Protein AF-A0A2M8URF0-F1 (afdb_monomer_lite)

Foldseek 3Di:
DDADQPPDDDDDDDDDDDDDDDDFDFDDFDDDDDPDDDDDDDLQLLLLALLLVCLPPNDFDSDLPADDDPPLVVLQVCCCPVVVDNALVSLQVSLLLLLLQLLLLSQFVQVQCLVVVHDHPFDPLLSVLLVVLVVVCVVLVADADPGAGLSLQSLSVSLNSLSSCSNNVSDDSLLNSLSSLSSLVVDLVPAVWPSRSLNNNLSNCSSPDPDPVSSVSSSVSSCQQCDPDPDPDSNGVSCVVAISNNDDSVVSCVVRFDDLTQGDADDLQLLLLALQLVCSNNSWASSDLAIPLVCLVSLQVCCCPVQVDNAQVSLVVSLCCLLPPNPFVVCLVLLLLLLDDDDDPVVNPDPVQLSVLLVVLLVLCVVLVQDNCLLSPLRTLSLLSRNVSLNSQSSCCSNVRHPPVRSSVSSLSSLVVCLVRDQFLSSSLSSNLSNCSNPDDDVVSSNSSSSSSSCLVNNRDSDSVRHRSRSNDTSNSNDNDDPPDPPPPPDPDDDDDD

Secondary structure (DSSP, 8-state):
----SS-------------------B----------------SGGGGGTTHHHHHHH----S--S----TTHHHHHHHHHHHS---SHHHHHHHHHHHHHHHHHTTTHHHHHHHHTT---SS-HHHHHHHHHHHHHHHHTTPPPPSS--SHHHHHHHHHHHHHHHHHHTSS-HHHHHHHHHHHHHHHHHH-SSHHHHHHHHHHHHHHH---HHHHHHHHHHHHHHHS----S-TTTTHHHHS-GGG---HHHHHHH------BSSPPGGGGGGTTHHHHHHHT---SSSSSSGGGHHHHHHHIIIII--SSHHHHHHHHHHHHHTTTHHHHHHHHHHHHSTT--TTT--S-HHHHHHHHHHHHHHHHTT--HHHHHT----HHHHHHHHHHHHHHHHHTTSS-HHHHHHHHHHHHHHHHHH-SSHHHHHHHHHHHHHHH-S-HHHHHHHHHHHHHHHH---S-TTS--HHHHS-GGG---S----------TT-----

pLDDT: mean 80.95, std 21.02, range [21.53, 98.69]

Structure (mmCIF, N/CA/C/O backbone):
data_AF-A0A2M8URF0-F1
#
_entry.id   AF-A0A2M8URF0-F1
#
loop_
_atom_site.group_PDB
_atom_site.id
_atom_site.type_symbol
_atom_site.label_atom_id
_atom_site.label_alt_id
_atom_site.label_comp_id
_atom_site.label_asym_id
_atom_site.label_entity_id
_atom_site.label_seq_id
_atom_site.pdbx_PDB_ins_code
_atom_site.Cartn_x
_atom_site.Cartn_y
_atom_site.Cartn_z
_atom_site.occupancy
_atom_site.B_iso_or_equiv
_atom_site.auth_seq_id
_atom_site.auth_comp_id
_atom_site.auth_asym_id
_atom_site.auth_atom_id
_atom_site.pdbx_PDB_model_num
ATOM 1 N N . MET A 1 1 ? 13.147 17.928 -0.887 1.00 22.03 1 MET A N 1
ATOM 2 C CA . MET A 1 1 ? 11.702 18.227 -0.821 1.00 22.03 1 MET A CA 1
ATOM 3 C C . MET A 1 1 ? 11.000 17.084 -1.526 1.00 22.03 1 MET A C 1
ATOM 5 O O . MET A 1 1 ? 11.086 17.013 -2.737 1.00 22.03 1 MET A O 1
ATOM 9 N N . ILE A 1 2 ? 10.464 16.123 -0.773 1.00 27.50 2 ILE A N 1
ATOM 10 C CA . ILE A 1 2 ? 9.845 14.892 -1.292 1.00 27.50 2 ILE A CA 1
ATOM 11 C C . ILE A 1 2 ? 8.590 14.691 -0.443 1.00 27.50 2 ILE A C 1
ATOM 13 O O . ILE A 1 2 ? 8.714 14.588 0.777 1.00 27.50 2 ILE A O 1
ATOM 17 N N . GLY A 1 3 ? 7.405 14.727 -1.057 1.00 26.19 3 GLY A N 1
ATOM 18 C CA . GLY A 1 3 ? 6.140 14.683 -0.308 1.00 26.19 3 GLY A CA 1
ATOM 19 C C . GLY A 1 3 ? 4.913 15.298 -0.988 1.00 26.19 3 GLY A C 1
ATOM 20 O O . GLY A 1 3 ? 4.030 15.753 -0.278 1.00 26.19 3 GLY A O 1
ATOM 21 N N . TRP A 1 4 ? 4.851 15.338 -2.325 1.00 30.80 4 TRP A N 1
ATOM 22 C CA . TRP A 1 4 ? 3.661 15.776 -3.072 1.00 30.80 4 TRP A CA 1
ATOM 23 C C . TRP A 1 4 ? 3.547 14.986 -4.379 1.00 30.80 4 TRP A C 1
ATOM 25 O O . TRP A 1 4 ? 4.080 15.408 -5.399 1.00 30.80 4 TRP A O 1
ATOM 35 N N . ILE A 1 5 ? 2.897 13.818 -4.338 1.00 36.00 5 ILE A N 1
ATOM 36 C CA . ILE A 1 5 ? 2.495 13.084 -5.558 1.00 36.00 5 ILE A CA 1
ATOM 37 C C . ILE A 1 5 ? 1.011 12.672 -5.512 1.00 36.00 5 ILE A C 1
ATOM 39 O O . ILE A 1 5 ? 0.412 12.610 -6.571 1.00 36.00 5 ILE A O 1
ATOM 43 N N . LEU A 1 6 ? 0.398 12.457 -4.333 1.00 34.06 6 LEU A N 1
ATOM 44 C CA . LEU A 1 6 ? -0.972 11.908 -4.215 1.00 34.06 6 LEU A CA 1
ATOM 45 C C . LEU A 1 6 ? -1.872 12.637 -3.186 1.00 34.06 6 LEU A C 1
ATOM 47 O O . LEU A 1 6 ? -2.750 12.044 -2.569 1.00 34.06 6 LEU A O 1
ATOM 51 N N . SER A 1 7 ? -1.680 13.944 -2.983 1.00 29.83 7 SER A N 1
ATOM 52 C CA . SER A 1 7 ? -2.553 14.753 -2.107 1.00 29.83 7 SER A CA 1
ATOM 53 C C . SER A 1 7 ? -3.669 15.422 -2.922 1.00 29.83 7 SER A C 1
ATOM 55 O O . SER A 1 7 ? -3.648 16.637 -3.125 1.00 29.83 7 SER A O 1
ATOM 57 N N . GLY A 1 8 ? -4.613 14.613 -3.420 1.00 23.92 8 GLY A N 1
ATOM 58 C CA . GLY A 1 8 ? -5.524 14.963 -4.522 1.00 23.92 8 GLY A CA 1
ATOM 59 C C . GLY A 1 8 ? -7.023 14.694 -4.307 1.00 23.92 8 GLY A C 1
ATOM 60 O O . GLY A 1 8 ? -7.669 14.205 -5.219 1.00 23.92 8 GLY A O 1
ATOM 61 N N . LEU A 1 9 ? -7.584 15.065 -3.147 1.00 26.17 9 LEU A N 1
ATOM 62 C CA . LEU A 1 9 ? -9.034 15.210 -2.869 1.00 26.17 9 LEU A CA 1
ATOM 63 C C . LEU A 1 9 ? -9.992 14.032 -3.180 1.00 26.17 9 LEU A C 1
ATOM 65 O O . LEU A 1 9 ? -10.358 13.730 -4.313 1.00 26.17 9 LEU A O 1
ATOM 69 N N . THR A 1 10 ? -10.619 13.538 -2.115 1.00 26.72 10 THR A N 1
ATOM 70 C CA . THR A 1 10 ? -11.869 12.768 -2.136 1.00 26.72 10 THR A CA 1
ATOM 71 C C . THR A 1 10 ? -13.046 13.549 -2.758 1.00 26.72 10 THR A C 1
ATOM 73 O O . THR A 1 10 ? -13.721 14.302 -2.057 1.00 26.72 10 THR A O 1
ATOM 76 N N . ALA A 1 11 ? -13.357 13.343 -4.053 1.00 23.36 11 ALA A N 1
ATOM 77 C CA . ALA A 1 11 ? -14.640 13.758 -4.657 1.00 23.36 11 ALA A CA 1
ATOM 78 C C . ALA A 1 11 ? -15.021 13.093 -6.019 1.00 23.36 11 ALA A C 1
ATOM 80 O O . ALA A 1 11 ? -14.479 13.442 -7.059 1.00 23.36 11 ALA A O 1
ATOM 81 N N . ILE A 1 12 ? -16.121 12.312 -6.016 1.00 23.62 12 ILE A N 1
ATOM 82 C CA . ILE A 1 12 ? -17.211 12.296 -7.041 1.00 23.62 12 ILE A CA 1
ATOM 83 C C . ILE A 1 12 ? -17.036 11.546 -8.415 1.00 23.62 12 ILE A C 1
ATOM 85 O O . ILE A 1 12 ? -16.403 12.041 -9.338 1.00 23.62 12 ILE A O 1
ATOM 89 N N . ARG A 1 13 ? -17.873 10.486 -8.600 1.00 27.34 13 ARG A N 1
ATOM 90 C CA . ARG A 1 13 ? -18.487 9.884 -9.848 1.00 27.34 13 ARG A CA 1
ATOM 91 C C . ARG A 1 13 ? -17.622 9.097 -10.879 1.00 27.34 13 ARG A C 1
ATOM 93 O O . ARG A 1 13 ? -16.421 9.282 -10.928 1.00 27.34 13 ARG A O 1
ATOM 100 N N . ALA A 1 14 ? -18.169 8.311 -11.841 1.00 21.66 14 ALA A N 1
ATOM 101 C CA . ALA A 1 14 ? -19.283 7.312 -11.922 1.00 21.66 14 ALA A CA 1
ATOM 102 C C . ALA A 1 14 ? -19.439 6.732 -13.381 1.00 21.66 14 ALA A C 1
ATOM 104 O O . ALA A 1 14 ? -19.103 7.434 -14.326 1.00 21.66 14 ALA A O 1
ATOM 105 N N . LEU A 1 15 ? -20.055 5.531 -13.559 1.00 23.48 15 LEU A N 1
ATOM 106 C CA . LEU A 1 15 ? -20.339 4.764 -14.829 1.00 23.48 15 LEU A CA 1
ATOM 107 C C . LEU A 1 15 ? -19.098 4.219 -15.606 1.00 23.48 15 LEU A C 1
ATOM 109 O O . LEU A 1 15 ? -18.033 4.802 -15.505 1.00 23.48 15 LEU A O 1
ATOM 113 N N . GLY A 1 16 ? -19.083 3.129 -16.411 1.00 23.23 16 GLY A N 1
ATOM 114 C CA . GLY A 1 16 ? -20.020 2.051 -16.846 1.00 23.23 16 GLY A CA 1
ATOM 115 C C . GLY A 1 16 ? -19.482 1.386 -18.160 1.00 23.23 16 GLY A C 1
ATOM 116 O O . GLY A 1 16 ? -18.758 2.061 -18.875 1.00 23.23 16 GLY A O 1
ATOM 117 N N . MET A 1 17 ? -19.703 0.125 -18.602 1.00 22.22 17 MET A N 1
ATOM 118 C CA . MET A 1 17 ? -20.428 -1.073 -18.102 1.00 22.22 17 MET A CA 1
ATOM 119 C C . MET A 1 17 ? -19.646 -2.416 -18.347 1.00 22.22 17 MET A C 1
ATOM 121 O O . MET A 1 17 ? -18.619 -2.575 -17.693 1.00 22.22 17 MET A O 1
ATOM 125 N N . ARG A 1 18 ? -20.109 -3.411 -19.158 1.00 25.09 18 ARG A N 1
ATOM 126 C CA . ARG A 1 18 ? -19.528 -4.798 -19.297 1.00 25.09 18 ARG A CA 1
ATOM 127 C C . ARG A 1 18 ? -19.920 -5.583 -20.582 1.00 25.09 18 ARG A C 1
ATOM 129 O O . ARG A 1 18 ? -20.949 -5.251 -21.158 1.00 25.09 18 ARG A O 1
ATOM 136 N N . VAL A 1 19 ? -19.168 -6.673 -20.896 1.00 21.67 19 VAL A N 1
ATOM 137 C CA . VAL A 1 19 ? -19.562 -8.074 -21.325 1.00 21.67 19 VAL A CA 1
ATOM 138 C C . VAL A 1 19 ? -18.391 -8.787 -22.070 1.00 21.67 19 VAL A C 1
ATOM 140 O O . VAL A 1 19 ? -17.707 -8.117 -22.830 1.00 21.67 19 VAL A O 1
ATOM 143 N N . GLY A 1 20 ? -18.081 -10.102 -21.974 1.00 21.53 20 GLY A N 1
ATOM 144 C CA . GLY A 1 20 ? -18.300 -11.105 -20.901 1.00 21.53 20 GLY A CA 1
ATOM 145 C C . GLY A 1 20 ? -18.878 -12.500 -21.290 1.00 21.53 20 GLY A C 1
ATOM 146 O O . GLY A 1 20 ? -20.092 -12.636 -21.209 1.00 21.53 20 GLY A O 1
ATOM 147 N N . LEU A 1 21 ? -18.065 -13.544 -21.597 1.00 22.02 21 LEU A N 1
ATOM 148 C CA . LEU A 1 21 ? -18.468 -14.987 -21.673 1.00 22.02 21 LEU A CA 1
ATOM 149 C C . LEU A 1 21 ? -17.284 -15.988 -21.461 1.00 22.02 21 LEU A C 1
ATOM 151 O O . LEU A 1 21 ? -16.127 -15.585 -21.543 1.00 22.02 21 LEU A O 1
ATOM 155 N N . ARG A 1 22 ? -17.580 -17.264 -21.127 1.00 23.33 22 ARG A N 1
ATOM 156 C CA . ARG A 1 22 ? -16.696 -18.264 -20.450 1.00 23.33 22 ARG A CA 1
ATOM 157 C C . ARG A 1 22 ? -16.074 -19.367 -21.336 1.00 23.33 22 ARG A C 1
ATOM 159 O O . ARG A 1 22 ? -16.644 -19.729 -22.360 1.00 23.33 22 ARG A O 1
ATOM 166 N N . GLY A 1 23 ? -15.018 -20.013 -20.815 1.00 23.53 23 GLY A N 1
ATOM 167 C CA . GLY A 1 23 ? -14.560 -21.364 -21.186 1.00 23.53 23 GLY A CA 1
ATOM 168 C C . GLY A 1 23 ? -13.482 -21.891 -20.218 1.00 23.53 23 GLY A C 1
ATOM 169 O O . GLY A 1 23 ? -12.389 -21.331 -20.173 1.00 23.53 23 GLY A O 1
ATOM 170 N N . ASP A 1 24 ? -13.783 -22.934 -19.436 1.00 23.12 24 ASP A N 1
ATOM 171 C CA . ASP A 1 24 ? -12.946 -23.365 -18.301 1.00 23.12 24 ASP A CA 1
ATOM 172 C C . ASP A 1 24 ? -11.831 -24.356 -18.686 1.00 23.12 24 ASP A C 1
ATOM 174 O O . ASP A 1 24 ? -12.080 -25.385 -19.313 1.00 23.12 24 ASP A O 1
ATOM 178 N N . VAL A 1 25 ? -10.609 -24.098 -18.206 1.00 24.45 25 VAL A N 1
ATOM 179 C CA . VAL A 1 25 ? -9.511 -25.078 -18.104 1.00 24.45 25 VAL A CA 1
ATOM 180 C C . VAL A 1 25 ? -8.788 -24.823 -16.782 1.00 24.45 25 VAL A C 1
ATOM 182 O O . VAL A 1 25 ? -8.271 -23.729 -16.575 1.00 24.45 25 VAL A O 1
ATOM 185 N N . ARG A 1 26 ? -8.749 -25.819 -15.887 1.00 23.02 26 ARG A N 1
ATOM 186 C CA . ARG A 1 26 ? -8.083 -25.724 -14.576 1.00 23.02 26 ARG A CA 1
ATOM 187 C C . ARG A 1 26 ? -6.621 -26.156 -14.658 1.00 23.02 26 ARG A C 1
ATOM 189 O O . ARG A 1 26 ? -6.349 -27.299 -15.017 1.00 23.02 26 ARG A O 1
ATOM 196 N N . ILE A 1 27 ? -5.699 -25.293 -14.231 1.00 29.38 27 ILE A N 1
ATOM 197 C CA . ILE A 1 27 ? -4.285 -25.628 -13.986 1.00 29.38 27 ILE A CA 1
ATOM 198 C C . ILE A 1 27 ? -3.862 -25.000 -12.646 1.00 29.38 27 ILE A C 1
ATOM 200 O O . ILE A 1 27 ? -4.317 -23.915 -12.295 1.00 29.38 27 ILE A O 1
ATOM 204 N N . HIS A 1 28 ? -3.058 -25.715 -11.853 1.00 27.70 28 HIS A N 1
ATOM 205 C CA . HIS A 1 28 ? -2.716 -25.323 -10.481 1.00 27.70 28 HIS A CA 1
ATOM 206 C C . HIS A 1 28 ? -1.796 -24.090 -10.405 1.00 27.70 28 HIS A C 1
ATOM 208 O O . HIS A 1 28 ? -0.808 -23.997 -11.131 1.00 27.70 28 HIS A O 1
ATOM 214 N N . GLY A 1 29 ? -2.123 -23.177 -9.484 1.00 30.83 29 GLY A N 1
ATOM 215 C CA . GLY A 1 29 ? -1.384 -21.940 -9.217 1.00 30.83 29 GLY A CA 1
ATOM 216 C C . GLY A 1 29 ? -0.123 -22.103 -8.346 1.00 30.83 29 GLY A C 1
ATOM 217 O O . GLY A 1 29 ? 0.268 -23.225 -8.007 1.00 30.83 29 GLY A O 1
ATOM 218 N N . PRO A 1 30 ? 0.539 -20.983 -7.992 1.00 33.38 30 PRO A N 1
ATOM 219 C CA . PRO A 1 30 ? 1.810 -20.982 -7.268 1.00 33.38 30 PRO A CA 1
ATOM 220 C C . PRO A 1 30 ? 1.707 -21.569 -5.850 1.00 33.38 30 PRO A C 1
ATOM 222 O O . PRO A 1 30 ? 0.654 -21.577 -5.213 1.00 33.38 30 PRO A O 1
ATOM 225 N N . ARG A 1 31 ? 2.836 -22.084 -5.344 1.00 33.53 31 ARG A N 1
ATOM 226 C CA . ARG A 1 31 ? 2.920 -22.752 -4.036 1.00 33.53 31 ARG A CA 1
ATOM 227 C C . ARG A 1 31 ? 2.731 -21.758 -2.887 1.00 33.53 31 ARG A C 1
ATOM 229 O O . ARG A 1 31 ? 3.694 -21.123 -2.466 1.00 33.53 31 ARG A O 1
ATOM 236 N N . ALA A 1 32 ? 1.527 -21.717 -2.321 1.00 35.84 32 ALA A N 1
ATOM 237 C CA . ALA A 1 32 ? 1.259 -21.013 -1.072 1.00 35.84 32 ALA A CA 1
ATOM 238 C C . ALA A 1 32 ? 2.248 -21.439 0.031 1.00 35.84 32 ALA A C 1
ATOM 240 O O . ALA A 1 32 ? 2.385 -22.629 0.349 1.00 35.84 32 ALA A O 1
ATOM 241 N N . ARG A 1 33 ? 2.927 -20.461 0.642 1.00 46.81 33 ARG A N 1
ATOM 242 C CA . ARG A 1 33 ? 3.789 -20.680 1.810 1.00 46.81 33 ARG A CA 1
ATOM 243 C C . ARG A 1 33 ? 2.924 -21.232 2.944 1.00 46.81 33 ARG A C 1
ATOM 245 O O . ARG A 1 33 ? 2.014 -20.553 3.412 1.00 46.81 33 ARG A O 1
ATOM 252 N N . ARG A 1 34 ? 3.174 -22.479 3.372 1.00 34.75 34 ARG A N 1
ATOM 253 C CA . ARG A 1 34 ? 2.337 -23.191 4.361 1.00 34.75 34 ARG A CA 1
ATOM 254 C C . ARG A 1 34 ? 2.254 -22.427 5.691 1.00 34.75 34 ARG A C 1
ATOM 256 O O . ARG A 1 34 ? 3.088 -22.625 6.576 1.00 34.75 34 ARG A O 1
ATOM 263 N N . ARG A 1 35 ? 1.201 -21.619 5.862 1.00 41.16 35 ARG A N 1
ATOM 264 C CA . ARG A 1 35 ? 0.792 -21.061 7.158 1.00 41.16 35 ARG A CA 1
ATOM 265 C C . ARG A 1 35 ? 0.438 -22.245 8.071 1.00 41.16 35 ARG A C 1
ATOM 267 O O . ARG A 1 35 ? -0.457 -23.031 7.775 1.00 41.16 35 ARG A O 1
ATOM 274 N N . ARG A 1 36 ? 1.226 -22.438 9.132 1.00 32.94 36 ARG A N 1
ATOM 275 C CA . ARG A 1 36 ? 1.154 -23.604 10.029 1.00 32.94 36 ARG A CA 1
ATOM 276 C C . ARG A 1 36 ? -0.107 -23.486 10.896 1.00 32.94 36 ARG A C 1
ATOM 278 O O . ARG A 1 36 ? -0.223 -22.506 11.625 1.00 32.94 36 ARG A O 1
ATOM 285 N N . SER A 1 37 ? -1.034 -24.445 10.828 1.00 32.75 37 SER A N 1
ATOM 286 C CA . SER A 1 37 ? -2.238 -24.398 11.667 1.00 32.75 37 SER A CA 1
ATOM 287 C C . SER A 1 37 ? -1.905 -24.730 13.125 1.00 32.75 37 SER A C 1
ATOM 289 O O . SER A 1 37 ? -1.214 -25.706 13.422 1.00 32.75 37 SER A O 1
ATOM 291 N N . VAL A 1 38 ? -2.396 -23.894 14.036 1.00 38.97 38 VAL A N 1
ATOM 292 C CA . VAL A 1 38 ? -2.379 -24.105 15.486 1.00 38.97 38 VAL A CA 1
ATOM 293 C C . VAL A 1 38 ? -3.729 -23.616 15.989 1.00 38.97 38 VAL A C 1
ATOM 295 O O . VAL A 1 38 ? -4.051 -22.455 15.777 1.00 38.97 38 VAL A O 1
ATOM 298 N N . VAL A 1 39 ? -4.498 -24.505 16.619 1.00 45.69 39 VAL A N 1
ATOM 299 C CA . VAL A 1 39 ? -5.892 -24.279 17.039 1.00 45.69 39 VAL A CA 1
ATOM 300 C C . VAL A 1 39 ? -6.012 -23.031 17.923 1.00 45.69 39 VAL A C 1
ATOM 302 O O . VAL A 1 39 ? -5.520 -23.058 19.053 1.00 45.69 39 VAL A O 1
ATOM 305 N N . SER A 1 40 ? -6.668 -21.960 17.454 1.00 47.09 40 SER A N 1
ATOM 306 C CA . SER A 1 40 ? -6.910 -20.769 18.284 1.00 47.09 40 SER A CA 1
ATOM 307 C C . SER A 1 40 ? -7.974 -19.800 17.733 1.00 47.09 40 SER A C 1
ATOM 309 O O . SER A 1 40 ? -7.625 -18.868 17.013 1.00 47.09 40 SER A O 1
ATOM 311 N N . ALA A 1 41 ? -9.190 -19.888 18.293 1.00 55.66 41 ALA A N 1
ATOM 312 C CA . ALA A 1 41 ? -10.293 -18.913 18.210 1.00 55.66 41 ALA A CA 1
ATOM 313 C C . ALA A 1 41 ? -10.849 -18.611 16.799 1.00 55.66 41 ALA A C 1
ATOM 315 O O . ALA A 1 41 ? -10.118 -18.454 15.831 1.00 55.66 41 ALA A O 1
ATOM 316 N N . GLY A 1 42 ? -12.178 -18.493 16.711 1.00 69.94 42 GLY A N 1
ATOM 317 C CA . GLY A 1 42 ? -12.873 -18.126 15.479 1.00 69.94 42 GLY A CA 1
ATOM 318 C C . GLY A 1 42 ? -12.609 -16.675 15.049 1.00 69.94 42 GLY A C 1
ATOM 319 O O . GLY A 1 42 ? -11.740 -15.995 15.603 1.00 69.94 42 GLY A O 1
ATOM 320 N N . PRO A 1 43 ? -13.352 -16.162 14.055 1.00 85.69 43 PRO A N 1
ATOM 321 C CA . PRO A 1 43 ? -13.109 -14.836 13.494 1.00 85.69 43 PRO A CA 1
ATOM 322 C C . PRO A 1 43 ? -13.454 -13.684 14.463 1.00 85.69 43 PRO A C 1
ATOM 324 O O . PRO A 1 43 ? -13.058 -12.544 14.225 1.00 85.69 43 PRO A O 1
ATOM 327 N N . GLU A 1 44 ? -14.117 -13.956 15.595 1.00 87.00 44 GLU A N 1
ATOM 328 C CA . GLU A 1 44 ? -14.628 -12.955 16.546 1.00 87.00 44 GLU A CA 1
ATOM 329 C C . GLU A 1 44 ? -13.624 -11.880 17.023 1.00 87.00 44 GLU A C 1
ATOM 331 O O . GLU A 1 44 ? -14.058 -10.737 17.191 1.00 87.00 44 GLU A O 1
ATOM 336 N N . PRO A 1 45 ? -12.310 -12.144 17.217 1.00 90.00 45 PRO A N 1
ATOM 337 C CA . PRO A 1 45 ? -11.342 -11.107 17.584 1.00 90.00 45 PRO A CA 1
ATOM 338 C C . PRO A 1 45 ? -11.250 -9.962 16.565 1.00 90.00 45 PRO A C 1
ATOM 340 O O . PRO A 1 45 ? -10.886 -8.845 16.929 1.00 90.00 45 PRO A O 1
ATOM 343 N N . LEU A 1 46 ? -11.596 -10.206 15.295 1.00 92.75 46 LEU A N 1
ATOM 344 C CA . LEU A 1 46 ? -11.581 -9.178 14.252 1.00 92.75 46 LEU A CA 1
ATOM 345 C C . LEU A 1 46 ? -12.720 -8.149 14.419 1.00 92.75 46 LEU A C 1
ATOM 347 O O . LEU A 1 46 ? -12.639 -7.046 13.882 1.00 92.75 46 LEU A O 1
ATOM 351 N N . LEU A 1 47 ? -13.753 -8.451 15.218 1.00 91.50 47 LEU A N 1
ATOM 352 C CA . LEU A 1 47 ? -14.841 -7.513 15.536 1.00 91.50 47 LEU A CA 1
ATOM 353 C C . LEU A 1 47 ? -14.409 -6.374 16.473 1.00 91.50 47 LEU A C 1
ATOM 355 O O . LEU A 1 47 ? -15.180 -5.432 16.676 1.00 91.50 47 LEU A O 1
ATOM 359 N N . CYS A 1 48 ? -13.186 -6.427 17.014 1.00 91.88 48 CYS A N 1
ATOM 360 C CA . CYS A 1 48 ? -12.563 -5.311 17.723 1.00 91.88 48 CYS A CA 1
ATOM 361 C C . CYS A 1 48 ? -12.370 -4.071 16.829 1.00 91.88 48 CYS A C 1
ATOM 363 O O . CYS A 1 48 ? -12.370 -2.957 17.352 1.00 91.88 48 CYS A O 1
ATOM 365 N N . PHE A 1 49 ? -12.230 -4.244 15.510 1.00 94.56 49 PHE A N 1
ATOM 366 C CA . PHE A 1 49 ? -11.966 -3.156 14.565 1.00 94.56 49 PHE A CA 1
ATOM 367 C C . PHE A 1 49 ? -13.253 -2.461 14.090 1.00 94.56 49 PHE A C 1
ATOM 369 O O . PHE A 1 49 ? -14.276 -3.102 13.832 1.00 94.56 49 PHE A O 1
ATOM 376 N N . GLY A 1 50 ? -13.205 -1.135 13.962 1.00 91.94 50 GLY A N 1
ATOM 377 C CA . GLY A 1 50 ? -14.337 -0.270 13.603 1.00 91.94 50 GLY A CA 1
ATOM 378 C C . GLY A 1 50 ? -15.211 0.166 14.789 1.00 91.94 50 GLY A C 1
ATOM 379 O O . GLY A 1 50 ? -16.214 0.855 14.590 1.00 91.94 50 GLY A O 1
ATOM 380 N N . LEU A 1 51 ? -14.863 -0.229 16.021 1.00 90.69 51 LEU A N 1
ATOM 381 C CA . LEU A 1 51 ? -15.615 0.115 17.234 1.00 90.69 51 LEU A CA 1
ATOM 382 C C . LEU A 1 51 ? -15.388 1.565 17.694 1.00 90.69 51 LEU A C 1
ATOM 384 O O . LEU A 1 51 ? -16.310 2.169 18.241 1.00 90.69 51 LEU A O 1
ATOM 388 N N . LEU A 1 52 ? -14.209 2.153 17.452 1.00 90.12 52 LEU A N 1
ATOM 389 C CA . LEU A 1 52 ? -13.964 3.565 17.771 1.00 90.12 52 LEU A CA 1
ATOM 390 C C . LEU A 1 52 ? -14.681 4.482 16.777 1.00 90.12 52 LEU A C 1
ATOM 392 O O . LEU A 1 52 ? -15.245 5.498 17.181 1.00 90.12 52 LEU A O 1
ATOM 396 N N . MET A 1 53 ? -14.726 4.097 15.496 1.00 88.06 53 MET A N 1
ATOM 397 C CA . MET A 1 53 ? -15.502 4.824 14.485 1.00 88.06 53 MET A CA 1
ATOM 398 C C . MET A 1 53 ? -17.009 4.785 14.788 1.00 88.06 53 MET A C 1
ATOM 400 O O . MET A 1 53 ? -17.696 5.800 14.651 1.00 88.06 53 MET A O 1
ATOM 404 N N . ALA A 1 54 ? -17.519 3.647 15.270 1.00 85.62 54 ALA A N 1
ATOM 405 C CA . ALA A 1 54 ? -18.933 3.477 15.606 1.00 85.62 54 ALA A CA 1
ATOM 406 C C . ALA A 1 54 ? -19.429 4.443 16.698 1.00 85.62 54 ALA A C 1
ATOM 408 O O . ALA A 1 54 ? -20.546 4.952 16.613 1.00 85.62 54 ALA A O 1
ATOM 409 N N . ALA A 1 55 ? -18.586 4.766 17.682 1.00 79.00 55 ALA A N 1
ATOM 410 C CA . ALA A 1 55 ? -18.943 5.657 18.788 1.00 79.00 55 ALA A CA 1
ATOM 411 C C . ALA A 1 55 ? -19.308 7.093 18.364 1.00 79.00 55 ALA A C 1
ATOM 413 O O . ALA A 1 55 ? -19.996 7.797 19.103 1.00 79.00 55 ALA A O 1
ATOM 414 N N . GLY A 1 56 ? -18.835 7.532 17.193 1.00 71.75 56 GLY A N 1
ATOM 415 C CA . GLY A 1 56 ? -19.101 8.861 16.640 1.00 71.75 56 GLY A CA 1
ATOM 416 C C . GLY A 1 56 ? -20.034 8.891 15.427 1.00 71.75 56 GLY A C 1
ATOM 417 O O . GLY A 1 56 ? -20.449 9.979 15.032 1.00 71.75 56 GLY A O 1
ATOM 418 N N . ASN A 1 57 ? -20.335 7.729 14.830 1.00 73.44 57 ASN A N 1
ATOM 419 C CA . ASN A 1 57 ? -20.980 7.620 13.510 1.00 73.44 57 ASN A CA 1
ATOM 420 C C . ASN A 1 57 ? -22.100 6.557 13.450 1.00 73.44 57 ASN A C 1
ATOM 422 O O . ASN A 1 57 ? -22.633 6.281 12.381 1.00 73.44 57 ASN A O 1
ATOM 426 N N . GLY A 1 58 ? -22.462 5.948 14.581 1.00 71.69 58 GLY A N 1
ATOM 427 C CA . GLY A 1 58 ? -23.536 4.957 14.676 1.00 71.69 58 GLY A CA 1
ATOM 428 C C . GLY A 1 58 ? -23.029 3.521 14.879 1.00 71.69 58 GLY A C 1
ATOM 429 O O . GLY A 1 58 ? -21.931 3.172 14.426 1.00 71.69 58 GLY A O 1
ATOM 430 N N . PRO A 1 59 ? -23.812 2.682 15.584 1.00 73.44 59 PRO A N 1
ATOM 431 C CA . PRO A 1 59 ? -23.373 1.373 16.050 1.00 73.44 59 PRO A CA 1
ATOM 432 C C . PRO A 1 59 ? -23.139 0.382 14.905 1.00 73.44 59 PRO A C 1
ATOM 434 O O . PRO A 1 59 ? -23.822 0.390 13.881 1.00 73.44 59 PRO A O 1
ATOM 437 N N . VAL A 1 60 ? -22.202 -0.536 15.133 1.00 71.38 60 VAL A N 1
ATOM 438 C CA . VAL A 1 60 ? -21.961 -1.716 14.293 1.00 71.38 60 VAL A CA 1
ATOM 439 C C . VAL A 1 60 ? -22.347 -2.973 15.067 1.00 71.38 60 VAL A C 1
ATOM 441 O O . VAL A 1 60 ? -22.090 -3.066 16.265 1.00 71.38 60 VAL A O 1
ATOM 444 N N . SER A 1 61 ? -22.952 -3.948 14.386 1.00 65.69 61 SER A N 1
ATOM 445 C CA . SER A 1 61 ? -23.391 -5.201 15.016 1.00 65.69 61 SER A CA 1
ATOM 446 C C . SER A 1 61 ? -22.229 -5.942 15.688 1.00 65.69 61 SER A C 1
ATOM 448 O O . SER A 1 61 ? -21.135 -6.032 15.122 1.00 65.69 61 SER A O 1
ATOM 450 N N . SER A 1 62 ? -22.472 -6.514 16.870 1.00 65.62 62 SER A N 1
ATOM 451 C CA . SER A 1 62 ? -21.541 -7.396 17.593 1.00 65.62 62 SER A CA 1
ATOM 452 C C . SER A 1 62 ? -21.392 -8.786 16.959 1.00 65.62 62 SER A C 1
ATOM 454 O O . SER A 1 62 ? -20.648 -9.615 17.476 1.00 65.62 62 SER A O 1
ATOM 456 N N . SER A 1 63 ? -22.081 -9.040 15.845 1.00 71.38 63 SER A N 1
ATOM 457 C CA . SER A 1 63 ? -21.990 -10.249 15.030 1.00 71.38 63 SER A CA 1
ATOM 458 C C . SER A 1 63 ? -22.112 -9.899 13.544 1.00 71.38 63 SER A C 1
ATOM 460 O O . SER A 1 63 ? -22.791 -8.935 13.188 1.00 71.38 63 SER A O 1
ATOM 462 N N . LEU A 1 64 ? -21.489 -10.692 12.671 1.00 76.06 64 LEU A N 1
ATOM 463 C CA . LEU A 1 64 ? -21.729 -10.644 11.221 1.00 76.06 64 LEU A CA 1
ATOM 464 C C . LEU A 1 64 ? -22.799 -11.653 10.763 1.00 76.06 64 LEU A C 1
ATOM 466 O O . LEU A 1 64 ? -23.058 -11.783 9.574 1.00 76.06 64 LEU A O 1
ATOM 470 N N . LEU A 1 65 ? -23.506 -12.298 11.699 1.00 66.50 65 LEU A N 1
ATOM 471 C CA . LEU A 1 65 ? -24.768 -12.967 11.387 1.00 66.50 65 LEU A CA 1
ATOM 472 C C . LEU A 1 65 ? -25.822 -11.915 11.020 1.00 66.50 65 LEU A C 1
ATOM 474 O O . LEU A 1 65 ? -26.149 -11.031 11.814 1.00 66.50 65 LEU A O 1
ATOM 478 N N . ARG A 1 66 ? -26.353 -12.012 9.799 1.00 57.56 66 ARG A N 1
ATOM 479 C CA . ARG A 1 66 ? -27.333 -11.067 9.261 1.00 57.56 66 ARG A CA 1
ATOM 480 C C . ARG A 1 66 ? -28.723 -11.316 9.848 1.00 57.56 66 ARG A C 1
ATOM 482 O O . ARG A 1 66 ? -29.481 -12.134 9.329 1.00 57.56 66 ARG A O 1
ATOM 489 N N . GLU A 1 67 ? -29.080 -10.572 10.889 1.00 52.78 67 GLU A N 1
ATOM 490 C CA . GLU A 1 67 ? -30.472 -10.491 11.340 1.00 52.78 67 GLU A CA 1
ATOM 491 C C . GLU A 1 67 ? -31.328 -9.686 10.336 1.00 52.78 67 GLU A C 1
ATOM 493 O O . GLU A 1 67 ? -30.847 -8.700 9.763 1.00 52.78 67 GLU A O 1
ATOM 498 N N . PRO A 1 68 ? -32.590 -10.085 10.081 1.00 46.31 68 PRO A N 1
ATOM 499 C CA . PRO A 1 68 ? -33.489 -9.351 9.196 1.00 46.31 68 PRO A CA 1
ATOM 500 C C . PRO A 1 68 ? -33.939 -8.048 9.871 1.00 46.31 68 PRO A C 1
ATOM 502 O O . PRO A 1 68 ? -34.817 -8.061 10.730 1.00 46.31 68 PRO A O 1
ATOM 505 N N . SER A 1 69 ? -33.334 -6.916 9.501 1.00 51.56 69 SER A N 1
ATOM 506 C CA . SER A 1 69 ? -33.608 -5.629 10.148 1.00 51.56 69 SER A CA 1
ATOM 507 C C . SER A 1 69 ? -34.645 -4.782 9.402 1.00 51.56 69 SER A C 1
ATOM 509 O O . SER A 1 69 ? -34.503 -4.460 8.222 1.00 51.56 69 SER A O 1
ATOM 511 N N . GLU A 1 70 ? -35.659 -4.318 10.136 1.00 46.09 70 GLU A N 1
ATOM 512 C CA . GLU A 1 70 ? -36.635 -3.313 9.674 1.00 46.09 70 GLU A CA 1
ATOM 513 C C . GLU A 1 70 ? -36.021 -1.896 9.552 1.00 46.09 70 GLU A C 1
ATOM 515 O O . GLU A 1 70 ? -36.688 -0.951 9.141 1.00 46.09 70 GLU A O 1
ATOM 520 N N . GLY A 1 71 ? -34.735 -1.738 9.894 1.00 54.69 71 GLY A N 1
ATOM 521 C CA . GLY A 1 71 ? -33.990 -0.472 9.913 1.00 54.69 71 GLY A CA 1
ATOM 522 C C . GLY A 1 71 ? -32.948 -0.306 8.800 1.00 54.69 71 GLY A C 1
ATOM 523 O O . GLY A 1 71 ? -32.046 0.516 8.942 1.00 54.69 71 GLY A O 1
ATOM 524 N N . ALA A 1 72 ? -33.015 -1.085 7.715 1.00 60.47 72 ALA A N 1
ATOM 525 C CA . ALA A 1 72 ? -32.006 -1.042 6.649 1.00 60.47 72 ALA A CA 1
ATOM 526 C C . ALA A 1 72 ? -32.018 0.258 5.812 1.00 60.47 72 ALA A C 1
ATOM 528 O O . ALA A 1 72 ? -30.972 0.658 5.304 1.00 60.47 72 ALA A O 1
ATOM 529 N N . THR A 1 73 ? -33.164 0.934 5.669 1.00 64.94 73 THR A N 1
ATOM 530 C CA . THR A 1 73 ? -33.314 2.077 4.744 1.00 64.94 73 THR A CA 1
ATOM 531 C C . THR A 1 73 ? -32.458 3.299 5.114 1.00 64.94 73 THR A C 1
ATOM 533 O O . THR A 1 73 ? -31.663 3.707 4.270 1.00 64.94 73 THR A O 1
ATOM 536 N N . PRO A 1 74 ? -32.485 3.836 6.358 1.00 76.50 74 PRO A N 1
ATOM 537 C CA . PRO A 1 74 ? -31.671 5.009 6.713 1.00 76.50 74 PRO A CA 1
ATOM 538 C C . PRO A 1 74 ? -30.161 4.754 6.588 1.00 76.50 74 PRO A C 1
ATOM 540 O O . PRO A 1 74 ? -29.383 5.649 6.274 1.00 76.50 74 PRO A O 1
ATOM 543 N N . LEU A 1 75 ? -29.752 3.504 6.819 1.00 79.88 75 LEU A N 1
ATOM 544 C CA . LEU A 1 75 ? -28.381 3.026 6.665 1.00 79.88 75 LEU A CA 1
ATOM 545 C C . LEU A 1 75 ? -27.940 3.016 5.187 1.00 79.88 75 LEU A C 1
ATOM 547 O O . LEU A 1 75 ? -26.802 3.378 4.893 1.00 79.88 75 LEU A O 1
ATOM 551 N N . VAL A 1 76 ? -28.821 2.611 4.267 1.00 84.81 76 VAL A N 1
ATOM 552 C CA . VAL A 1 76 ? -28.557 2.630 2.818 1.00 84.81 76 VAL A CA 1
ATOM 553 C C . VAL A 1 76 ? -28.431 4.062 2.296 1.00 84.81 76 VAL A C 1
ATOM 555 O O . VAL A 1 76 ? -27.508 4.342 1.530 1.00 84.81 76 VAL A O 1
ATOM 558 N N . ASP A 1 77 ? -29.301 4.969 2.743 1.00 84.88 77 ASP A N 1
ATOM 559 C CA . ASP A 1 77 ? -29.269 6.374 2.323 1.00 84.88 77 ASP A CA 1
ATOM 560 C C . ASP A 1 77 ? -27.957 7.057 2.756 1.00 84.88 77 ASP A C 1
ATOM 562 O O . ASP A 1 77 ? -27.274 7.665 1.930 1.00 84.88 77 ASP A O 1
ATOM 566 N N . GLU A 1 78 ? -27.515 6.854 4.004 1.00 85.06 78 GLU A N 1
ATOM 567 C CA . GLU A 1 78 ? -26.242 7.400 4.501 1.00 85.06 78 GLU A CA 1
ATOM 568 C C . GLU A 1 78 ? -25.022 6.879 3.712 1.00 85.06 78 GLU A C 1
ATOM 570 O O . GLU A 1 78 ? -24.111 7.643 3.384 1.00 85.06 78 GLU A O 1
ATOM 575 N N . LEU A 1 79 ? -24.996 5.589 3.352 1.00 86.81 79 LEU A N 1
ATOM 576 C CA . LEU A 1 79 ? -23.935 5.029 2.504 1.00 86.81 79 LEU A CA 1
ATOM 577 C C . LEU A 1 79 ? -23.950 5.630 1.089 1.00 86.81 79 LEU A C 1
ATOM 579 O O . LEU A 1 79 ? -22.887 5.892 0.515 1.00 86.81 79 LEU A O 1
ATOM 583 N N . ALA A 1 80 ? -25.134 5.894 0.536 1.00 88.50 80 ALA A N 1
ATOM 584 C CA . ALA A 1 80 ? -25.297 6.464 -0.796 1.00 88.50 80 ALA A CA 1
ATOM 585 C C . ALA A 1 80 ? -24.931 7.957 -0.868 1.00 88.50 80 ALA A C 1
ATOM 587 O O . ALA A 1 80 ? -24.454 8.408 -1.920 1.00 88.50 80 ALA A O 1
ATOM 588 N N . GLU A 1 81 ? -25.153 8.709 0.213 1.00 87.19 81 GLU A N 1
ATOM 589 C CA . GLU A 1 81 ? -24.842 10.139 0.334 1.00 87.19 81 GLU A CA 1
ATOM 590 C C . GLU A 1 81 ? -23.389 10.392 0.750 1.00 87.19 81 GLU A C 1
ATOM 592 O O . GLU A 1 81 ? -22.662 11.077 0.029 1.00 87.19 81 GLU A O 1
ATOM 597 N N . CYS A 1 82 ? -22.940 9.811 1.866 1.00 85.00 82 CYS A N 1
ATOM 598 C CA . CYS A 1 82 ? -21.622 10.090 2.447 1.00 85.00 82 CYS A CA 1
ATOM 599 C C . CYS A 1 82 ? -20.477 9.346 1.744 1.00 85.00 82 CYS A C 1
ATOM 601 O O . CYS A 1 82 ? -19.361 9.858 1.687 1.00 85.00 82 CYS A O 1
ATOM 603 N N . TRP A 1 83 ? -20.739 8.149 1.200 1.00 87.31 83 TRP A N 1
ATOM 604 C CA . TRP A 1 83 ? -19.710 7.266 0.622 1.00 87.31 83 TRP A CA 1
ATOM 605 C C . TRP A 1 83 ? -19.926 6.947 -0.864 1.00 87.31 83 TRP A C 1
ATOM 607 O O . TRP A 1 83 ? -19.085 6.302 -1.491 1.00 87.31 83 TRP A O 1
ATOM 617 N N . GLY A 1 84 ? -21.054 7.370 -1.447 1.00 91.19 84 GLY A N 1
ATOM 618 C CA . GLY A 1 84 ? -21.425 7.044 -2.827 1.00 91.19 84 GLY A CA 1
ATOM 619 C C . GLY A 1 84 ? -21.751 5.562 -3.069 1.00 91.19 84 GLY A C 1
ATOM 620 O O . GLY A 1 84 ? -21.890 5.159 -4.226 1.00 91.19 84 GLY A O 1
ATOM 621 N N . ILE A 1 85 ? -21.882 4.759 -2.010 1.00 94.00 85 ILE A N 1
ATOM 622 C CA . ILE A 1 85 ? -22.110 3.312 -2.067 1.00 94.00 85 ILE A CA 1
ATOM 623 C C . ILE A 1 85 ? -23.607 3.042 -2.215 1.00 94.00 85 ILE A C 1
ATOM 625 O O . ILE A 1 85 ? -24.403 3.409 -1.358 1.00 94.00 85 ILE A O 1
ATOM 629 N N . ARG A 1 86 ? -23.993 2.407 -3.324 1.00 93.56 86 ARG A N 1
ATOM 630 C CA . ARG A 1 86 ? -25.400 2.186 -3.722 1.00 93.56 86 ARG A CA 1
ATOM 631 C C . ARG A 1 86 ? -25.720 0.723 -4.023 1.00 93.56 86 ARG A C 1
ATOM 633 O O . ARG A 1 86 ? -26.884 0.354 -4.149 1.00 93.56 86 ARG A O 1
ATOM 640 N N . ASP A 1 87 ? -24.687 -0.095 -4.185 1.00 93.56 87 ASP A N 1
ATOM 641 C CA . ASP A 1 87 ? -24.760 -1.506 -4.540 1.00 93.56 87 ASP A CA 1
ATOM 642 C C . ASP A 1 87 ? -23.473 -2.244 -4.117 1.00 93.56 87 ASP A C 1
ATOM 644 O O . ASP A 1 87 ? -22.493 -1.643 -3.667 1.00 93.56 87 ASP A O 1
ATOM 648 N N . ALA A 1 88 ? -23.450 -3.567 -4.304 1.00 95.25 88 ALA A N 1
ATOM 649 C CA . ALA A 1 88 ? -22.282 -4.401 -4.009 1.00 95.25 88 ALA A CA 1
ATOM 650 C C . ALA A 1 88 ? -21.012 -3.980 -4.775 1.00 95.25 88 ALA A C 1
ATOM 652 O O . ALA A 1 88 ? -19.906 -4.041 -4.241 1.00 95.25 88 ALA A O 1
ATOM 653 N N . ARG A 1 89 ? -21.151 -3.519 -6.025 1.00 95.38 89 ARG A N 1
ATOM 654 C CA . ARG A 1 89 ? -20.015 -3.136 -6.878 1.00 95.38 89 ARG A CA 1
ATOM 655 C C . ARG A 1 89 ? -19.342 -1.863 -6.365 1.00 95.38 89 ARG A C 1
ATOM 657 O O . ARG A 1 89 ? -18.118 -1.798 -6.284 1.00 95.38 89 ARG A O 1
ATOM 664 N N . THR A 1 90 ? -20.135 -0.850 -6.037 1.00 95.19 90 THR A N 1
ATOM 665 C CA . THR A 1 90 ? -19.661 0.414 -5.468 1.00 95.19 90 THR A CA 1
ATOM 666 C C . THR A 1 90 ? -19.077 0.195 -4.076 1.00 95.19 90 THR A C 1
ATOM 668 O O . THR A 1 90 ? -17.984 0.690 -3.826 1.00 95.19 90 THR A O 1
ATOM 671 N N . ALA A 1 91 ? -19.695 -0.641 -3.230 1.00 95.69 91 ALA A N 1
ATOM 672 C CA . ALA A 1 91 ? -19.134 -1.021 -1.928 1.00 95.69 91 ALA A CA 1
ATOM 673 C C . ALA A 1 91 ? -17.719 -1.617 -2.046 1.00 95.69 91 ALA A C 1
ATOM 675 O O . ALA A 1 91 ? -16.778 -1.101 -1.440 1.00 95.69 91 ALA A O 1
ATOM 676 N N . ARG A 1 92 ? -17.545 -2.657 -2.877 1.00 96.25 92 ARG A N 1
ATOM 677 C CA . ARG A 1 92 ? -16.236 -3.288 -3.125 1.00 96.25 92 ARG A CA 1
ATOM 678 C C . ARG A 1 92 ? -15.232 -2.315 -3.725 1.00 96.25 92 ARG A C 1
ATOM 680 O O . ARG A 1 92 ? -14.081 -2.294 -3.311 1.00 96.25 92 ARG A O 1
ATOM 687 N N . SER A 1 93 ? -15.649 -1.511 -4.704 1.00 93.44 93 SER A N 1
ATOM 688 C CA . SER A 1 93 ? -14.758 -0.562 -5.378 1.00 93.44 93 SER A CA 1
ATOM 689 C C . SER A 1 93 ? -14.247 0.525 -4.431 1.00 93.44 93 SER A C 1
ATOM 691 O O . SER A 1 93 ? -13.061 0.849 -4.490 1.00 93.44 93 SER A O 1
ATOM 693 N N . THR A 1 94 ? -15.112 1.063 -3.564 1.00 94.31 94 THR A N 1
ATOM 694 C CA . THR A 1 94 ? -14.744 2.062 -2.548 1.00 94.31 94 THR A CA 1
ATOM 695 C C . THR A 1 94 ? -13.825 1.449 -1.496 1.00 94.31 94 THR A C 1
ATOM 697 O O . THR A 1 94 ? -12.745 1.982 -1.254 1.00 94.31 94 THR A O 1
ATOM 700 N N . LEU A 1 95 ? -14.182 0.286 -0.936 1.00 95.69 95 LEU A N 1
ATOM 701 C CA . LEU A 1 95 ? -13.340 -0.399 0.048 1.00 95.69 95 LEU A CA 1
ATOM 702 C C . LEU A 1 95 ? -11.978 -0.802 -0.535 1.00 95.69 95 LEU A C 1
ATOM 704 O O . LEU A 1 95 ? -10.968 -0.613 0.129 1.00 95.69 95 LEU A O 1
ATOM 708 N N . GLN A 1 96 ? -11.911 -1.271 -1.786 1.00 93.56 96 GLN A N 1
ATOM 709 C CA . GLN A 1 96 ? -10.639 -1.556 -2.460 1.00 93.56 96 GLN A CA 1
ATOM 710 C C . GLN A 1 96 ? -9.757 -0.309 -2.612 1.00 93.56 96 GLN A C 1
ATOM 712 O O . GLN A 1 96 ? -8.539 -0.421 -2.503 1.00 93.56 96 GLN A O 1
ATOM 717 N N . GLY A 1 97 ? -10.351 0.865 -2.861 1.00 91.25 97 GLY A N 1
ATOM 718 C CA . GLY A 1 97 ? -9.627 2.139 -2.854 1.00 91.25 97 GLY A CA 1
ATOM 719 C C . GLY A 1 97 ? -9.036 2.432 -1.476 1.00 91.25 97 GLY A C 1
ATOM 720 O O . GLY A 1 97 ? -7.823 2.566 -1.347 1.00 91.25 97 GLY A O 1
ATOM 721 N N . MET A 1 98 ? -9.873 2.398 -0.435 1.00 92.94 98 MET A N 1
ATOM 722 C CA . MET A 1 98 ? -9.453 2.668 0.947 1.00 92.94 98 MET A CA 1
ATOM 723 C C . MET A 1 98 ? -8.362 1.705 1.445 1.00 92.94 98 MET A C 1
ATOM 725 O O . MET A 1 98 ? -7.427 2.143 2.108 1.00 92.94 98 MET A O 1
ATOM 729 N N . LEU A 1 99 ? -8.446 0.409 1.113 1.00 92.44 99 LEU A N 1
ATOM 730 C CA . LEU A 1 99 ? -7.418 -0.590 1.446 1.00 92.44 99 LEU A CA 1
ATOM 731 C C . LEU A 1 99 ? -6.052 -0.219 0.836 1.00 92.44 99 LEU A C 1
ATOM 733 O O . LEU A 1 99 ? -5.027 -0.305 1.510 1.00 92.44 99 LEU A O 1
ATOM 737 N N . LEU A 1 100 ? -6.033 0.231 -0.424 1.00 88.38 100 LEU A N 1
ATOM 738 C CA . LEU A 1 100 ? -4.806 0.651 -1.108 1.00 88.38 100 LEU A CA 1
ATOM 739 C C . LEU A 1 100 ? -4.260 1.974 -0.549 1.00 88.38 100 LEU A C 1
ATOM 741 O O . LEU A 1 100 ? -3.068 2.062 -0.257 1.00 88.38 100 LEU A O 1
ATOM 745 N N . GLU A 1 101 ? -5.114 2.977 -0.340 1.00 86.62 101 GLU A N 1
ATOM 746 C CA . GLU A 1 101 ? -4.734 4.272 0.247 1.00 86.62 101 GLU A CA 1
ATOM 747 C C . GLU A 1 101 ? -4.101 4.094 1.641 1.00 86.62 101 GLU A C 1
ATOM 749 O O . GLU A 1 101 ? -2.991 4.578 1.892 1.00 86.62 101 GLU A O 1
ATOM 754 N N . ALA A 1 102 ? -4.746 3.300 2.505 1.00 87.75 102 ALA A N 1
ATOM 755 C CA . ALA A 1 102 ? -4.285 2.994 3.861 1.00 87.75 102 ALA A CA 1
ATOM 756 C C . ALA A 1 102 ? -2.959 2.215 3.900 1.00 87.75 102 ALA A C 1
ATOM 758 O O . ALA A 1 102 ? -2.177 2.326 4.847 1.00 87.75 102 ALA A O 1
ATOM 759 N N . HIS A 1 103 ? -2.678 1.416 2.868 1.00 83.88 103 HIS A N 1
ATOM 760 C CA . HIS A 1 103 ? -1.383 0.755 2.698 1.00 83.88 103 HIS A CA 1
ATOM 761 C C . HIS A 1 103 ? -0.279 1.722 2.249 1.00 83.88 103 HIS A C 1
ATOM 763 O O . HIS A 1 103 ? 0.848 1.665 2.761 1.00 83.88 103 HIS A O 1
ATOM 769 N N . GLY A 1 104 ? -0.611 2.654 1.349 1.00 76.94 104 GLY A N 1
ATOM 770 C CA . GLY A 1 104 ? 0.298 3.701 0.879 1.00 76.94 104 GLY A CA 1
ATOM 771 C C . GLY A 1 104 ? 0.833 4.591 2.009 1.00 76.94 104 GLY A C 1
ATOM 772 O O . GLY A 1 104 ? 1.964 5.077 1.919 1.00 76.94 104 GLY A O 1
ATOM 773 N N . GLN A 1 105 ? 0.063 4.763 3.095 1.00 81.81 105 GLN A N 1
ATOM 774 C CA . GLN A 1 105 ? 0.450 5.494 4.316 1.00 81.81 105 GLN A CA 1
ATOM 775 C C . GLN A 1 105 ? 0.993 6.908 4.031 1.00 81.81 105 GLN A C 1
ATOM 777 O O . GLN A 1 105 ? 1.927 7.385 4.682 1.00 81.81 105 GLN A O 1
ATOM 782 N N . GLN A 1 106 ? 0.418 7.587 3.036 1.00 73.69 106 GLN A N 1
ATOM 783 C CA . GLN A 1 106 ? 0.970 8.816 2.455 1.00 73.69 106 GLN A CA 1
ATOM 784 C C . GLN A 1 106 ? 1.168 9.933 3.494 1.00 73.69 106 GLN A C 1
ATOM 786 O O . GLN A 1 106 ? 2.209 10.590 3.519 1.00 73.69 106 GLN A O 1
ATOM 791 N N . LEU A 1 107 ? 0.196 10.108 4.397 1.00 82.12 107 LEU A N 1
ATOM 792 C CA . LEU A 1 107 ? 0.210 11.144 5.435 1.00 82.12 107 LEU A CA 1
ATOM 793 C C . LEU A 1 107 ? 1.055 10.782 6.668 1.00 82.12 107 LEU A C 1
ATOM 795 O O . LEU A 1 107 ? 1.300 11.641 7.514 1.00 82.12 107 LEU A O 1
ATOM 799 N N . ASP A 1 108 ? 1.523 9.538 6.798 1.00 86.38 108 ASP A N 1
ATOM 800 C CA . ASP A 1 108 ? 2.202 9.060 8.009 1.00 86.38 108 ASP A CA 1
ATOM 801 C C . ASP A 1 108 ? 3.548 9.767 8.251 1.00 86.38 108 ASP A C 1
ATOM 803 O O . ASP A 1 108 ? 3.902 10.105 9.384 1.00 86.38 108 ASP A O 1
ATOM 807 N N . GLY A 1 109 ? 4.271 10.077 7.170 1.00 84.62 109 GLY A N 1
ATOM 808 C CA . GLY A 1 109 ? 5.509 10.857 7.225 1.00 84.62 109 GLY A CA 1
ATOM 809 C C . GLY A 1 109 ? 5.280 12.283 7.731 1.00 84.62 109 GLY A C 1
ATOM 810 O O . GLY A 1 109 ? 6.003 12.751 8.611 1.00 84.62 109 GLY A O 1
ATOM 811 N N . ASP A 1 110 ? 4.247 12.962 7.230 1.00 87.62 110 ASP A N 1
ATOM 812 C CA . ASP A 1 110 ? 3.844 14.290 7.704 1.00 87.62 110 ASP A CA 1
ATOM 813 C C . ASP A 1 110 ? 3.307 14.267 9.133 1.00 87.62 110 ASP A C 1
ATOM 815 O O . ASP A 1 110 ? 3.556 15.195 9.901 1.00 87.62 110 ASP A O 1
ATOM 819 N N . PHE A 1 111 ? 2.632 13.190 9.529 1.00 90.00 111 PHE A N 1
ATOM 820 C CA . PHE A 1 111 ? 2.097 13.039 10.877 1.00 90.00 111 PHE A CA 1
ATOM 821 C C . PHE A 1 111 ? 3.207 12.813 11.907 1.00 90.00 111 PHE A C 1
ATOM 823 O O . PHE A 1 111 ? 3.144 13.341 13.018 1.00 90.00 111 PHE A O 1
ATOM 830 N N . LYS A 1 112 ? 4.280 12.107 11.533 1.00 90.25 112 LYS A N 1
ATOM 831 C CA . LYS A 1 112 ? 5.510 12.007 12.336 1.00 90.25 112 LYS A CA 1
ATOM 832 C C . LYS A 1 112 ? 6.231 13.352 12.461 1.00 90.25 112 LYS A C 1
ATOM 834 O O . LYS A 1 112 ? 6.693 13.686 13.552 1.00 90.25 112 LYS A O 1
ATOM 839 N N . ARG A 1 113 ? 6.265 14.165 11.398 1.00 89.69 113 ARG A N 1
ATOM 840 C CA . ARG A 1 113 ? 6.789 15.545 11.456 1.00 89.69 113 ARG A CA 1
ATOM 841 C C . ARG A 1 113 ? 5.936 16.444 12.356 1.00 89.69 113 ARG A C 1
ATOM 843 O O . ARG A 1 113 ? 6.481 17.145 13.207 1.00 89.69 113 ARG A O 1
ATOM 850 N N . LEU A 1 114 ? 4.607 16.351 12.264 1.00 91.25 114 LEU A N 1
ATOM 851 C CA . LEU A 1 114 ? 3.662 17.058 13.138 1.00 91.25 114 LEU A CA 1
ATOM 852 C C . LEU A 1 114 ? 3.894 16.728 14.624 1.00 91.25 114 LEU A C 1
ATOM 854 O O . LEU A 1 114 ? 3.981 17.641 15.444 1.00 91.25 114 LEU A O 1
ATOM 858 N N . GLN A 1 115 ? 4.070 15.445 14.964 1.00 91.12 115 GLN A N 1
ATOM 859 C CA . GLN A 1 115 ? 4.373 14.991 16.332 1.00 91.12 115 GLN A CA 1
ATOM 860 C C . GLN A 1 115 ? 5.659 15.613 16.903 1.00 91.12 115 GLN A C 1
ATOM 862 O O . GLN A 1 115 ? 5.722 15.897 18.101 1.00 91.12 115 GLN A O 1
ATOM 867 N N . ARG A 1 116 ? 6.660 15.853 16.046 1.00 90.62 116 ARG A N 1
ATOM 868 C CA . ARG A 1 116 ? 7.951 16.485 16.376 1.00 90.62 116 ARG A CA 1
ATOM 869 C C . ARG A 1 116 ? 7.928 18.018 16.280 1.00 90.62 116 ARG A C 1
ATOM 871 O O . ARG A 1 116 ? 8.941 18.658 16.540 1.00 90.62 116 ARG A O 1
ATOM 878 N N . ASN A 1 117 ? 6.777 18.611 15.943 1.00 88.50 117 ASN A N 1
ATOM 879 C CA . ASN A 1 117 ? 6.596 20.041 15.660 1.00 88.50 117 ASN A CA 1
ATOM 880 C C . ASN A 1 117 ? 7.462 20.567 14.489 1.00 88.50 117 ASN A C 1
ATOM 882 O O . ASN A 1 117 ? 7.762 21.757 14.409 1.00 88.50 117 ASN A O 1
ATOM 886 N N . GLU A 1 118 ? 7.828 19.687 13.558 1.00 91.00 118 GLU A N 1
ATOM 887 C CA . GLU A 1 118 ? 8.570 20.010 12.336 1.00 91.00 118 GLU A CA 1
ATOM 888 C C . GLU A 1 118 ? 7.645 20.631 11.259 1.00 91.00 118 GLU A C 1
ATOM 890 O O . GLU A 1 118 ? 6.452 20.883 11.485 1.00 91.00 118 GLU A O 1
ATOM 895 N N . SER A 1 119 ? 8.195 20.912 10.072 1.00 87.94 119 SER A N 1
ATOM 896 C CA . SER A 1 119 ? 7.407 21.336 8.907 1.00 87.94 119 SER A CA 1
ATOM 897 C C . SER A 1 119 ? 6.644 20.149 8.308 1.00 87.94 119 SER A C 1
ATOM 899 O O . SER A 1 119 ? 7.208 19.070 8.114 1.00 87.94 119 SER A O 1
ATOM 901 N N . SER A 1 120 ? 5.360 20.342 8.018 1.00 89.19 120 SER A N 1
ATOM 902 C CA . SER A 1 120 ? 4.433 19.301 7.566 1.00 89.19 120 SER A CA 1
ATOM 903 C C . SER A 1 120 ? 3.391 19.874 6.607 1.00 89.19 120 SER A C 1
ATOM 905 O O . SER A 1 120 ? 3.097 21.064 6.679 1.00 89.19 120 SER A O 1
ATOM 907 N N . ALA A 1 121 ? 2.757 19.021 5.804 1.00 87.50 121 ALA A N 1
ATOM 908 C CA . ALA A 1 121 ? 1.593 19.354 4.982 1.00 87.50 121 ALA A CA 1
ATOM 909 C C . ALA A 1 121 ? 0.381 19.840 5.806 1.00 87.50 121 ALA A C 1
ATOM 911 O O . ALA A 1 121 ? -0.477 20.536 5.272 1.00 87.50 121 ALA A O 1
ATOM 912 N N . PHE A 1 122 ? 0.316 19.499 7.100 1.00 88.56 122 PHE A N 1
ATOM 913 C CA . PHE A 1 122 ? -0.754 19.941 7.996 1.00 88.56 122 PHE A CA 1
ATOM 914 C C . PHE A 1 122 ? -0.661 21.429 8.356 1.00 88.56 122 PHE A C 1
ATOM 916 O O . PHE A 1 122 ? 0.379 21.896 8.835 1.00 88.56 122 PHE A O 1
ATOM 923 N N . ASP A 1 123 ? -1.780 22.137 8.194 1.00 89.50 123 ASP A N 1
ATOM 924 C CA . ASP A 1 123 ? -1.913 23.565 8.475 1.00 89.50 123 ASP A CA 1
ATOM 925 C C . ASP A 1 123 ? -1.973 23.897 9.987 1.00 89.50 123 ASP A C 1
ATOM 927 O O . ASP A 1 123 ? -1.926 23.030 10.869 1.00 89.50 123 ASP A O 1
ATOM 931 N N . GLY A 1 124 ? -2.058 25.193 10.310 1.00 90.19 124 GLY A N 1
ATOM 932 C CA . GLY A 1 124 ? -2.133 25.673 11.694 1.00 90.19 124 GLY A CA 1
ATOM 933 C C . GLY A 1 124 ? -3.424 25.296 12.436 1.00 90.19 124 GLY A C 1
ATOM 934 O O . GLY A 1 124 ? -3.391 25.108 13.653 1.00 90.19 124 GLY A O 1
ATOM 935 N N . GLU A 1 125 ? -4.548 25.146 11.732 1.00 90.88 125 GLU A N 1
ATOM 936 C CA . GLU A 1 125 ? -5.834 24.727 12.299 1.00 90.88 125 GLU A CA 1
ATOM 937 C C . GLU A 1 125 ? -5.798 23.231 12.651 1.00 90.88 125 GLU A C 1
ATOM 939 O O . GLU A 1 125 ? -6.154 22.844 13.766 1.00 90.88 125 GLU A O 1
ATOM 944 N N . GLN A 1 126 ? -5.284 22.401 11.741 1.00 91.44 126 GLN A N 1
ATOM 945 C CA . GLN A 1 126 ? -5.051 20.969 11.933 1.00 91.44 126 GLN A CA 1
ATOM 946 C C . GLN A 1 126 ? -4.060 20.719 13.079 1.00 91.44 126 GLN A C 1
ATOM 948 O O . GLN A 1 126 ? -4.332 19.913 13.972 1.00 91.44 126 GLN A O 1
ATOM 953 N N . ARG A 1 127 ? -2.953 21.475 13.129 1.00 92.44 127 ARG A N 1
ATOM 954 C CA . ARG A 1 127 ? -1.975 21.429 14.231 1.00 92.44 127 ARG A CA 1
ATOM 955 C C . ARG A 1 127 ? -2.608 21.791 15.577 1.00 92.44 127 ARG A C 1
ATOM 957 O O . ARG A 1 127 ? -2.344 21.119 16.574 1.00 92.44 127 ARG A O 1
ATOM 964 N N . LEU A 1 128 ? -3.475 22.805 15.619 1.00 91.69 128 LEU A N 1
ATOM 965 C CA . LEU A 1 128 ? -4.196 23.190 16.835 1.00 91.69 128 LEU A CA 1
ATOM 966 C C . LEU A 1 128 ? -5.214 22.121 17.271 1.00 91.69 128 LEU A C 1
ATOM 968 O O . LEU A 1 128 ? -5.333 21.843 18.467 1.00 91.69 128 LEU A O 1
ATOM 972 N N . ARG A 1 129 ? -5.922 21.486 16.326 1.00 92.25 129 ARG A N 1
ATOM 973 C CA . ARG A 1 129 ? -6.826 20.360 16.615 1.00 92.25 129 ARG A CA 1
ATOM 974 C C . ARG A 1 129 ? -6.067 19.154 17.180 1.00 92.25 129 ARG A C 1
ATOM 976 O O . ARG A 1 129 ? -6.458 18.644 18.230 1.00 92.25 129 ARG A O 1
ATOM 983 N N . TRP A 1 130 ? -4.930 18.785 16.587 1.00 92.75 130 TRP A N 1
ATOM 984 C CA . TRP A 1 130 ? -4.036 17.743 17.111 1.00 92.75 130 TRP A CA 1
ATOM 985 C C . TRP A 1 130 ? -3.559 18.041 18.544 1.00 92.75 130 TRP A C 1
ATOM 987 O O . TRP A 1 130 ? -3.637 17.178 19.421 1.00 92.75 130 TRP A O 1
ATOM 997 N N . GLN A 1 131 ? -3.131 19.280 18.824 1.00 93.25 131 GLN A N 1
ATOM 998 C CA . GLN A 1 131 ? -2.711 19.694 20.171 1.00 93.25 131 GLN A CA 1
ATOM 999 C C . GLN A 1 131 ? -3.849 19.580 21.197 1.00 93.25 131 GLN A C 1
ATOM 1001 O O . GLN A 1 131 ? -3.630 19.077 22.301 1.00 93.25 131 GLN A O 1
ATOM 1006 N N . ARG A 1 132 ? -5.070 19.997 20.834 1.00 93.88 132 ARG A N 1
ATOM 1007 C CA . ARG A 1 132 ? -6.265 19.871 21.688 1.00 93.88 132 ARG A CA 1
ATOM 1008 C C . ARG A 1 132 ? -6.618 18.407 21.961 1.00 93.88 132 ARG A C 1
ATOM 1010 O O . ARG A 1 132 ? -6.882 18.061 23.111 1.00 93.88 132 ARG A O 1
ATOM 1017 N N . ALA A 1 133 ? -6.554 17.539 20.952 1.00 93.81 133 ALA A N 1
ATOM 1018 C CA . ALA A 1 133 ? -6.790 16.105 21.119 1.00 93.81 133 ALA A CA 1
ATOM 1019 C C . ALA A 1 133 ? -5.736 15.442 22.021 1.00 93.81 133 ALA A C 1
ATOM 1021 O O . ALA A 1 133 ? -6.089 14.709 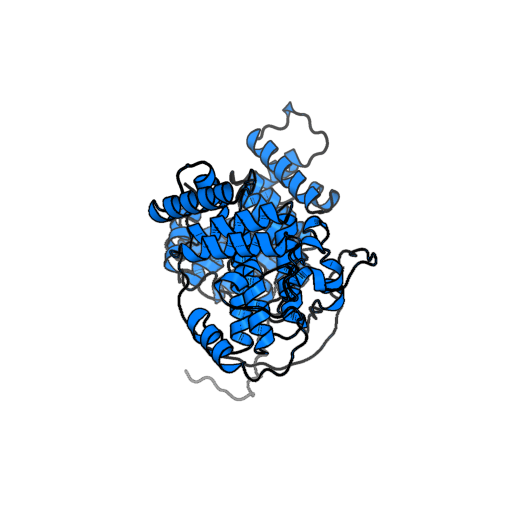22.945 1.00 93.81 133 ALA A O 1
ATOM 1022 N N . LYS A 1 134 ? -4.453 15.786 21.847 1.00 95.00 134 LYS A N 1
ATOM 1023 C CA . LYS A 1 134 ? -3.363 15.361 22.741 1.00 95.00 134 LYS A CA 1
ATOM 1024 C C . LYS A 1 134 ? -3.601 15.797 24.192 1.00 95.00 134 LYS A C 1
ATOM 1026 O O . LYS A 1 134 ? -3.423 14.999 25.110 1.00 95.00 134 LYS A O 1
ATOM 1031 N N . GLN A 1 135 ? -4.028 17.042 24.415 1.00 95.00 135 GLN A N 1
ATOM 1032 C CA . GLN A 1 135 ? -4.373 17.541 25.751 1.00 95.00 135 GLN A CA 1
ATOM 1033 C C . GLN A 1 135 ? -5.580 16.805 26.351 1.00 95.00 135 GLN A C 1
ATOM 1035 O O . GLN A 1 135 ? -5.547 16.458 27.531 1.00 95.00 135 GLN A O 1
ATOM 1040 N N . ALA A 1 136 ? -6.620 16.528 25.559 1.00 94.31 136 ALA A N 1
ATOM 1041 C CA . ALA A 1 136 ? -7.792 15.775 26.002 1.00 94.31 136 ALA A CA 1
ATOM 1042 C C . ALA A 1 136 ? -7.438 14.327 26.393 1.00 94.31 136 ALA A C 1
ATOM 1044 O O . ALA A 1 136 ? -7.864 13.865 27.451 1.00 94.31 136 ALA A O 1
ATOM 1045 N N . TRP A 1 137 ? -6.603 13.650 25.595 1.00 94.69 137 TRP A N 1
ATOM 1046 C CA . TRP A 1 137 ? -6.092 12.301 25.872 1.00 94.69 137 TRP A CA 1
ATOM 1047 C C . TRP A 1 137 ? -5.343 12.239 27.212 1.00 94.69 137 TRP A C 1
ATOM 1049 O O . TRP A 1 137 ? -5.670 11.429 28.082 1.00 94.69 137 TRP A O 1
ATOM 1059 N N . LEU A 1 138 ? -4.404 13.166 27.430 1.00 95.44 138 LEU A N 1
ATOM 1060 C CA . LEU A 1 138 ? -3.641 13.259 28.679 1.00 95.44 138 LEU A CA 1
ATOM 1061 C C . LEU A 1 138 ? -4.533 13.630 29.877 1.00 95.44 138 LEU A C 1
ATOM 1063 O O . LEU A 1 138 ? -4.420 13.019 30.938 1.00 95.44 138 LEU A O 1
ATOM 1067 N N . LYS A 1 139 ? -5.473 14.573 29.712 1.00 95.44 139 LYS A N 1
ATOM 1068 C CA . LYS A 1 139 ? -6.449 14.948 30.755 1.00 95.44 139 LYS A CA 1
ATOM 1069 C C . LYS A 1 139 ? -7.380 13.789 31.126 1.00 95.44 139 LYS A C 1
ATOM 1071 O O . LYS A 1 139 ? -7.861 13.729 32.254 1.00 95.44 139 LYS A O 1
ATOM 1076 N N . ALA A 1 140 ? -7.612 12.851 30.210 1.00 92.25 140 ALA A N 1
ATOM 1077 C CA . ALA A 1 140 ? -8.348 11.626 30.484 1.00 92.25 140 ALA A CA 1
ATOM 1078 C C . ALA A 1 140 ? -7.539 10.590 31.297 1.00 92.25 140 ALA A C 1
ATOM 1080 O O . ALA A 1 140 ? -8.097 9.546 31.636 1.00 92.25 140 ALA A O 1
ATOM 1081 N N . GLY A 1 141 ? -6.273 10.860 31.640 1.00 92.94 141 GLY A N 1
ATOM 1082 C CA . GLY A 1 141 ? -5.404 9.951 32.394 1.00 92.94 141 GLY A CA 1
ATOM 1083 C C . GLY A 1 141 ? -4.777 8.845 31.542 1.00 92.94 141 GLY A C 1
ATOM 1084 O O . GLY A 1 141 ? -4.338 7.835 32.083 1.00 92.94 141 GLY A O 1
ATOM 1085 N N . LEU A 1 142 ? -4.768 9.006 30.215 1.00 92.94 142 LEU A N 1
ATOM 1086 C CA . LEU A 1 142 ? -4.250 8.014 29.277 1.00 92.94 142 LEU A CA 1
ATOM 1087 C C . LEU A 1 142 ? -2.803 8.348 28.894 1.00 92.94 142 LEU A C 1
ATOM 1089 O O . LEU A 1 142 ? -2.482 9.492 28.566 1.00 92.94 142 LEU A O 1
ATOM 1093 N N . VAL A 1 143 ? -1.921 7.345 28.904 1.00 92.00 143 VAL A N 1
ATOM 1094 C CA . VAL A 1 143 ? -0.525 7.513 28.462 1.00 92.00 143 VAL A CA 1
ATOM 1095 C C . VAL A 1 143 ? -0.498 7.678 26.942 1.00 92.00 143 VAL A C 1
ATOM 1097 O O . VAL A 1 143 ? -1.251 7.009 26.229 1.00 92.00 143 VAL A O 1
ATOM 1100 N N . LEU A 1 144 ? 0.346 8.581 26.442 1.00 91.69 144 LEU A N 1
ATOM 1101 C CA . LEU A 1 144 ? 0.555 8.766 25.009 1.00 91.69 144 LEU A CA 1
ATOM 1102 C C . LEU A 1 144 ? 1.731 7.883 24.534 1.00 91.69 144 LEU A C 1
ATOM 1104 O O . LEU A 1 144 ? 2.811 7.985 25.118 1.00 91.69 144 LEU A O 1
ATOM 1108 N N . PRO A 1 145 ? 1.550 7.043 23.500 1.00 90.31 145 PRO A N 1
ATOM 1109 C CA . PRO A 1 145 ? 2.633 6.288 22.865 1.00 90.31 145 PRO A CA 1
ATOM 1110 C C . PRO A 1 145 ? 3.747 7.183 22.303 1.00 90.31 145 PRO A C 1
ATOM 1112 O O . PRO A 1 145 ? 3.512 8.342 21.960 1.00 90.31 145 PRO A O 1
ATOM 1115 N N . GLY A 1 146 ? 4.955 6.622 22.172 1.00 80.94 146 GLY A N 1
ATOM 1116 C CA . GLY A 1 146 ? 6.134 7.339 21.666 1.00 80.94 146 GLY A CA 1
ATOM 1117 C C . GLY A 1 146 ? 6.122 7.626 20.159 1.00 80.94 146 GLY A C 1
ATOM 1118 O O . GLY A 1 146 ? 6.684 8.631 19.736 1.00 80.94 146 GLY A O 1
ATOM 1119 N N . GLU A 1 147 ? 5.456 6.784 19.364 1.00 82.94 147 GLU A N 1
ATOM 1120 C CA . GLU A 1 147 ? 5.193 7.021 17.941 1.00 82.94 147 GLU A CA 1
ATOM 1121 C C . GLU A 1 147 ? 3.714 6.746 17.646 1.00 82.94 147 GLU A C 1
ATOM 1123 O O . GLU A 1 147 ? 3.171 5.723 18.065 1.00 82.94 147 GLU A O 1
ATOM 1128 N N . LEU A 1 148 ? 3.065 7.666 16.929 1.00 91.56 148 LEU A N 1
ATOM 1129 C CA . LEU A 1 148 ? 1.694 7.531 16.433 1.00 91.56 148 LEU A CA 1
ATOM 1130 C C . LEU A 1 148 ? 1.689 7.461 14.905 1.00 91.56 148 LEU A C 1
ATOM 1132 O O . LEU A 1 148 ? 2.574 8.019 14.248 1.00 91.56 148 LEU A O 1
ATOM 1136 N N . SER A 1 149 ? 0.653 6.838 14.348 1.00 91.25 149 SER A N 1
ATOM 1137 C CA . SER A 1 149 ? 0.454 6.701 12.902 1.00 91.25 149 SER A CA 1
ATOM 1138 C C . SER A 1 149 ? -0.936 7.175 12.477 1.00 91.25 149 SER A C 1
ATOM 1140 O O . SER A 1 149 ? -1.886 7.065 13.247 1.00 91.25 149 SER A O 1
ATOM 1142 N N . MET A 1 150 ? -1.080 7.663 11.242 1.00 89.31 150 MET A N 1
ATOM 1143 C CA . MET A 1 150 ? -2.409 7.946 10.673 1.00 89.31 150 MET A CA 1
ATOM 1144 C C . MET A 1 150 ? -3.219 6.671 10.400 1.00 89.31 150 MET A C 1
ATOM 1146 O O . MET A 1 150 ? -4.449 6.717 10.417 1.00 89.31 150 MET A O 1
ATOM 1150 N N . ALA A 1 151 ? -2.542 5.532 10.227 1.00 91.75 151 ALA A N 1
ATOM 1151 C CA . ALA A 1 151 ? -3.136 4.300 9.718 1.00 91.75 151 ALA A CA 1
ATOM 1152 C C . ALA A 1 151 ? -4.305 3.765 10.565 1.00 91.75 151 ALA A C 1
ATOM 1154 O O . ALA A 1 151 ? -5.249 3.199 10.029 1.00 91.75 151 ALA A O 1
ATOM 1155 N N . ALA A 1 152 ? -4.306 4.001 11.883 1.00 94.06 152 ALA A N 1
ATOM 1156 C CA . ALA A 1 152 ? -5.408 3.582 12.754 1.00 94.06 152 ALA A CA 1
ATOM 1157 C C . ALA A 1 152 ? -6.749 4.255 12.401 1.00 94.06 152 ALA A C 1
ATOM 1159 O O . ALA A 1 152 ? -7.799 3.649 12.598 1.00 94.06 152 ALA A O 1
ATOM 1160 N N . HIS A 1 153 ? -6.737 5.484 11.866 1.00 91.88 153 HIS A N 1
ATOM 1161 C CA . HIS A 1 153 ? -7.956 6.137 11.384 1.00 91.88 153 HIS A CA 1
ATOM 1162 C C . HIS A 1 153 ? -8.524 5.422 10.155 1.00 91.88 153 HIS A C 1
ATOM 1164 O O . HIS A 1 153 ? -9.706 5.090 10.117 1.00 91.88 153 HIS A O 1
ATOM 1170 N N . GLU A 1 154 ? -7.663 5.132 9.183 1.00 91.38 154 GLU A N 1
ATOM 1171 C CA . GLU A 1 154 ? -8.024 4.458 7.937 1.00 91.38 154 GLU A CA 1
ATOM 1172 C C . GLU A 1 154 ? -8.518 3.026 8.216 1.00 91.38 154 GLU A C 1
ATOM 1174 O O . GLU A 1 154 ? -9.573 2.626 7.730 1.00 91.38 154 GLU A O 1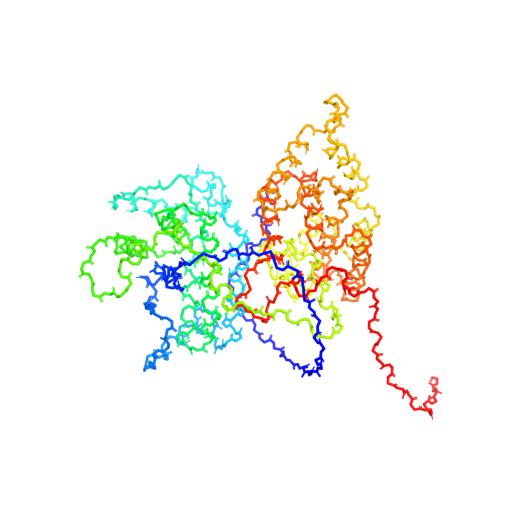
ATOM 1179 N N . TYR A 1 155 ? -7.819 2.294 9.089 1.00 95.31 155 TYR A N 1
ATOM 1180 C CA . TYR A 1 155 ? -8.174 0.948 9.551 1.00 95.31 155 TYR A CA 1
ATOM 1181 C C . TYR A 1 155 ? -9.550 0.892 10.234 1.00 95.31 155 TYR A C 1
ATOM 1183 O O . TYR A 1 155 ? -10.369 0.037 9.890 1.00 95.31 155 TYR A O 1
ATOM 1191 N N . GLU A 1 156 ? -9.848 1.825 11.146 1.00 93.88 156 GLU A N 1
ATOM 1192 C CA . GLU A 1 156 ? -11.175 1.925 11.766 1.00 93.88 156 GLU A CA 1
ATOM 1193 C C . GLU A 1 156 ? -12.273 2.250 10.744 1.00 93.88 156 GLU A C 1
ATOM 1195 O O . GLU A 1 156 ? -13.337 1.630 10.782 1.00 93.88 156 GLU A O 1
ATOM 1200 N N . CYS A 1 157 ? -12.020 3.172 9.808 1.00 92.38 157 CYS A N 1
ATOM 1201 C CA . CYS A 1 157 ? -12.969 3.525 8.751 1.00 92.38 157 CYS A CA 1
ATOM 1202 C C . CYS A 1 157 ? -13.265 2.337 7.819 1.00 92.38 157 CYS A C 1
ATOM 1204 O O . CYS A 1 157 ? -14.433 2.062 7.549 1.00 92.38 157 CYS A O 1
ATOM 1206 N N . ILE A 1 158 ? -12.240 1.597 7.374 1.00 95.69 158 ILE A N 1
ATOM 1207 C CA . ILE A 1 158 ? -12.390 0.395 6.533 1.00 95.69 158 ILE A CA 1
ATOM 1208 C C . ILE A 1 158 ? -13.212 -0.672 7.265 1.00 95.69 158 ILE A C 1
ATOM 1210 O O . ILE A 1 158 ? -14.191 -1.182 6.718 1.00 95.69 158 ILE A O 1
ATOM 1214 N N . ALA A 1 159 ? -12.845 -0.995 8.508 1.00 96.19 159 ALA A N 1
ATOM 1215 C CA . ALA A 1 159 ? -13.514 -2.029 9.294 1.00 96.19 159 ALA A CA 1
ATOM 1216 C C . ALA A 1 159 ? -14.983 -1.687 9.583 1.00 96.19 159 ALA A C 1
ATOM 1218 O O . ALA A 1 159 ? -15.871 -2.529 9.428 1.00 96.19 159 ALA A O 1
ATOM 1219 N N . TRP A 1 160 ? -15.256 -0.439 9.964 1.00 93.69 160 TRP A N 1
ATOM 1220 C CA . TRP A 1 160 ? -16.609 0.061 10.194 1.00 93.69 160 TRP A CA 1
ATOM 1221 C C . TRP A 1 160 ? -17.450 0.040 8.909 1.00 93.69 160 TRP A C 1
ATOM 1223 O O . TRP A 1 160 ? -18.567 -0.485 8.910 1.00 93.69 160 TRP A O 1
ATOM 1233 N N . LEU A 1 161 ? -16.898 0.526 7.792 1.00 94.25 161 LEU A N 1
ATOM 1234 C CA . LEU A 1 161 ? -17.607 0.592 6.516 1.00 94.25 161 LEU A CA 1
ATOM 1235 C C . LEU A 1 161 ? -17.893 -0.804 5.946 1.00 94.25 161 LEU A C 1
ATOM 1237 O O . LEU A 1 161 ? -19.003 -1.044 5.473 1.00 94.25 161 LEU A O 1
ATOM 1241 N N . ALA A 1 162 ? -16.952 -1.748 6.054 1.00 95.75 162 ALA A N 1
ATOM 1242 C CA . ALA A 1 162 ? -17.158 -3.139 5.652 1.00 95.75 162 ALA A CA 1
ATOM 1243 C C . ALA A 1 162 ? -18.313 -3.794 6.434 1.00 95.75 162 ALA A C 1
ATOM 1245 O O . ALA A 1 162 ? -19.204 -4.398 5.832 1.00 95.75 162 ALA A O 1
ATOM 1246 N N . ARG A 1 163 ? -18.366 -3.600 7.761 1.00 93.31 163 ARG A N 1
ATOM 1247 C CA . ARG A 1 163 ? -19.458 -4.104 8.619 1.00 93.31 163 ARG A CA 1
ATOM 1248 C C . ARG A 1 163 ? -20.815 -3.495 8.241 1.00 93.31 163 ARG A C 1
ATOM 1250 O O . ARG A 1 163 ? -21.809 -4.218 8.181 1.00 93.31 163 ARG A O 1
ATOM 1257 N N . ARG A 1 164 ? -20.871 -2.195 7.920 1.00 90.44 164 ARG A N 1
ATOM 1258 C CA . ARG A 1 164 ? -22.107 -1.524 7.459 1.00 90.44 164 ARG A CA 1
ATOM 1259 C C . ARG A 1 164 ? -22.544 -1.976 6.061 1.00 90.44 164 ARG A C 1
ATOM 1261 O O . ARG A 1 164 ? -23.727 -2.249 5.855 1.00 90.44 164 ARG A O 1
ATOM 1268 N N . CYS A 1 165 ? -21.609 -2.142 5.125 1.00 92.88 165 CYS A N 1
ATOM 1269 C CA . CYS A 1 165 ? -21.898 -2.679 3.792 1.00 92.88 165 CYS A CA 1
ATOM 1270 C C . CYS A 1 165 ? -22.395 -4.133 3.857 1.00 92.88 165 CYS A C 1
ATOM 1272 O O . CYS A 1 165 ? -23.296 -4.508 3.105 1.00 92.88 165 CYS A O 1
ATOM 1274 N N . HIS A 1 166 ? -21.872 -4.943 4.783 1.00 92.44 166 HIS A N 1
ATOM 1275 C CA . HIS A 1 166 ? -22.394 -6.283 5.044 1.00 92.44 166 HIS A CA 1
ATOM 1276 C C . HIS A 1 166 ? -23.832 -6.262 5.586 1.00 92.44 166 HIS A C 1
ATOM 1278 O O . HIS A 1 166 ? -24.686 -6.975 5.063 1.00 92.44 166 HIS A O 1
ATOM 1284 N N . ALA A 1 167 ? -24.139 -5.398 6.561 1.00 89.12 167 ALA A N 1
ATOM 1285 C CA . ALA A 1 167 ? -25.498 -5.259 7.097 1.00 89.12 167 ALA A CA 1
ATOM 1286 C C . ALA A 1 167 ? -26.533 -4.892 6.006 1.00 89.12 167 ALA A C 1
ATOM 1288 O O . ALA A 1 167 ? -27.639 -5.437 5.983 1.00 89.12 167 ALA A O 1
ATOM 1289 N N . CYS A 1 168 ? -26.145 -4.057 5.033 1.00 88.69 168 CYS A N 1
ATOM 1290 C CA . CYS A 1 168 ? -26.959 -3.750 3.845 1.00 88.69 168 CYS A CA 1
ATOM 1291 C C . CYS A 1 168 ? -27.119 -4.933 2.872 1.00 88.69 168 CYS A C 1
ATOM 1293 O O . CYS A 1 168 ? -28.012 -4.931 2.027 1.00 88.69 168 CYS A O 1
ATOM 1295 N N . GLY A 1 169 ? -26.259 -5.949 2.960 1.00 90.62 169 GLY A N 1
ATOM 1296 C CA . GLY A 1 169 ? -26.139 -7.020 1.970 1.00 90.62 169 GLY A CA 1
ATOM 1297 C C . GLY A 1 169 ? -25.360 -6.627 0.713 1.00 90.62 169 GLY A C 1
ATOM 1298 O O . GLY A 1 169 ? -25.506 -7.288 -0.312 1.00 90.62 169 GLY A O 1
ATOM 1299 N N . TYR A 1 170 ? -24.555 -5.562 0.769 1.00 93.50 170 TYR A N 1
ATOM 1300 C CA . TYR A 1 170 ? -23.633 -5.182 -0.306 1.00 93.50 170 TYR A CA 1
ATOM 1301 C C . TYR A 1 170 ? -22.335 -5.996 -0.277 1.00 93.50 170 TYR A C 1
ATOM 1303 O O . TYR A 1 170 ? -21.727 -6.196 -1.324 1.00 93.50 170 TYR A O 1
ATOM 1311 N N . LEU A 1 171 ? -21.936 -6.497 0.895 1.00 94.38 171 LEU A N 1
ATOM 1312 C CA . LEU A 1 171 ? -20.891 -7.511 1.032 1.00 94.38 171 LEU A CA 1
ATOM 1313 C C . LEU A 1 171 ? -21.491 -8.834 1.498 1.00 94.38 171 LEU A C 1
ATOM 1315 O O . LEU A 1 171 ? -22.344 -8.866 2.389 1.00 94.38 171 LEU A O 1
ATOM 1319 N N . THR A 1 172 ? -20.982 -9.932 0.952 1.00 92.25 172 THR A N 1
ATOM 1320 C CA . THR A 1 172 ? -21.119 -11.257 1.563 1.00 92.25 172 THR A CA 1
ATOM 1321 C C . THR A 1 172 ? -20.445 -11.285 2.936 1.00 92.25 172 THR A C 1
ATOM 1323 O O . THR A 1 172 ? -19.664 -10.396 3.285 1.00 92.25 172 THR A O 1
ATOM 1326 N N . GLU A 1 173 ? -20.741 -12.308 3.736 1.00 91.00 173 GLU A N 1
ATOM 1327 C CA . GLU A 1 173 ? -20.031 -12.519 4.998 1.00 91.00 173 GLU A CA 1
ATOM 1328 C C . GLU A 1 173 ? -18.521 -12.705 4.745 1.00 91.00 173 GLU A C 1
ATOM 1330 O O . GLU A 1 173 ? -17.710 -12.012 5.358 1.00 91.00 173 GLU A O 1
ATOM 1335 N N . ALA A 1 174 ? -18.155 -13.537 3.760 1.00 90.50 174 ALA A N 1
ATOM 1336 C CA . ALA A 1 174 ? -16.768 -13.808 3.376 1.00 90.50 174 ALA A CA 1
ATOM 1337 C C . ALA A 1 174 ? -15.945 -12.529 3.128 1.00 90.50 174 ALA A C 1
ATOM 1339 O O . ALA A 1 174 ? -14.893 -12.324 3.733 1.00 90.50 174 ALA A O 1
ATOM 1340 N N . GLU A 1 175 ? -16.464 -11.630 2.291 1.00 93.75 175 GLU A N 1
ATOM 1341 C CA . GLU A 1 175 ? -15.818 -10.357 1.944 1.00 93.75 175 GLU A CA 1
ATOM 1342 C C . GLU A 1 175 ? -15.661 -9.424 3.155 1.00 93.75 175 GLU A C 1
ATOM 1344 O O . GLU A 1 175 ? -14.637 -8.755 3.297 1.00 93.75 175 GLU A O 1
ATOM 1349 N N . ALA A 1 176 ? -16.657 -9.387 4.046 1.00 94.31 176 ALA A N 1
ATOM 1350 C CA . ALA A 1 176 ? -16.635 -8.533 5.230 1.00 94.31 176 ALA A CA 1
ATOM 1351 C C . ALA A 1 176 ? -15.536 -8.955 6.213 1.00 94.31 176 ALA A C 1
ATOM 1353 O O . ALA A 1 176 ? -14.759 -8.120 6.681 1.00 94.31 176 ALA A O 1
ATOM 1354 N N . TRP A 1 177 ? -15.423 -10.253 6.493 1.00 94.19 177 TRP A N 1
ATOM 1355 C CA . TRP A 1 177 ? -14.384 -10.757 7.384 1.00 94.19 177 TRP A CA 1
ATOM 1356 C C . TRP A 1 177 ? -12.994 -10.765 6.740 1.00 94.19 177 TRP A C 1
ATOM 1358 O O . TRP A 1 177 ? -12.029 -10.525 7.458 1.00 94.19 177 TRP A O 1
ATOM 1368 N N . LEU A 1 178 ? -12.854 -10.954 5.419 1.00 93.44 178 LEU A N 1
ATOM 1369 C CA . LEU A 1 178 ? -11.561 -10.766 4.745 1.00 93.44 178 LEU A CA 1
ATOM 1370 C C . LEU A 1 178 ? -11.088 -9.302 4.807 1.00 93.44 178 LEU A C 1
ATOM 1372 O O . LEU A 1 178 ? -9.896 -9.052 4.981 1.00 93.44 178 LEU A O 1
ATOM 1376 N N . ALA A 1 179 ? -12.001 -8.326 4.735 1.00 95.31 179 ALA A N 1
ATOM 1377 C CA . ALA A 1 179 ? -11.662 -6.918 4.949 1.00 95.31 179 ALA A CA 1
ATOM 1378 C C . ALA A 1 179 ? -11.213 -6.653 6.401 1.00 95.31 179 ALA A C 1
ATOM 1380 O O . ALA A 1 179 ? -10.205 -5.982 6.623 1.00 95.31 179 ALA A O 1
ATOM 1381 N N . LEU A 1 180 ? -11.897 -7.234 7.397 1.00 95.50 180 LEU A N 1
ATOM 1382 C CA . LEU A 1 180 ? -11.471 -7.158 8.802 1.00 95.50 180 LEU A CA 1
ATOM 1383 C C . LEU A 1 180 ? -10.144 -7.899 9.062 1.00 95.50 180 LEU A C 1
ATOM 1385 O O . LEU A 1 180 ? -9.337 -7.449 9.873 1.00 95.50 180 LEU A O 1
ATOM 1389 N N . ALA A 1 181 ? -9.894 -9.005 8.360 1.00 94.06 181 ALA A N 1
ATOM 1390 C CA . ALA A 1 181 ? -8.650 -9.770 8.406 1.00 94.06 181 ALA A CA 1
ATOM 1391 C C . ALA A 1 181 ? -7.470 -8.946 7.871 1.00 94.06 181 ALA A C 1
ATOM 1393 O O . ALA A 1 181 ? -6.430 -8.870 8.528 1.00 94.06 181 ALA A O 1
ATOM 1394 N N . TRP A 1 182 ? -7.655 -8.265 6.734 1.00 93.94 182 TRP A N 1
ATOM 1395 C CA . TRP A 1 182 ? -6.681 -7.316 6.193 1.00 93.94 182 TRP A CA 1
ATOM 1396 C C . TRP A 1 182 ? -6.378 -6.193 7.194 1.00 93.94 182 TRP A C 1
ATOM 1398 O O . TRP A 1 182 ? -5.213 -5.954 7.515 1.00 93.94 182 TRP A O 1
ATOM 1408 N N . VAL A 1 183 ? -7.419 -5.568 7.763 1.00 95.56 183 VAL A N 1
ATOM 1409 C CA . VAL A 1 183 ? -7.265 -4.499 8.766 1.00 95.56 183 VAL A CA 1
ATOM 1410 C C . VAL A 1 183 ? -6.486 -4.995 9.984 1.00 95.56 183 VAL A C 1
ATOM 1412 O O . VAL A 1 183 ? -5.564 -4.321 10.442 1.00 95.56 183 VAL A O 1
ATOM 1415 N N . ALA A 1 184 ? -6.799 -6.190 10.484 1.00 94.69 184 ALA A N 1
ATOM 1416 C CA . ALA A 1 184 ? -6.102 -6.779 11.617 1.00 94.69 184 ALA A CA 1
ATOM 1417 C C . ALA A 1 184 ? -4.627 -7.074 11.316 1.00 94.69 184 ALA A C 1
ATOM 1419 O O . ALA A 1 184 ? -3.764 -6.757 12.134 1.00 94.69 184 ALA A O 1
ATOM 1420 N N . GLU A 1 185 ? -4.310 -7.643 10.149 1.00 91.31 185 GLU A N 1
ATOM 1421 C CA . GLU A 1 185 ? -2.923 -7.911 9.758 1.00 91.31 185 GLU A CA 1
ATOM 1422 C C . GLU A 1 185 ? -2.114 -6.608 9.633 1.00 91.31 185 GLU A C 1
ATOM 1424 O O . GLU A 1 185 ? -0.995 -6.524 10.149 1.00 91.31 185 GLU A O 1
ATOM 1429 N N . ALA A 1 186 ? -2.695 -5.566 9.036 1.00 90.88 186 ALA A N 1
ATOM 1430 C CA . ALA A 1 186 ? -2.072 -4.252 8.912 1.00 90.88 186 ALA A CA 1
ATOM 1431 C C . ALA A 1 186 ? -1.892 -3.551 10.280 1.00 90.88 186 ALA A C 1
ATOM 1433 O O . ALA A 1 186 ? -0.828 -2.986 10.567 1.00 90.88 186 ALA A O 1
ATOM 1434 N N . ALA A 1 187 ? -2.884 -3.657 11.171 1.00 93.69 187 ALA A N 1
ATOM 1435 C CA . ALA A 1 187 ? -2.845 -3.102 12.521 1.00 93.69 187 ALA A CA 1
ATOM 1436 C C . ALA A 1 187 ? -1.785 -3.774 13.410 1.00 93.69 187 ALA A C 1
ATOM 1438 O O . ALA A 1 187 ? -0.976 -3.073 14.016 1.00 93.69 187 ALA A O 1
ATOM 1439 N N . ILE A 1 188 ? -1.729 -5.111 13.451 1.00 91.62 188 ILE A N 1
ATOM 1440 C CA . ILE A 1 188 ? -0.766 -5.875 14.273 1.00 91.62 188 ILE A CA 1
ATOM 1441 C C . ILE A 1 188 ? 0.685 -5.613 13.831 1.00 91.62 188 ILE A C 1
ATOM 1443 O O . ILE A 1 188 ? 1.602 -5.626 14.650 1.00 91.62 188 ILE A O 1
ATOM 1447 N N . ARG A 1 189 ? 0.911 -5.339 12.538 1.00 87.00 189 ARG A N 1
ATOM 1448 C CA . ARG A 1 189 ? 2.229 -4.952 12.001 1.00 87.00 189 ARG A CA 1
ATOM 1449 C C . ARG A 1 189 ? 2.646 -3.519 12.371 1.00 87.00 189 ARG A C 1
ATOM 1451 O O . ARG A 1 189 ? 3.833 -3.208 12.273 1.00 87.00 189 ARG A O 1
ATOM 1458 N N . THR A 1 190 ? 1.699 -2.665 12.765 1.00 89.50 190 THR A N 1
ATOM 1459 C CA . THR A 1 190 ? 1.902 -1.215 12.955 1.00 89.50 190 THR A CA 1
ATOM 1460 C C . THR A 1 190 ? 1.849 -0.788 14.426 1.00 89.50 190 THR A C 1
ATOM 1462 O O . THR A 1 190 ? 2.599 0.100 14.826 1.00 89.50 190 THR A O 1
ATOM 1465 N N . PHE A 1 191 ? 1.007 -1.422 15.247 1.00 93.19 191 PHE A N 1
ATOM 1466 C CA . PHE A 1 191 ? 0.738 -1.016 16.630 1.00 93.19 191 PHE A CA 1
ATOM 1467 C C . PHE A 1 191 ? 1.040 -2.144 17.622 1.00 93.19 191 PHE A C 1
ATOM 1469 O O . PHE A 1 191 ? 0.652 -3.290 17.415 1.00 93.19 191 PHE A O 1
ATOM 1476 N N . ALA A 1 192 ? 1.712 -1.809 18.728 1.00 91.44 192 ALA A N 1
ATOM 1477 C CA . ALA A 1 192 ? 2.080 -2.782 19.759 1.00 91.44 192 ALA A CA 1
ATOM 1478 C C . ALA A 1 192 ? 0.874 -3.269 20.586 1.00 91.44 192 ALA A C 1
ATOM 1480 O O . ALA A 1 192 ? 0.816 -4.432 20.986 1.00 91.44 192 ALA A O 1
ATOM 1481 N N . ASP A 1 193 ? -0.086 -2.379 20.843 1.00 92.88 193 ASP A N 1
ATOM 1482 C CA . ASP A 1 193 ? -1.260 -2.638 21.669 1.00 92.88 193 ASP A CA 1
ATOM 1483 C C . ASP A 1 193 ? -2.449 -1.733 21.285 1.00 92.88 193 ASP A C 1
ATOM 1485 O O . ASP A 1 193 ? -2.363 -0.854 20.419 1.00 92.88 193 ASP A O 1
ATOM 1489 N N . TRP A 1 194 ? -3.578 -1.952 21.958 1.00 93.94 194 TRP A N 1
ATOM 1490 C CA . TRP A 1 194 ? -4.806 -1.182 21.771 1.00 93.94 194 TRP A CA 1
ATOM 1491 C C . TRP A 1 194 ? -4.700 0.293 22.163 1.00 93.94 194 TRP A C 1
ATOM 1493 O O . TRP A 1 194 ? -5.426 1.121 21.617 1.00 93.94 194 TRP A O 1
ATOM 1503 N N . GLN A 1 195 ? -3.809 0.651 23.085 1.00 93.50 195 GLN A N 1
ATOM 1504 C CA . GLN A 1 195 ? -3.612 2.036 23.498 1.00 93.50 195 GLN A CA 1
ATOM 1505 C C . GLN A 1 195 ? -2.817 2.811 22.439 1.00 93.50 195 GLN A C 1
ATOM 1507 O O . GLN A 1 195 ? -3.151 3.960 22.145 1.00 93.50 195 GLN A O 1
ATOM 1512 N N . ALA A 1 196 ? -1.836 2.165 21.803 1.00 94.94 196 ALA A N 1
ATOM 1513 C CA . ALA A 1 196 ? -1.131 2.676 20.633 1.00 94.94 196 ALA A CA 1
ATOM 1514 C C . ALA A 1 196 ? -2.068 2.887 19.438 1.00 94.94 196 ALA A C 1
ATOM 1516 O O . ALA A 1 196 ? -2.042 3.950 18.810 1.00 94.94 196 ALA A O 1
ATOM 1517 N N . TYR A 1 197 ? -2.935 1.908 19.178 1.00 95.75 197 TYR A N 1
ATOM 1518 C CA . TYR A 1 197 ? -3.951 1.976 18.133 1.00 95.75 197 TYR A CA 1
ATOM 1519 C C . TYR A 1 197 ? -4.972 3.102 18.394 1.00 95.75 197 TYR A C 1
ATOM 1521 O O . TYR A 1 197 ? -5.171 3.968 17.543 1.00 95.75 197 TYR A O 1
ATOM 1529 N N . ALA A 1 198 ? -5.571 3.167 19.589 1.00 95.31 198 ALA A N 1
ATOM 1530 C CA . ALA A 1 198 ? -6.589 4.171 19.912 1.00 95.31 198 ALA A CA 1
ATOM 1531 C C . ALA A 1 198 ? -6.046 5.604 19.992 1.00 95.31 198 ALA A C 1
ATOM 1533 O O . ALA A 1 198 ? -6.702 6.524 19.506 1.00 95.31 198 ALA A O 1
ATOM 1534 N N . ALA A 1 199 ? -4.849 5.816 20.549 1.00 95.38 199 ALA A N 1
ATOM 1535 C CA . ALA A 1 199 ? -4.219 7.138 20.536 1.00 95.38 199 ALA A CA 1
ATOM 1536 C C . ALA A 1 199 ? -3.975 7.612 19.094 1.00 95.38 199 ALA A C 1
ATOM 1538 O O . ALA A 1 199 ? -4.246 8.764 18.756 1.00 95.38 199 ALA A O 1
ATOM 1539 N N . SER A 1 200 ? -3.509 6.703 18.234 1.00 95.69 200 SER A N 1
ATOM 1540 C CA . SER A 1 200 ? -3.291 6.964 16.811 1.00 95.69 200 SER A CA 1
ATOM 1541 C C . SER A 1 200 ? -4.599 7.313 16.091 1.00 95.69 200 SER A C 1
ATOM 1543 O O . SER A 1 200 ? -4.650 8.327 15.397 1.00 95.69 200 SER A O 1
ATOM 1545 N N . PHE A 1 201 ? -5.681 6.563 16.342 1.00 94.19 201 PHE A N 1
ATOM 1546 C CA . PHE A 1 201 ? -7.019 6.875 15.828 1.00 94.19 201 PHE A CA 1
ATOM 1547 C C . PHE A 1 201 ? -7.488 8.270 16.264 1.00 94.19 201 PHE A C 1
ATOM 1549 O O . PHE A 1 201 ? -7.795 9.102 15.415 1.00 94.19 201 PHE A O 1
ATOM 1556 N N . VAL A 1 202 ? -7.503 8.556 17.573 1.00 93.62 202 VAL A N 1
ATOM 1557 C CA . VAL A 1 202 ? -8.052 9.810 18.122 1.00 93.62 202 VAL A CA 1
ATOM 1558 C C . VAL A 1 202 ? -7.284 11.032 17.621 1.00 93.62 202 VAL A C 1
ATOM 1560 O O . VAL A 1 202 ? -7.894 12.014 17.193 1.00 93.62 202 VAL A O 1
ATOM 1563 N N . LEU A 1 203 ? -5.947 10.999 17.662 1.00 93.62 203 LEU A N 1
ATOM 1564 C CA . LEU A 1 203 ? -5.140 12.144 17.236 1.00 93.62 203 LEU A CA 1
ATOM 1565 C C . LEU A 1 203 ? -5.111 12.286 15.704 1.00 93.62 203 LEU A C 1
ATOM 1567 O O . LEU A 1 203 ? -5.083 13.416 15.213 1.00 93.62 203 LEU A O 1
ATOM 1571 N N . GLY A 1 204 ? -5.171 11.184 14.948 1.00 91.00 204 GLY A N 1
ATOM 1572 C CA . GLY A 1 204 ? -5.304 11.213 13.489 1.00 91.00 204 GLY A CA 1
ATOM 1573 C C . GLY A 1 204 ? -6.653 11.785 13.045 1.00 91.00 204 GLY A C 1
ATOM 1574 O O . GLY A 1 204 ? -6.693 12.773 12.308 1.00 91.00 204 GLY A O 1
ATOM 1575 N N . GLN A 1 205 ? -7.757 11.252 13.580 1.00 89.31 205 GLN A N 1
ATOM 1576 C CA . GLN A 1 205 ? -9.120 11.725 13.312 1.00 89.31 205 GLN A CA 1
ATOM 1577 C C . GLN A 1 205 ? -9.268 13.222 13.621 1.00 89.31 205 GLN A C 1
ATOM 1579 O O . GLN A 1 205 ? -9.788 13.964 12.791 1.00 89.31 205 GLN A O 1
ATOM 1584 N N . ALA A 1 206 ? -8.770 13.692 14.771 1.00 89.88 206 ALA A N 1
ATOM 1585 C CA . ALA A 1 206 ? -8.830 15.109 15.141 1.00 89.88 206 ALA A CA 1
ATOM 1586 C C . ALA A 1 206 ? -8.011 16.022 14.206 1.00 89.88 206 ALA A C 1
ATOM 1588 O O . ALA A 1 206 ? -8.352 17.190 14.023 1.00 89.88 206 ALA A O 1
ATOM 1589 N N . THR A 1 207 ? -6.939 15.508 13.597 1.00 88.69 207 THR A N 1
ATOM 1590 C CA . THR A 1 207 ? -6.128 16.266 12.628 1.00 88.69 207 THR A CA 1
ATOM 1591 C C . THR A 1 207 ? -6.877 16.454 11.304 1.00 88.69 207 THR A C 1
ATOM 1593 O O . THR A 1 207 ? -6.785 17.512 10.680 1.00 88.69 207 THR A O 1
ATOM 1596 N N . LEU A 1 208 ? -7.663 15.458 10.885 1.00 84.38 208 LEU A N 1
ATOM 1597 C CA . LEU A 1 208 ? -8.448 15.511 9.650 1.00 84.38 208 LEU A CA 1
ATOM 1598 C C . LEU A 1 208 ? -9.777 16.253 9.850 1.00 84.38 208 LEU A C 1
ATOM 1600 O O . LEU A 1 208 ? -10.027 17.267 9.195 1.00 84.38 208 LEU A O 1
ATOM 1604 N N . LEU A 1 209 ? -10.603 15.804 10.797 1.00 79.00 209 LEU A N 1
ATOM 1605 C CA . LEU A 1 209 ? -11.967 16.292 11.006 1.00 79.00 209 LEU A CA 1
ATOM 1606 C C . LEU A 1 209 ? -12.010 17.591 11.821 1.00 79.00 209 LEU A C 1
ATOM 1608 O O . LEU A 1 209 ? -11.213 17.811 12.733 1.00 79.00 209 LEU A O 1
ATOM 1612 N N . ARG A 1 210 ? -12.968 18.467 11.495 1.00 69.44 210 ARG A N 1
ATOM 1613 C CA . ARG A 1 210 ? -13.157 19.765 12.172 1.00 69.44 210 ARG A CA 1
ATOM 1614 C C . ARG A 1 210 ? -13.991 19.675 13.460 1.00 69.44 210 ARG A C 1
ATOM 1616 O O . ARG A 1 210 ? -14.043 20.648 14.207 1.00 69.44 210 ARG A O 1
ATOM 1623 N N . ASP A 1 211 ? -14.625 18.533 13.728 1.00 69.25 211 ASP A N 1
ATOM 1624 C CA . ASP A 1 211 ? -15.514 18.344 14.878 1.00 69.25 211 ASP A CA 1
ATOM 1625 C C . ASP A 1 211 ? -14.748 17.938 16.153 1.00 69.25 211 ASP A C 1
ATOM 1627 O O . ASP A 1 211 ? -14.189 16.845 16.264 1.00 69.25 211 ASP A O 1
ATOM 1631 N N . GLY A 1 212 ? -14.748 18.827 17.150 1.00 62.72 212 GLY A N 1
ATOM 1632 C CA . GLY A 1 212 ? -14.140 18.578 18.458 1.00 62.72 212 GLY A CA 1
ATOM 1633 C C . GLY A 1 212 ? -14.926 17.609 19.352 1.00 62.72 212 GLY A C 1
ATOM 1634 O O . GLY A 1 212 ? -14.337 17.021 20.260 1.00 62.72 212 GLY A O 1
ATOM 1635 N N . GLN A 1 213 ? -16.225 17.402 19.106 1.00 71.62 213 GLN A N 1
ATOM 1636 C CA . GLN A 1 213 ? -17.059 16.479 19.883 1.00 71.62 213 GLN A CA 1
ATOM 1637 C C . GLN A 1 213 ? -16.649 15.019 19.638 1.00 71.62 213 GLN A C 1
ATOM 1639 O O . GLN A 1 213 ? -16.565 14.235 20.586 1.00 71.62 213 GLN A O 1
ATOM 1644 N N . GLN A 1 214 ? -16.273 14.688 18.398 1.00 79.75 214 GLN A N 1
ATOM 1645 C CA . GLN A 1 214 ? -15.743 13.376 18.000 1.00 79.75 214 GLN A CA 1
ATOM 1646 C C . GLN A 1 214 ? -14.546 12.933 18.856 1.00 79.75 214 GLN A C 1
ATOM 1648 O O . GLN A 1 214 ? -14.474 11.781 19.278 1.00 79.75 214 GLN A O 1
ATOM 1653 N N . THR A 1 215 ? -13.643 13.859 19.204 1.00 85.88 215 THR A N 1
ATOM 1654 C CA . THR A 1 215 ? -12.475 13.558 20.055 1.00 85.88 215 THR A CA 1
ATOM 1655 C C . THR A 1 215 ? -12.896 13.072 21.447 1.00 85.88 215 THR A C 1
ATOM 1657 O O . THR A 1 215 ? -12.327 12.117 21.975 1.00 85.88 215 THR A O 1
ATOM 1660 N N . ALA A 1 216 ? -13.903 13.709 22.053 1.00 87.69 216 ALA A N 1
ATOM 1661 C CA . ALA A 1 216 ? -14.394 13.329 23.376 1.00 87.69 216 ALA A CA 1
ATOM 1662 C C . ALA A 1 216 ? -15.145 11.986 23.347 1.00 87.69 216 ALA A C 1
ATOM 1664 O O . ALA A 1 216 ? -14.960 11.169 24.253 1.00 87.69 216 ALA A O 1
ATOM 1665 N N . LEU A 1 217 ? -15.939 11.741 22.298 1.00 87.50 217 LEU A N 1
ATOM 1666 C CA . LEU A 1 217 ? -16.640 10.472 22.083 1.00 87.50 217 LEU A CA 1
ATOM 1667 C C . LEU A 1 217 ? -15.656 9.310 21.902 1.00 87.50 217 LEU A C 1
ATOM 1669 O O . LEU A 1 217 ? -15.774 8.306 22.599 1.00 87.50 217 LEU A O 1
ATOM 1673 N N . ALA A 1 218 ? -14.632 9.464 21.061 1.00 89.12 218 ALA A N 1
ATOM 1674 C CA . ALA A 1 218 ? -13.644 8.415 20.818 1.00 89.12 218 ALA A CA 1
ATOM 1675 C C . ALA A 1 218 ? -12.782 8.093 22.060 1.00 89.12 218 ALA A C 1
ATOM 1677 O O . ALA A 1 218 ? -12.518 6.924 22.345 1.00 89.12 218 ALA A O 1
ATOM 1678 N N . ILE A 1 219 ? -12.401 9.101 22.862 1.00 91.06 219 ILE A N 1
ATOM 1679 C CA . ILE A 1 219 ? -11.715 8.884 24.155 1.00 91.06 219 ILE A CA 1
ATOM 1680 C C . ILE A 1 219 ? -12.617 8.129 25.143 1.00 91.06 219 ILE A C 1
ATOM 1682 O O . ILE A 1 219 ? -12.138 7.263 25.881 1.00 91.06 219 ILE A O 1
ATOM 1686 N N . ARG A 1 220 ? -13.915 8.453 25.178 1.00 89.69 220 ARG A N 1
ATOM 1687 C CA . ARG A 1 220 ? -14.893 7.754 26.018 1.00 89.69 220 ARG A CA 1
ATOM 1688 C C . ARG A 1 220 ? -15.063 6.298 25.571 1.00 89.69 220 ARG A C 1
ATOM 1690 O O . ARG A 1 220 ? -14.933 5.409 26.406 1.00 89.69 220 ARG A O 1
ATOM 1697 N N . ALA A 1 221 ? -15.251 6.064 24.276 1.00 88.81 221 ALA A N 1
ATOM 1698 C CA . ALA A 1 221 ? -15.401 4.730 23.705 1.00 88.81 221 ALA A CA 1
ATOM 1699 C C . ALA A 1 221 ? -14.181 3.845 23.979 1.00 88.81 221 ALA A C 1
ATOM 1701 O O . ALA A 1 221 ? -14.330 2.719 24.438 1.00 88.81 221 ALA A O 1
ATOM 1702 N N . PHE A 1 222 ? -12.961 4.369 23.811 1.00 90.44 222 PHE A N 1
ATOM 1703 C CA . PHE A 1 222 ? -11.742 3.644 24.180 1.00 90.44 222 PHE A CA 1
ATOM 1704 C C . PHE A 1 222 ? -11.741 3.212 25.658 1.00 90.44 222 PHE A C 1
ATOM 1706 O O . PHE A 1 222 ? -11.410 2.068 25.974 1.00 90.44 222 PHE A O 1
ATOM 1713 N N . LYS A 1 223 ? -12.165 4.096 26.573 1.00 87.81 223 LYS A N 1
ATOM 1714 C CA . LYS A 1 223 ? -12.297 3.762 28.000 1.00 87.81 223 LYS A CA 1
ATOM 1715 C C . LYS A 1 223 ? -13.373 2.715 28.281 1.00 87.81 223 LYS A C 1
ATOM 1717 O O . LYS A 1 223 ? -13.191 1.921 29.197 1.00 87.81 223 LYS A O 1
ATOM 1722 N N . GLU A 1 224 ? -14.470 2.709 27.532 1.00 85.56 224 GLU A N 1
ATOM 1723 C CA . GLU A 1 224 ? -15.549 1.719 27.664 1.00 85.56 224 GLU A CA 1
ATOM 1724 C C . GLU A 1 224 ? -15.151 0.353 27.065 1.00 85.56 224 GLU A C 1
ATOM 1726 O O . GLU A 1 224 ? -15.503 -0.683 27.621 1.00 85.56 224 GLU A O 1
ATOM 1731 N N . LEU A 1 225 ? -14.337 0.333 26.003 1.00 85.75 225 LEU A N 1
ATOM 1732 C CA . LEU A 1 225 ? -13.805 -0.887 25.378 1.00 85.75 225 LEU A CA 1
ATOM 1733 C C . LEU A 1 225 ? -12.718 -1.582 26.218 1.00 85.75 225 LEU A C 1
ATOM 1735 O O . LEU A 1 225 ? -12.643 -2.813 26.223 1.00 85.75 225 LEU A O 1
ATOM 1739 N N . VAL A 1 226 ? -11.877 -0.807 26.914 1.00 82.88 226 VAL A N 1
ATOM 1740 C CA . VAL A 1 226 ? -10.777 -1.311 27.767 1.00 82.88 226 VAL A CA 1
ATOM 1741 C C . VAL A 1 226 ? -11.191 -1.462 29.241 1.00 82.88 226 VAL A C 1
ATOM 1743 O O . VAL A 1 226 ? -10.573 -2.225 29.984 1.00 82.88 226 VAL A O 1
ATOM 1746 N N . GLY A 1 227 ? -12.222 -0.743 29.687 1.00 70.94 227 GLY A N 1
ATOM 1747 C CA . GLY A 1 227 ? -12.690 -0.738 31.072 1.00 70.94 227 GLY A CA 1
ATOM 1748 C C . GLY A 1 227 ? -13.628 -1.896 31.423 1.00 70.94 227 GLY A C 1
ATOM 1749 O O . GLY A 1 227 ? -14.411 -2.370 30.607 1.00 70.94 227 GLY A O 1
ATOM 1750 N N . SER A 1 228 ? -13.617 -2.303 32.694 1.00 52.03 228 SER A N 1
ATOM 1751 C CA . SER A 1 228 ? -14.488 -3.344 33.261 1.00 52.03 228 SER A CA 1
ATOM 1752 C C . SER A 1 228 ? -15.914 -2.840 33.563 1.00 52.03 228 SER A C 1
ATOM 1754 O O . SER A 1 228 ? -16.423 -2.953 34.681 1.00 52.03 228 SER A O 1
ATOM 1756 N N . GLY A 1 229 ? -16.565 -2.237 32.565 1.00 50.47 229 GLY A N 1
ATOM 1757 C CA . GLY A 1 229 ? -17.909 -1.673 32.688 1.00 50.47 229 GLY A CA 1
ATOM 1758 C C . GLY A 1 229 ? -19.015 -2.732 32.648 1.00 50.47 229 GLY A C 1
ATOM 1759 O O . GLY A 1 229 ? -19.088 -3.524 31.715 1.00 50.47 229 GLY A O 1
ATOM 1760 N N . LYS A 1 230 ? -19.951 -2.690 33.609 1.00 45.56 230 LYS A N 1
ATOM 1761 C CA . LYS A 1 230 ? -21.226 -3.440 33.563 1.00 45.56 230 LYS A CA 1
ATOM 1762 C C . LYS A 1 230 ? -22.227 -2.801 32.577 1.00 45.56 230 LYS A C 1
ATOM 1764 O O . LYS A 1 230 ? -23.350 -2.479 32.956 1.00 45.56 230 LYS A O 1
ATOM 1769 N N . GLY A 1 231 ? -21.793 -2.541 31.344 1.00 46.81 231 GLY A N 1
ATOM 1770 C CA . GLY A 1 231 ? -22.641 -2.040 30.261 1.00 46.81 231 GLY A CA 1
ATOM 1771 C C . GLY A 1 231 ? -23.404 -3.179 29.583 1.00 46.81 231 GLY A C 1
ATOM 1772 O O . GLY A 1 231 ? -22.898 -4.293 29.499 1.00 46.81 231 GLY A O 1
ATOM 1773 N N . ALA A 1 232 ? -24.617 -2.906 29.099 1.00 43.00 232 ALA A N 1
ATOM 1774 C CA . ALA A 1 232 ? -25.462 -3.901 28.428 1.00 43.00 232 ALA A CA 1
ATOM 1775 C C . ALA A 1 232 ? -25.131 -4.102 26.930 1.00 43.00 232 ALA A C 1
ATOM 1777 O O . ALA A 1 232 ? -25.809 -4.868 26.251 1.00 43.00 232 ALA A O 1
ATOM 1778 N N . GLU A 1 233 ? -24.115 -3.414 26.400 1.00 53.16 233 GLU A N 1
ATOM 1779 C CA . GLU A 1 233 ? -23.721 -3.503 24.991 1.00 53.16 233 GLU A CA 1
ATOM 1780 C C . GLU A 1 233 ? -22.750 -4.664 24.746 1.00 53.16 233 GLU A C 1
ATOM 1782 O O . GLU A 1 233 ? -21.708 -4.776 25.389 1.00 53.16 233 GLU A O 1
ATOM 1787 N N . ALA A 1 234 ? -23.063 -5.507 23.759 1.00 54.53 234 ALA A N 1
ATOM 1788 C CA . ALA A 1 234 ? -22.308 -6.723 23.438 1.00 54.53 234 ALA A CA 1
ATOM 1789 C C . ALA A 1 234 ? -20.874 -6.487 22.905 1.00 54.53 234 ALA A C 1
ATOM 1791 O O . ALA A 1 234 ? -20.122 -7.442 22.720 1.00 54.53 234 ALA A O 1
ATOM 1792 N N . SER A 1 235 ? -20.492 -5.234 22.643 1.00 57.22 235 SER A N 1
ATOM 1793 C CA . SER A 1 235 ? -19.141 -4.804 22.257 1.00 57.22 235 SER A CA 1
ATOM 1794 C C . SER A 1 235 ? -18.246 -4.433 23.451 1.00 57.22 235 SER A C 1
ATOM 1796 O O . SER A 1 235 ? -17.021 -4.377 23.297 1.00 57.22 235 SER A O 1
ATOM 1798 N N . ALA A 1 236 ? -18.819 -4.191 24.637 1.00 58.84 236 ALA A N 1
ATOM 1799 C CA . ALA A 1 236 ? -18.065 -3.822 25.831 1.00 58.84 236 ALA A CA 1
ATOM 1800 C C . ALA A 1 236 ? -17.098 -4.949 26.240 1.00 58.84 236 ALA A C 1
ATOM 1802 O O . ALA A 1 236 ? -17.465 -6.123 26.300 1.00 58.84 236 ALA A O 1
ATOM 1803 N N . GLY A 1 237 ? -15.837 -4.599 26.504 1.00 70.31 237 GLY A N 1
ATOM 1804 C CA . GLY A 1 237 ? -14.803 -5.565 26.880 1.00 70.31 237 GLY A CA 1
ATOM 1805 C C . GLY A 1 237 ? -14.259 -6.449 25.746 1.00 70.31 237 GLY A C 1
ATOM 1806 O O . GLY A 1 237 ? -13.418 -7.303 26.026 1.00 70.31 237 GLY A O 1
ATOM 1807 N N . LEU A 1 238 ? -14.639 -6.257 24.471 1.00 80.00 238 LEU A N 1
ATOM 1808 C CA . LEU A 1 238 ? -14.017 -6.995 23.352 1.00 80.00 238 LEU A CA 1
ATOM 1809 C C . LEU A 1 238 ? -12.494 -6.785 23.301 1.00 80.00 238 LEU A C 1
ATOM 1811 O O . LEU A 1 238 ? -11.742 -7.747 23.159 1.00 80.00 238 LEU A O 1
ATOM 1815 N N . TRP A 1 239 ? -12.032 -5.548 23.502 1.00 87.31 239 TRP A N 1
ATOM 1816 C CA . TRP A 1 239 ? -10.604 -5.210 23.521 1.00 87.31 239 TRP A CA 1
ATOM 1817 C C . TRP A 1 239 ? -9.873 -5.765 24.756 1.00 87.31 239 TRP A C 1
ATOM 1819 O O . TRP A 1 239 ? -8.676 -6.045 24.686 1.00 87.31 239 TRP A O 1
ATOM 1829 N N . GLN A 1 240 ? -10.588 -5.976 25.868 1.00 82.81 240 GLN A N 1
ATOM 1830 C CA . GLN A 1 240 ? -10.074 -6.683 27.046 1.00 82.81 240 GLN A CA 1
ATOM 1831 C C . GLN A 1 240 ? -9.964 -8.197 26.791 1.00 82.81 240 GLN A C 1
ATOM 1833 O O . GLN A 1 240 ? -8.968 -8.816 27.162 1.00 82.81 240 GLN A O 1
ATOM 1838 N N . LYS A 1 241 ? -10.977 -8.793 26.147 1.00 85.19 241 LYS A N 1
ATOM 1839 C CA . LYS A 1 241 ? -11.037 -10.225 25.808 1.00 85.19 241 LYS A CA 1
ATOM 1840 C C . LYS A 1 241 ? -10.002 -10.616 24.749 1.00 85.19 241 LYS A C 1
ATOM 1842 O O . LYS A 1 241 ? -9.451 -11.713 24.813 1.00 85.19 241 LYS A O 1
ATOM 1847 N N . TYR A 1 242 ? -9.734 -9.724 23.798 1.00 89.19 242 TYR A N 1
ATOM 1848 C CA . TYR A 1 242 ? -8.839 -9.953 22.667 1.00 89.19 242 TYR A CA 1
ATOM 1849 C C . TYR A 1 242 ? -7.773 -8.848 22.572 1.00 89.19 242 TYR A C 1
ATOM 1851 O O . TYR A 1 242 ? -7.964 -7.873 21.844 1.00 89.19 242 TYR A O 1
ATOM 1859 N N . PRO A 1 243 ? -6.635 -8.970 23.283 1.00 90.50 243 PRO A N 1
ATOM 1860 C CA . PRO A 1 243 ? -5.505 -8.052 23.133 1.00 90.50 243 PRO A CA 1
ATOM 1861 C C . PRO A 1 243 ? -4.966 -8.056 21.695 1.00 90.50 243 PRO A C 1
ATOM 1863 O O . PRO A 1 243 ? -4.819 -9.128 21.109 1.00 90.50 243 PRO A O 1
ATOM 1866 N N . LEU A 1 244 ? -4.602 -6.888 21.150 1.00 90.81 244 LEU A N 1
ATOM 1867 C CA . LEU A 1 244 ? -4.164 -6.732 19.752 1.00 90.81 244 LEU A CA 1
ATOM 1868 C C . LEU A 1 244 ? -3.071 -7.739 19.337 1.00 90.81 244 LEU A C 1
ATOM 1870 O O . LEU A 1 244 ? -3.235 -8.464 18.359 1.00 90.81 244 LEU A O 1
ATOM 1874 N N . ALA A 1 245 ? -1.998 -7.865 20.125 1.00 85.75 245 ALA A N 1
ATOM 1875 C CA . ALA A 1 245 ? -0.903 -8.812 19.868 1.00 85.75 245 ALA A CA 1
ATOM 1876 C C . ALA A 1 245 ? -1.315 -10.304 19.942 1.00 85.75 245 ALA A C 1
ATOM 1878 O O . ALA A 1 245 ? -0.575 -11.188 19.496 1.00 85.75 245 ALA A O 1
ATOM 1879 N N . GLY A 1 246 ? -2.489 -10.601 20.508 1.00 84.62 246 GLY A N 1
ATOM 1880 C CA . GLY A 1 246 ? -3.090 -11.932 20.575 1.00 84.62 246 GLY A CA 1
ATOM 1881 C C . GLY A 1 246 ? -3.940 -12.301 19.355 1.00 84.62 246 GLY A C 1
ATOM 1882 O O . GLY A 1 246 ? -4.187 -13.486 19.151 1.00 84.62 246 GLY A O 1
ATOM 1883 N N . ILE A 1 247 ? -4.348 -11.337 18.521 1.00 88.69 247 ILE A N 1
ATOM 1884 C CA . ILE A 1 247 ? -5.177 -11.603 17.336 1.00 88.69 247 ILE A CA 1
ATOM 1885 C C . ILE A 1 247 ? -4.402 -12.454 16.317 1.00 88.69 247 ILE A C 1
ATOM 1887 O O . ILE A 1 247 ? -3.196 -12.281 16.105 1.00 88.69 247 ILE A O 1
ATOM 1891 N N . ARG A 1 248 ? -5.089 -13.416 15.691 1.00 84.75 248 ARG A N 1
ATOM 1892 C CA . ARG A 1 248 ? -4.536 -14.325 14.678 1.00 84.75 248 ARG A CA 1
ATOM 1893 C C . ARG A 1 248 ? -5.432 -14.308 13.446 1.00 84.75 248 ARG A C 1
ATOM 1895 O O . ARG A 1 248 ? -6.600 -14.653 13.516 1.00 84.75 248 ARG A O 1
ATOM 1902 N N . VAL A 1 249 ? -4.862 -13.898 12.317 1.00 84.38 249 VAL A N 1
ATOM 1903 C CA . VAL A 1 249 ? -5.599 -13.680 11.059 1.00 84.38 249 VAL A CA 1
ATOM 1904 C C . VAL A 1 249 ? -5.615 -14.932 10.166 1.00 84.38 249 VAL A C 1
ATOM 1906 O O . VAL A 1 249 ? -6.483 -15.093 9.313 1.00 84.38 249 VAL A O 1
ATOM 1909 N N . ALA A 1 250 ? -4.666 -15.851 10.375 1.00 74.62 250 ALA A N 1
ATOM 1910 C CA . ALA A 1 250 ? -4.420 -16.976 9.475 1.00 74.62 250 ALA A CA 1
ATOM 1911 C C . ALA A 1 250 ? -5.608 -17.941 9.317 1.00 74.62 250 ALA A C 1
ATOM 1913 O O . ALA A 1 250 ? -5.781 -18.467 8.223 1.00 74.62 250 ALA A O 1
ATOM 1914 N N . GLU A 1 251 ? -6.420 -18.168 10.357 1.00 65.62 251 GLU A N 1
ATOM 1915 C CA . GLU A 1 251 ? -7.578 -19.070 10.254 1.00 65.62 251 GLU A CA 1
ATOM 1916 C C . GLU A 1 251 ? -8.673 -18.494 9.341 1.00 65.62 251 GLU A C 1
ATOM 1918 O O . GLU A 1 251 ? -9.171 -19.209 8.478 1.00 65.62 251 GLU A O 1
ATOM 1923 N N . VAL A 1 252 ? -8.979 -17.196 9.446 1.00 71.38 252 VAL A N 1
ATOM 1924 C CA . VAL A 1 252 ? -10.003 -16.526 8.616 1.00 71.38 252 VAL A CA 1
ATOM 1925 C C . VAL A 1 252 ? -9.614 -16.529 7.138 1.00 71.38 252 VAL A C 1
ATOM 1927 O O . VAL A 1 252 ? -10.428 -16.853 6.277 1.00 71.38 252 VAL A O 1
ATOM 1930 N N . VAL A 1 253 ? -8.339 -16.250 6.849 1.00 73.69 253 VAL A N 1
ATOM 1931 C CA . VAL A 1 253 ? -7.785 -16.330 5.490 1.00 73.69 253 VAL A CA 1
ATOM 1932 C C . VAL A 1 253 ? -7.875 -17.764 4.961 1.00 73.69 253 VAL A C 1
ATOM 1934 O O . VAL A 1 253 ? -8.451 -17.986 3.905 1.00 73.69 253 VAL A O 1
ATOM 1937 N N . LEU A 1 254 ? -7.404 -18.763 5.716 1.00 65.12 254 LEU A N 1
ATOM 1938 C CA . LEU A 1 254 ? -7.438 -20.168 5.281 1.00 65.12 254 LEU A CA 1
ATOM 1939 C C . LEU A 1 254 ? -8.848 -20.710 5.025 1.00 65.12 254 LEU A C 1
ATOM 1941 O O . LEU A 1 254 ? -9.001 -21.624 4.216 1.00 65.12 254 LEU A O 1
ATOM 1945 N N . GLN A 1 255 ? -9.857 -20.206 5.734 1.00 62.31 255 GLN A N 1
ATOM 1946 C CA . GLN A 1 255 ? -11.229 -20.654 5.537 1.00 62.31 255 GLN A CA 1
ATOM 1947 C C . GLN A 1 255 ? -11.862 -20.010 4.294 1.00 62.31 255 GLN A C 1
ATOM 1949 O O . GLN A 1 255 ? -12.618 -20.689 3.598 1.00 62.31 255 GLN A O 1
ATOM 1954 N N . TRP A 1 256 ? -11.624 -18.715 4.047 1.00 70.31 256 TRP A N 1
ATOM 1955 C CA . TRP A 1 256 ? -12.488 -17.905 3.171 1.00 70.31 256 TRP A CA 1
ATOM 1956 C C . TRP A 1 256 ? -11.770 -17.170 2.034 1.00 70.31 256 TRP A C 1
ATOM 1958 O O . TRP A 1 256 ? -12.433 -16.536 1.214 1.00 70.31 256 TRP A O 1
ATOM 1968 N N . GLU A 1 257 ? -10.440 -17.232 1.966 1.00 73.69 257 GLU A N 1
ATOM 1969 C CA . GLU A 1 257 ? -9.675 -16.648 0.866 1.00 73.69 257 GLU A CA 1
ATOM 1970 C C . GLU A 1 257 ? -10.067 -17.264 -0.483 1.00 73.69 257 GLU A C 1
ATOM 1972 O O . GLU A 1 257 ? -10.270 -18.472 -0.636 1.00 73.69 257 GLU A O 1
ATOM 1977 N N . HIS A 1 258 ? -10.189 -16.398 -1.484 1.00 74.38 258 HIS A N 1
ATOM 1978 C CA . HIS A 1 258 ? -10.616 -16.780 -2.818 1.00 74.38 258 HIS A CA 1
ATOM 1979 C C . HIS A 1 258 ? -9.519 -17.576 -3.533 1.00 74.38 258 HIS A C 1
ATOM 1981 O O . HIS A 1 258 ? -8.393 -17.103 -3.685 1.00 74.38 258 HIS A O 1
ATOM 1987 N N . VAL A 1 259 ? -9.860 -18.752 -4.069 1.00 68.06 259 VAL A N 1
ATOM 1988 C CA . VAL A 1 259 ? -8.974 -19.443 -5.015 1.00 68.06 259 VAL A CA 1
ATOM 1989 C C . VAL A 1 259 ? -8.919 -18.627 -6.305 1.00 68.06 259 VAL A C 1
ATOM 1991 O O . VAL A 1 259 ? -9.904 -18.542 -7.040 1.00 68.06 259 VAL A O 1
ATOM 1994 N N . ILE A 1 260 ? -7.758 -18.041 -6.593 1.00 68.69 260 ILE A N 1
ATOM 1995 C CA . ILE A 1 260 ? -7.492 -17.335 -7.849 1.00 68.69 260 ILE A CA 1
ATOM 1996 C C . ILE A 1 260 ? -7.288 -18.390 -8.952 1.00 68.69 260 ILE A C 1
ATOM 1998 O O . ILE A 1 260 ? -6.171 -18.817 -9.244 1.00 68.69 260 ILE A O 1
ATOM 2002 N N . GLU A 1 261 ? -8.391 -18.871 -9.536 1.00 63.94 261 GLU A N 1
ATOM 2003 C CA . GLU A 1 261 ? -8.355 -19.785 -10.683 1.00 63.94 261 GLU A CA 1
ATOM 2004 C C . GLU A 1 261 ? -7.941 -19.026 -11.959 1.00 63.94 261 GLU A C 1
ATOM 2006 O O . GLU A 1 261 ? -8.709 -18.242 -12.522 1.00 63.94 261 GLU A O 1
ATOM 2011 N N . MET A 1 262 ? -6.736 -19.304 -12.469 1.00 63.62 262 MET A N 1
ATOM 2012 C CA . MET A 1 262 ? -6.369 -18.932 -13.838 1.00 63.62 262 MET A CA 1
ATOM 2013 C C . MET A 1 262 ? -7.216 -19.740 -14.826 1.00 63.62 262 MET A C 1
ATOM 2015 O O . MET A 1 262 ? -7.045 -20.953 -14.948 1.00 63.62 262 MET A O 1
ATOM 2019 N N . THR A 1 263 ? -8.108 -19.065 -15.550 1.00 58.06 263 THR A N 1
ATOM 2020 C CA . THR A 1 263 ? -8.958 -19.672 -16.581 1.00 58.06 263 THR A CA 1
ATOM 2021 C C . THR A 1 263 ? -8.515 -19.225 -17.976 1.00 58.06 263 THR A C 1
ATOM 2023 O O . THR A 1 263 ? -8.580 -18.050 -18.331 1.00 58.06 263 THR A O 1
ATOM 2026 N N . GLY A 1 264 ? -8.054 -20.183 -18.786 1.00 66.44 264 GLY A N 1
ATOM 2027 C CA . GLY A 1 264 ? -7.622 -19.945 -20.167 1.00 66.44 264 GLY A CA 1
ATOM 2028 C C . GLY A 1 264 ? -6.225 -19.321 -20.315 1.00 66.44 264 GLY A C 1
ATOM 2029 O O . GLY A 1 264 ? -5.385 -19.383 -19.418 1.00 66.44 264 GLY A O 1
ATOM 2030 N N . LEU A 1 265 ? -5.952 -18.762 -21.499 1.00 65.69 265 LEU A N 1
ATOM 2031 C CA . LEU A 1 265 ? -4.681 -18.092 -21.795 1.00 65.69 265 LEU A CA 1
ATOM 2032 C C . LEU A 1 265 ? -4.610 -16.716 -21.102 1.00 65.69 265 LEU A C 1
ATOM 2034 O O . LEU A 1 265 ? -5.594 -15.974 -21.161 1.00 65.69 265 LEU A O 1
ATOM 2038 N N . PRO A 1 266 ? -3.454 -16.325 -20.527 1.00 75.25 266 PRO A N 1
ATOM 2039 C CA . PRO A 1 266 ? -3.252 -15.005 -19.932 1.00 75.25 266 PRO A CA 1
ATOM 2040 C C . PRO A 1 266 ? -3.649 -13.865 -20.877 1.00 75.25 266 PRO A C 1
ATOM 2042 O O . PRO A 1 266 ? -3.095 -13.709 -21.970 1.00 75.25 266 PRO A O 1
ATOM 2045 N N . SER A 1 267 ? -4.632 -13.067 -20.457 1.00 84.12 267 SER A N 1
ATOM 2046 C CA . SER A 1 267 ? -5.110 -11.921 -21.231 1.00 84.12 267 SER A CA 1
ATOM 2047 C C . SER A 1 267 ? -4.061 -10.803 -21.252 1.00 84.12 267 SER A C 1
ATOM 2049 O O . SER A 1 267 ? -3.194 -10.734 -20.382 1.00 84.12 267 SER A O 1
ATOM 2051 N N . ARG A 1 268 ? -4.167 -9.847 -22.190 1.00 88.38 268 ARG A N 1
ATOM 2052 C CA . ARG A 1 268 ? -3.255 -8.682 -22.211 1.00 88.38 268 ARG A CA 1
ATOM 2053 C C . ARG A 1 268 ? -3.240 -7.900 -20.887 1.00 88.38 268 ARG A C 1
ATOM 2055 O O . ARG A 1 268 ? -2.239 -7.267 -20.580 1.00 88.38 268 ARG A O 1
ATOM 2062 N N . GLN A 1 269 ? -4.306 -7.982 -20.084 1.00 90.56 269 GLN A N 1
ATOM 2063 C CA . GLN A 1 269 ? -4.406 -7.302 -18.789 1.00 90.56 269 GLN A CA 1
ATOM 2064 C C . GLN A 1 269 ? -3.441 -7.856 -17.731 1.00 90.56 269 GLN A C 1
ATOM 2066 O O . GLN A 1 269 ? -3.092 -7.115 -16.819 1.00 90.56 269 GLN A O 1
ATOM 2071 N N . THR A 1 270 ? -2.933 -9.090 -17.847 1.00 92.06 270 THR A N 1
ATOM 2072 C CA . THR A 1 270 ? -1.938 -9.601 -16.879 1.00 92.06 270 THR A CA 1
ATOM 2073 C C . THR A 1 270 ? -0.621 -8.822 -16.936 1.00 92.06 270 THR A C 1
ATOM 2075 O O . THR A 1 270 ? 0.144 -8.821 -15.979 1.00 92.06 270 THR A O 1
ATOM 2078 N N . LEU A 1 271 ? -0.365 -8.099 -18.032 1.00 95.44 271 LEU A N 1
ATOM 2079 C CA . LEU A 1 271 ? 0.774 -7.190 -18.168 1.00 95.44 271 LEU A CA 1
ATOM 2080 C C . LEU A 1 271 ? 0.673 -5.941 -17.276 1.00 95.44 271 LEU A C 1
ATOM 2082 O O . LEU A 1 271 ? 1.678 -5.266 -17.071 1.00 95.44 271 LEU A O 1
ATOM 2086 N N . LEU A 1 272 ? -0.503 -5.649 -16.705 1.00 95.12 272 LEU A N 1
ATOM 2087 C CA . LEU A 1 272 ? -0.677 -4.594 -15.699 1.00 95.12 272 LEU A CA 1
ATOM 2088 C C . LEU A 1 272 ? 0.034 -4.914 -14.370 1.00 95.12 272 LEU A C 1
ATOM 2090 O O . LEU A 1 272 ? 0.131 -4.037 -13.515 1.00 95.12 272 LEU A O 1
ATOM 2094 N N . ALA A 1 273 ? 0.580 -6.128 -14.223 1.00 96.31 273 ALA A N 1
ATOM 2095 C CA . ALA A 1 273 ? 1.546 -6.490 -13.188 1.00 96.31 273 ALA A CA 1
ATOM 2096 C C . ALA A 1 273 ? 2.812 -5.616 -13.198 1.00 96.31 273 ALA A C 1
ATOM 2098 O O . ALA A 1 273 ? 3.404 -5.407 -12.139 1.00 96.31 273 ALA A O 1
ATOM 2099 N N . PHE A 1 274 ? 3.208 -5.078 -14.357 1.00 98.12 274 PHE A N 1
ATOM 2100 C CA . PHE A 1 274 ? 4.333 -4.152 -14.455 1.00 98.12 274 PHE A CA 1
ATOM 2101 C C . PHE A 1 274 ? 3.933 -2.730 -14.052 1.00 98.12 274 PHE A C 1
ATOM 2103 O O . PHE A 1 274 ? 2.924 -2.182 -14.511 1.00 98.12 274 PHE A O 1
ATOM 2110 N N . GLY A 1 275 ? 4.738 -2.114 -13.190 1.00 96.88 275 GLY A N 1
ATOM 2111 C CA . GLY A 1 275 ? 4.449 -0.821 -12.566 1.00 96.88 275 GLY A CA 1
ATOM 2112 C C . GLY A 1 275 ? 3.441 -0.916 -11.415 1.00 96.88 275 GLY A C 1
ATOM 2113 O O . GLY A 1 275 ? 3.185 0.091 -10.751 1.00 96.88 275 GLY A O 1
ATOM 2114 N N . ALA A 1 276 ? 2.877 -2.106 -11.159 1.00 96.06 276 ALA A N 1
ATOM 2115 C CA . ALA A 1 276 ? 1.951 -2.333 -10.055 1.00 96.06 276 ALA A CA 1
ATOM 2116 C C . ALA A 1 276 ? 2.638 -2.154 -8.700 1.00 96.06 276 ALA A C 1
ATOM 2118 O O . ALA A 1 276 ? 2.021 -1.623 -7.786 1.00 96.06 276 ALA A O 1
ATOM 2119 N N . LEU A 1 277 ? 3.919 -2.516 -8.572 1.00 97.00 277 LEU A N 1
ATOM 2120 C CA . LEU A 1 277 ? 4.641 -2.392 -7.307 1.00 97.00 277 LEU A CA 1
ATOM 2121 C C . LEU A 1 277 ? 4.783 -0.928 -6.885 1.00 97.00 277 LEU A C 1
ATOM 2123 O O . LEU A 1 277 ? 4.520 -0.584 -5.732 1.00 97.00 277 LEU A O 1
ATOM 2127 N N . ILE A 1 278 ? 5.159 -0.060 -7.829 1.00 95.44 278 ILE A N 1
ATOM 2128 C CA . ILE A 1 278 ? 5.287 1.377 -7.571 1.00 95.44 278 ILE A CA 1
ATOM 2129 C C . ILE A 1 278 ? 3.903 1.984 -7.299 1.00 95.44 278 ILE A C 1
ATOM 2131 O O . ILE A 1 278 ? 3.751 2.684 -6.298 1.00 95.44 278 ILE A O 1
ATOM 2135 N N . ALA A 1 279 ? 2.891 1.659 -8.112 1.00 93.62 279 ALA A N 1
ATOM 2136 C CA . ALA A 1 279 ? 1.518 2.134 -7.920 1.00 93.62 279 ALA A CA 1
ATOM 2137 C C . ALA A 1 279 ? 0.952 1.748 -6.541 1.00 93.62 279 ALA A C 1
ATOM 2139 O O . ALA A 1 279 ? 0.553 2.626 -5.776 1.00 93.62 279 ALA A O 1
ATOM 2140 N N . THR A 1 280 ? 1.013 0.465 -6.172 1.00 91.75 280 THR A N 1
ATOM 2141 C CA . THR A 1 280 ? 0.572 -0.039 -4.864 1.00 91.75 280 THR A CA 1
ATOM 2142 C C . THR A 1 280 ? 1.366 0.593 -3.717 1.00 91.75 280 THR A C 1
ATOM 2144 O O . THR A 1 280 ? 0.771 0.931 -2.700 1.00 91.75 280 THR A O 1
ATOM 2147 N N . SER A 1 281 ? 2.666 0.873 -3.883 1.00 91.06 281 SER A N 1
ATOM 2148 C CA . SER A 1 281 ? 3.468 1.573 -2.858 1.00 91.06 281 SER A CA 1
ATOM 2149 C C . SER A 1 281 ? 3.106 3.048 -2.648 1.00 91.06 281 SER A C 1
ATOM 2151 O O . SER A 1 281 ? 3.456 3.619 -1.612 1.00 91.06 281 SER A O 1
ATOM 2153 N N . GLY A 1 282 ? 2.404 3.655 -3.609 1.00 87.12 282 GLY A N 1
ATOM 2154 C CA . GLY A 1 282 ? 1.735 4.946 -3.453 1.00 87.12 282 GLY A CA 1
ATOM 2155 C C . GLY A 1 282 ? 0.291 4.834 -2.951 1.00 87.12 282 GLY A C 1
ATOM 2156 O O . GLY A 1 282 ? -0.301 5.848 -2.606 1.00 87.12 282 GLY A O 1
ATOM 2157 N N . GLY A 1 283 ? -0.285 3.632 -2.890 1.00 88.44 283 GLY A N 1
ATOM 2158 C CA . GLY A 1 283 ? -1.711 3.416 -2.632 1.00 88.44 283 GLY A CA 1
ATOM 2159 C C . GLY A 1 283 ? -2.617 3.635 -3.850 1.00 88.44 283 GLY A C 1
ATOM 2160 O O . GLY A 1 283 ? -3.827 3.768 -3.707 1.00 88.44 283 GLY A O 1
ATOM 2161 N N . ALA A 1 284 ? -2.053 3.658 -5.061 1.00 87.62 284 ALA A N 1
ATOM 2162 C CA . ALA A 1 284 ? -2.808 3.795 -6.301 1.00 87.62 284 ALA A CA 1
ATOM 2163 C C . ALA A 1 284 ? -3.276 2.434 -6.847 1.00 87.62 284 ALA A C 1
ATOM 2165 O O . ALA A 1 284 ? -2.575 1.421 -6.766 1.00 87.62 284 ALA A O 1
ATOM 2166 N N . ARG A 1 285 ? -4.455 2.425 -7.479 1.00 88.06 285 ARG A N 1
ATOM 2167 C CA . ARG A 1 285 ? -4.986 1.262 -8.206 1.00 88.06 285 ARG A CA 1
ATOM 2168 C C . ARG A 1 285 ? -4.105 0.899 -9.402 1.00 88.06 285 ARG A C 1
ATOM 2170 O O . ARG A 1 285 ? -3.783 1.758 -10.218 1.00 88.06 285 ARG A O 1
ATOM 2177 N N . ALA A 1 286 ? -3.780 -0.388 -9.528 1.00 89.38 286 ALA A N 1
ATOM 2178 C CA . ALA A 1 286 ? -2.948 -0.939 -10.601 1.00 89.38 286 ALA A CA 1
ATOM 2179 C C . ALA A 1 286 ? -3.707 -1.875 -11.566 1.00 89.38 286 ALA A C 1
ATOM 2181 O O . ALA A 1 286 ? -3.092 -2.440 -12.469 1.00 89.38 286 ALA A O 1
ATOM 2182 N N . ASP A 1 287 ? -5.024 -2.035 -11.411 1.00 87.19 287 ASP A N 1
ATOM 2183 C CA . ASP A 1 287 ? -5.875 -2.942 -12.200 1.00 87.19 287 ASP A CA 1
ATOM 2184 C C . ASP A 1 287 ? -6.378 -2.346 -13.532 1.00 87.19 287 ASP A C 1
ATOM 2186 O O . ASP A 1 287 ? -7.040 -3.024 -14.318 1.00 87.19 287 ASP A O 1
ATOM 2190 N N . THR A 1 288 ? -6.032 -1.091 -13.828 1.00 90.44 288 THR A N 1
ATOM 2191 C CA . THR A 1 288 ? -6.380 -0.387 -15.072 1.00 90.44 288 THR A CA 1
ATOM 2192 C C . THR A 1 288 ? -5.136 0.129 -15.802 1.00 90.44 288 THR A C 1
ATOM 2194 O O . THR A 1 288 ? -4.062 0.282 -15.220 1.00 90.44 288 THR A O 1
ATOM 2197 N N . LEU A 1 289 ? -5.255 0.384 -17.111 1.00 93.19 289 LEU A N 1
ATOM 2198 C CA . LEU A 1 289 ? -4.112 0.772 -17.947 1.00 93.19 289 LEU A CA 1
ATOM 2199 C C . LEU A 1 289 ? -3.519 2.135 -17.542 1.00 93.19 289 LEU A C 1
ATOM 2201 O O . LEU A 1 289 ? -2.312 2.238 -17.338 1.00 93.19 289 LEU A O 1
ATOM 2205 N N . ALA A 1 290 ? -4.371 3.149 -17.373 1.00 94.06 290 ALA A N 1
ATOM 2206 C CA . ALA A 1 290 ? -3.992 4.445 -16.813 1.00 94.06 290 ALA A CA 1
ATOM 2207 C C . ALA A 1 290 ? -3.890 4.361 -15.286 1.00 94.06 290 ALA A C 1
ATOM 2209 O O . ALA A 1 290 ? -4.857 3.978 -14.626 1.00 94.06 290 ALA A O 1
ATOM 2210 N N . LEU A 1 291 ? -2.750 4.775 -14.733 1.00 92.19 291 LEU A N 1
ATOM 2211 C CA . LEU A 1 291 ? -2.605 5.004 -13.295 1.00 92.19 291 LEU A CA 1
ATOM 2212 C C . LEU A 1 291 ? -3.160 6.389 -12.950 1.00 92.19 291 LEU A C 1
ATOM 2214 O O . LEU A 1 291 ? -2.881 7.345 -13.668 1.00 92.19 291 LEU A O 1
ATOM 2218 N N . ALA A 1 292 ? -3.961 6.464 -11.883 1.00 87.19 292 ALA A N 1
ATOM 2219 C CA . ALA A 1 292 ? -4.602 7.686 -11.383 1.00 87.19 292 ALA A CA 1
ATOM 2220 C C . ALA A 1 292 ? -5.141 8.628 -12.493 1.00 87.19 292 ALA A C 1
ATOM 2222 O O . ALA A 1 292 ? -4.711 9.775 -12.602 1.00 87.19 292 ALA A O 1
ATOM 2223 N N . PRO A 1 293 ? -6.094 8.180 -13.341 1.00 87.50 293 PRO A N 1
ATOM 2224 C CA . PRO A 1 293 ? -6.523 8.931 -14.529 1.00 87.50 293 PRO A CA 1
ATOM 2225 C C . PRO A 1 293 ? -7.147 10.306 -14.240 1.00 87.50 293 PRO A C 1
ATOM 2227 O O . PRO A 1 293 ? -7.201 11.154 -15.127 1.00 87.50 293 PRO A O 1
ATOM 2230 N N . HIS A 1 294 ? -7.614 10.545 -13.011 1.00 87.75 294 HIS A N 1
ATOM 2231 C CA . HIS A 1 294 ? -8.115 11.849 -12.575 1.00 87.75 294 HIS A CA 1
ATOM 2232 C C . HIS A 1 294 ? -6.978 12.865 -12.334 1.00 87.75 294 HIS A C 1
ATOM 2234 O O . HIS A 1 294 ? -7.185 14.063 -12.514 1.00 87.75 294 HIS A O 1
ATOM 2240 N N . GLU A 1 295 ? -5.759 12.403 -12.049 1.00 89.31 295 GLU A N 1
ATOM 2241 C CA . GLU A 1 295 ? -4.582 13.215 -11.705 1.00 89.31 295 GLU A CA 1
ATOM 2242 C C . GLU A 1 295 ? -3.695 13.558 -12.919 1.00 89.31 295 GLU A C 1
ATOM 2244 O O . GLU A 1 295 ? -2.509 13.843 -12.778 1.00 89.31 295 GLU A O 1
ATOM 2249 N N . HIS A 1 296 ? -4.251 13.547 -14.133 1.00 91.06 296 HIS A N 1
ATOM 2250 C CA . HIS A 1 296 ? -3.517 13.716 -15.397 1.00 91.06 296 HIS A CA 1
ATOM 2251 C C . HIS A 1 296 ? -2.505 14.887 -15.442 1.00 91.06 296 HIS A C 1
ATOM 2253 O O . HIS A 1 296 ? -1.427 14.717 -16.014 1.00 91.06 296 HIS A O 1
ATOM 2259 N N . GLU A 1 297 ? -2.786 16.042 -14.823 1.00 92.88 297 GLU A N 1
ATOM 2260 C CA . GLU A 1 297 ? -1.813 17.148 -14.737 1.00 92.88 297 GLU A CA 1
ATOM 2261 C C . GLU A 1 297 ? -0.693 16.897 -13.709 1.00 92.88 297 GLU A C 1
ATOM 2263 O O . GLU A 1 297 ? 0.461 17.233 -13.974 1.00 92.88 297 GLU A O 1
ATOM 2268 N N . LEU A 1 298 ? -0.978 16.246 -12.573 1.00 90.69 298 LEU A N 1
ATOM 2269 C CA . LEU A 1 298 ? 0.069 15.801 -11.640 1.00 90.69 298 LEU A CA 1
ATOM 2270 C C . LEU A 1 298 ? 0.960 14.745 -12.308 1.00 90.69 298 LEU A C 1
ATOM 2272 O O . LEU A 1 298 ? 2.181 14.797 -12.174 1.00 90.69 298 LEU A O 1
ATOM 2276 N N . ASN A 1 299 ? 0.370 13.860 -13.116 1.00 93.81 299 ASN A N 1
ATOM 2277 C CA . ASN A 1 299 ? 1.095 12.866 -13.905 1.00 93.81 299 ASN A CA 1
ATOM 2278 C C . ASN A 1 299 ? 2.032 13.534 -14.933 1.00 93.81 299 ASN A C 1
ATOM 2280 O O . ASN A 1 299 ? 3.174 13.097 -15.089 1.00 93.81 299 ASN A O 1
ATOM 2284 N N . ARG A 1 300 ? 1.615 14.640 -15.575 1.00 94.19 300 ARG A N 1
ATOM 2285 C CA . ARG A 1 300 ? 2.502 15.460 -16.430 1.00 94.19 300 ARG A CA 1
ATOM 2286 C C . ARG A 1 300 ? 3.632 16.119 -15.649 1.00 94.19 300 ARG A C 1
ATOM 2288 O O . ARG A 1 300 ? 4.779 16.037 -16.080 1.00 94.19 300 ARG A O 1
ATOM 2295 N N . LEU A 1 301 ? 3.334 16.747 -14.510 1.00 95.12 301 LEU A N 1
ATOM 2296 C CA . LEU A 1 301 ? 4.354 17.377 -13.663 1.00 95.12 301 LEU A CA 1
ATOM 2297 C C . LEU A 1 301 ? 5.380 16.350 -13.166 1.00 95.12 301 LEU A C 1
ATOM 2299 O O . LEU A 1 301 ? 6.582 16.606 -13.219 1.00 95.12 301 LEU A O 1
ATOM 2303 N N . TRP A 1 302 ? 4.923 15.156 -12.779 1.00 93.88 302 TRP A N 1
ATOM 2304 C CA . TRP A 1 302 ? 5.794 14.059 -12.370 1.00 93.88 302 TRP A CA 1
ATOM 2305 C C . TRP A 1 302 ? 6.748 13.632 -13.491 1.00 93.88 302 TRP A C 1
ATOM 2307 O O . TRP A 1 302 ? 7.948 13.491 -13.250 1.00 93.88 302 TRP A O 1
ATOM 2317 N N . LEU A 1 303 ? 6.244 13.472 -14.721 1.00 96.38 303 LEU A N 1
ATOM 2318 C CA . LEU A 1 303 ? 7.056 13.130 -15.897 1.00 96.38 303 LEU A CA 1
ATOM 2319 C C . LEU A 1 303 ? 8.049 14.249 -16.250 1.00 96.38 303 LEU A C 1
ATOM 2321 O O . LEU A 1 303 ? 9.221 13.970 -16.522 1.00 96.38 303 LEU A O 1
ATOM 2325 N N . ALA A 1 304 ? 7.635 15.512 -16.167 1.00 96.12 304 ALA A N 1
ATOM 2326 C CA . ALA A 1 304 ? 8.518 16.653 -16.388 1.00 96.12 304 ALA A CA 1
ATOM 2327 C C . ALA A 1 304 ? 9.664 16.707 -15.355 1.00 96.12 304 ALA A C 1
ATOM 2329 O O . ALA A 1 304 ? 10.814 16.938 -15.723 1.00 96.12 304 ALA A O 1
ATOM 2330 N N . GLU A 1 305 ? 9.389 16.429 -14.078 1.00 94.44 305 GLU A N 1
ATOM 2331 C CA . GLU A 1 305 ? 10.395 16.445 -13.007 1.00 94.44 305 GLU A CA 1
ATOM 2332 C C . GLU A 1 305 ? 11.313 15.205 -13.028 1.00 94.44 305 GLU A C 1
ATOM 2334 O O . GLU A 1 305 ? 12.541 15.321 -13.058 1.00 94.44 305 GLU A O 1
ATOM 2339 N N . HIS A 1 306 ? 10.732 14.001 -13.037 1.00 92.00 306 HIS A N 1
ATOM 2340 C CA . HIS A 1 306 ? 11.447 12.741 -12.797 1.00 92.00 306 HIS A CA 1
ATOM 2341 C C . HIS A 1 306 ? 11.973 12.087 -14.080 1.00 92.00 306 HIS A C 1
ATOM 2343 O O . HIS A 1 306 ? 12.963 11.342 -14.059 1.00 92.00 306 HIS A O 1
ATOM 2349 N N . TRP A 1 307 ? 11.292 12.317 -15.202 1.00 95.12 307 TRP A N 1
ATOM 2350 C CA . TRP A 1 307 ? 11.665 11.784 -16.513 1.00 95.12 307 TRP A CA 1
ATOM 2351 C C . TRP A 1 307 ? 12.278 12.839 -17.430 1.00 95.12 307 TRP A C 1
ATOM 2353 O O . TRP A 1 307 ? 12.957 12.451 -18.377 1.00 95.12 307 TRP A O 1
ATOM 2363 N N . ARG A 1 308 ? 12.116 14.135 -17.113 1.00 97.00 308 ARG A N 1
ATOM 2364 C CA . ARG A 1 308 ? 12.440 15.262 -18.006 1.00 97.00 308 ARG A CA 1
ATOM 2365 C C . ARG A 1 308 ? 11.710 15.138 -19.342 1.00 97.00 308 ARG A C 1
ATOM 2367 O O . ARG A 1 308 ? 12.292 15.404 -20.385 1.00 97.00 308 ARG A O 1
ATOM 2374 N N . ALA A 1 309 ? 10.459 14.682 -19.269 1.00 97.25 309 ALA A N 1
ATOM 2375 C CA . ALA A 1 309 ? 9.615 14.393 -20.415 1.00 97.25 309 ALA A CA 1
ATOM 2376 C C . ALA A 1 309 ? 8.339 15.243 -20.376 1.00 97.25 309 ALA A C 1
ATOM 2378 O O . ALA A 1 309 ? 7.504 15.079 -19.487 1.00 97.25 309 ALA A O 1
ATOM 2379 N N . THR A 1 310 ? 8.203 16.147 -21.344 1.00 96.94 310 THR A N 1
ATOM 2380 C CA . THR A 1 310 ? 7.045 17.041 -21.523 1.00 96.94 310 THR A CA 1
ATOM 2381 C C . THR A 1 310 ? 6.235 16.738 -22.786 1.00 96.94 310 THR A C 1
ATOM 2383 O O . THR A 1 310 ? 5.142 17.272 -22.952 1.00 96.94 310 THR A O 1
ATOM 2386 N N . ASP A 1 311 ? 6.758 15.891 -23.674 1.00 97.56 311 ASP A N 1
ATOM 2387 C CA . ASP A 1 311 ? 6.138 15.477 -24.933 1.00 97.56 311 ASP A CA 1
ATOM 2388 C C . ASP A 1 311 ? 6.292 13.958 -25.168 1.00 97.56 311 ASP A C 1
ATOM 2390 O O . ASP A 1 311 ? 6.932 13.244 -24.388 1.00 97.56 311 ASP A O 1
ATOM 2394 N N . ARG A 1 312 ? 5.672 13.463 -26.246 1.00 97.31 312 ARG A N 1
ATOM 2395 C CA . ARG A 1 312 ? 5.681 12.047 -26.644 1.00 97.31 312 ARG A CA 1
ATOM 2396 C C . ARG A 1 312 ? 7.089 11.518 -26.920 1.00 97.31 312 ARG A C 1
ATOM 2398 O O . ARG A 1 312 ? 7.408 10.408 -26.499 1.00 97.31 312 ARG A O 1
ATOM 2405 N N . ASP A 1 313 ? 7.918 12.284 -27.619 1.00 97.94 313 ASP A N 1
ATOM 2406 C CA . ASP A 1 313 ? 9.222 11.816 -28.093 1.00 97.94 313 ASP A CA 1
ATOM 2407 C C . ASP A 1 313 ? 10.202 11.682 -26.923 1.00 97.94 313 ASP A C 1
ATOM 2409 O O . ASP A 1 313 ? 10.938 10.699 -26.833 1.00 97.94 313 ASP A O 1
ATOM 2413 N N . GLN A 1 314 ? 10.137 12.601 -25.955 1.00 98.31 314 GLN A N 1
ATOM 2414 C CA . GLN A 1 314 ? 10.883 12.515 -24.699 1.00 98.31 314 GLN A CA 1
ATOM 2415 C C . GLN A 1 314 ? 10.422 11.329 -23.831 1.00 98.31 314 GLN A C 1
ATOM 2417 O O . GLN A 1 314 ? 11.256 10.649 -23.228 1.00 98.31 314 GLN A O 1
ATOM 2422 N N . VAL A 1 315 ? 9.114 11.028 -23.787 1.00 98.25 315 VAL A N 1
ATOM 2423 C CA . VAL A 1 315 ? 8.592 9.819 -23.119 1.00 98.25 315 VAL A CA 1
ATOM 2424 C C . VAL A 1 315 ? 9.131 8.551 -23.788 1.00 98.25 315 VAL A C 1
ATOM 2426 O O . VAL A 1 315 ? 9.631 7.669 -23.089 1.00 98.25 315 VAL A O 1
ATOM 2429 N N . VAL A 1 316 ? 9.071 8.458 -25.121 1.00 97.81 316 VAL A N 1
ATOM 2430 C CA . VAL A 1 316 ? 9.569 7.295 -25.877 1.00 97.81 316 VAL A CA 1
ATOM 2431 C C . VAL A 1 316 ? 11.080 7.131 -25.695 1.00 97.81 316 VAL A C 1
ATOM 2433 O O . VAL A 1 316 ? 11.519 6.053 -25.306 1.00 97.81 316 VAL A O 1
ATOM 2436 N N . GLN A 1 317 ? 11.869 8.201 -25.827 1.00 97.69 317 GLN A N 1
ATOM 2437 C CA . GLN A 1 317 ? 13.313 8.175 -25.568 1.00 97.69 317 GLN A CA 1
ATOM 2438 C C . GLN A 1 317 ? 13.638 7.686 -24.147 1.00 97.69 317 GLN A C 1
ATOM 2440 O O . GLN A 1 317 ? 14.595 6.934 -23.936 1.00 97.69 317 GLN A O 1
ATOM 2445 N N . ARG A 1 318 ? 12.844 8.093 -23.148 1.00 97.81 318 ARG A N 1
ATOM 2446 C CA . ARG A 1 318 ? 13.038 7.667 -21.758 1.00 97.81 318 ARG A CA 1
ATOM 2447 C C . ARG A 1 318 ? 12.679 6.197 -21.537 1.00 97.81 318 ARG A C 1
ATOM 2449 O O . ARG A 1 318 ? 13.368 5.533 -20.757 1.00 97.81 318 ARG A O 1
ATOM 2456 N N . LEU A 1 319 ? 11.651 5.696 -22.223 1.00 97.88 319 LEU A N 1
ATOM 2457 C CA . LEU A 1 319 ? 11.299 4.276 -22.248 1.00 97.88 319 LEU A CA 1
ATOM 2458 C C . LEU A 1 319 ? 12.395 3.448 -22.912 1.00 97.88 319 LEU A C 1
ATOM 2460 O O . LEU A 1 319 ? 12.872 2.499 -22.296 1.00 97.88 319 LEU A O 1
ATOM 2464 N N . ASP A 1 320 ? 12.848 3.837 -24.102 1.00 97.50 320 ASP A N 1
ATOM 2465 C CA . ASP A 1 320 ? 13.905 3.133 -24.829 1.00 97.50 320 ASP A CA 1
ATOM 2466 C C . ASP A 1 320 ? 15.198 3.065 -24.013 1.00 97.50 320 ASP A C 1
ATOM 2468 O O . ASP A 1 320 ? 15.815 2.002 -23.940 1.00 97.50 320 ASP A O 1
ATOM 2472 N N . TRP A 1 321 ? 15.575 4.145 -23.318 1.00 97.38 321 TRP A N 1
ATOM 2473 C CA . TRP A 1 321 ? 16.718 4.104 -22.406 1.00 97.38 321 TRP A CA 1
ATOM 2474 C C . TRP A 1 321 ? 16.508 3.114 -21.254 1.00 97.38 321 TRP A C 1
ATOM 2476 O O . TRP A 1 321 ? 17.403 2.322 -20.978 1.00 97.38 321 TRP A O 1
ATOM 2486 N N . LEU A 1 322 ? 15.348 3.116 -20.581 1.00 97.06 322 LEU A N 1
ATOM 2487 C CA . LEU A 1 322 ? 15.071 2.173 -19.484 1.00 97.06 322 LEU A CA 1
ATOM 2488 C C . LEU A 1 322 ? 15.056 0.712 -19.963 1.00 97.06 322 LEU A C 1
ATOM 2490 O O . LEU A 1 322 ? 15.550 -0.174 -19.263 1.00 97.06 322 LEU A O 1
ATOM 2494 N N . LEU A 1 323 ? 14.508 0.462 -21.153 1.00 95.94 323 LEU A N 1
ATOM 2495 C CA . LEU A 1 323 ? 14.375 -0.874 -21.724 1.00 95.94 323 LEU A CA 1
ATOM 2496 C C . LEU A 1 323 ? 15.698 -1.415 -22.273 1.00 95.94 323 LEU A C 1
ATOM 2498 O O . LEU A 1 323 ? 15.953 -2.601 -22.093 1.00 95.94 323 LEU A O 1
ATOM 2502 N N . ASN A 1 324 ? 16.568 -0.598 -22.873 1.00 94.88 324 ASN A N 1
ATOM 2503 C CA . ASN A 1 324 ? 17.791 -1.089 -23.525 1.00 94.88 324 ASN A CA 1
ATOM 2504 C C . ASN A 1 324 ? 19.048 -0.997 -22.638 1.00 94.88 324 ASN A C 1
ATOM 2506 O O . ASN A 1 324 ? 19.751 -1.998 -22.491 1.00 94.88 324 ASN A O 1
ATOM 2510 N N . ASP A 1 325 ? 19.283 0.137 -21.971 1.00 92.81 325 ASP A N 1
ATOM 2511 C CA . ASP A 1 325 ? 20.481 0.375 -21.143 1.00 92.81 325 ASP A CA 1
ATOM 2512 C C . ASP A 1 325 ? 20.170 0.327 -19.639 1.00 92.81 325 ASP A C 1
ATOM 2514 O O . ASP A 1 325 ? 20.774 -0.418 -18.862 1.00 92.81 325 ASP A O 1
ATOM 2518 N N . GLY A 1 326 ? 19.195 1.140 -19.237 1.00 92.75 326 GLY A N 1
ATOM 2519 C CA . GLY A 1 326 ? 18.702 1.291 -17.881 1.00 92.75 326 GLY A CA 1
ATOM 2520 C C . GLY A 1 326 ? 19.709 1.846 -16.871 1.00 92.75 326 GLY A C 1
ATOM 2521 O O . GLY A 1 326 ? 20.843 2.236 -17.159 1.00 92.75 326 GLY A O 1
ATOM 2522 N N . SER A 1 327 ? 19.270 1.866 -15.618 1.00 92.56 327 SER A N 1
ATOM 2523 C CA . SER A 1 327 ? 20.127 2.102 -14.457 1.00 92.56 327 SER A CA 1
ATOM 2524 C C . SER A 1 327 ? 21.036 0.893 -14.211 1.00 92.56 327 SER A C 1
ATOM 2526 O O . SER A 1 327 ? 22.176 1.068 -13.771 1.00 92.56 327 SER A O 1
ATOM 2528 N N . ARG A 1 328 ? 20.552 -0.319 -14.529 1.00 92.38 328 ARG A N 1
ATOM 2529 C CA . ARG A 1 328 ? 21.260 -1.602 -14.385 1.00 92.38 328 ARG A CA 1
ATOM 2530 C C . ARG A 1 328 ? 22.684 -1.588 -14.945 1.00 92.38 328 ARG A C 1
ATOM 2532 O O . ARG A 1 328 ? 23.592 -2.022 -14.247 1.00 92.38 328 ARG A O 1
ATOM 2539 N N . GLY A 1 329 ? 22.937 -0.945 -16.092 1.00 88.56 329 GLY A N 1
ATOM 2540 C CA . GLY A 1 329 ? 24.279 -0.870 -16.691 1.00 88.56 329 GLY A CA 1
ATOM 2541 C C . GLY A 1 329 ? 25.358 -0.240 -15.792 1.00 88.56 329 GLY A C 1
ATOM 2542 O O . GLY A 1 329 ? 26.545 -0.478 -15.994 1.00 88.56 329 GLY A O 1
ATOM 2543 N N . LYS A 1 330 ? 24.969 0.538 -14.769 1.00 89.38 330 LYS A N 1
ATOM 2544 C CA . LYS A 1 330 ? 25.875 1.032 -13.712 1.00 89.38 330 LYS A CA 1
ATOM 2545 C C . LYS A 1 330 ? 25.678 0.350 -12.360 1.00 89.38 330 LYS A C 1
ATOM 2547 O O . LYS A 1 330 ? 26.590 0.396 -11.536 1.00 89.38 330 LYS A O 1
ATOM 2552 N N . LEU A 1 331 ? 24.487 -0.181 -12.088 1.00 91.44 331 LEU A N 1
ATOM 2553 C CA . LEU A 1 331 ? 24.127 -0.707 -10.773 1.00 91.44 331 LEU A CA 1
ATOM 2554 C C . LEU A 1 331 ? 24.399 -2.210 -10.629 1.00 91.44 331 LEU A C 1
ATOM 2556 O O . LEU A 1 331 ? 24.739 -2.626 -9.528 1.00 91.44 331 LEU A O 1
ATOM 2560 N N . ASP A 1 332 ? 24.355 -2.996 -11.705 1.00 93.44 332 ASP A N 1
ATOM 2561 C CA . ASP A 1 332 ? 24.646 -4.438 -11.678 1.00 93.44 332 ASP A CA 1
ATOM 2562 C C . ASP A 1 332 ? 26.124 -4.675 -11.308 1.00 93.44 332 ASP A C 1
ATOM 2564 O O . ASP A 1 332 ? 26.431 -5.434 -10.394 1.00 93.44 332 ASP A O 1
ATOM 2568 N N . ALA A 1 333 ? 27.039 -3.868 -11.856 1.00 88.25 333 ALA A N 1
ATOM 2569 C CA . ALA A 1 333 ? 28.446 -3.846 -11.440 1.00 88.25 333 ALA A CA 1
ATOM 2570 C C . ALA A 1 333 ? 28.666 -3.398 -9.972 1.00 88.25 333 ALA A C 1
ATOM 2572 O O . ALA A 1 333 ? 29.741 -3.611 -9.413 1.00 88.25 333 ALA A O 1
ATOM 2573 N N . MET A 1 334 ? 27.688 -2.748 -9.324 1.00 88.00 334 MET A N 1
ATOM 2574 C CA . MET A 1 334 ? 27.728 -2.472 -7.876 1.00 88.00 334 MET A CA 1
ATOM 2575 C C . MET A 1 334 ? 27.106 -3.614 -7.066 1.00 88.00 334 MET A C 1
ATOM 2577 O O . MET A 1 334 ? 27.606 -3.928 -5.989 1.00 88.00 334 MET A O 1
ATOM 2581 N N . LEU A 1 335 ? 26.053 -4.240 -7.595 1.00 90.00 335 LEU A N 1
ATOM 2582 C CA . LEU A 1 335 ? 25.387 -5.411 -7.033 1.00 90.00 335 LEU A CA 1
ATOM 2583 C C . LEU A 1 335 ? 26.360 -6.588 -6.900 1.00 90.00 335 LEU A C 1
ATOM 2585 O O . LEU A 1 335 ? 26.504 -7.110 -5.800 1.00 90.00 335 LEU A O 1
ATOM 2589 N N . GLU A 1 336 ? 27.101 -6.937 -7.956 1.00 86.38 336 GLU A N 1
ATOM 2590 C CA . GLU A 1 336 ? 28.118 -8.004 -7.922 1.00 86.38 336 GLU A CA 1
ATOM 2591 C C . GLU A 1 336 ? 29.157 -7.776 -6.811 1.00 86.38 336 GLU A C 1
ATOM 2593 O O . GLU A 1 336 ? 29.476 -8.676 -6.033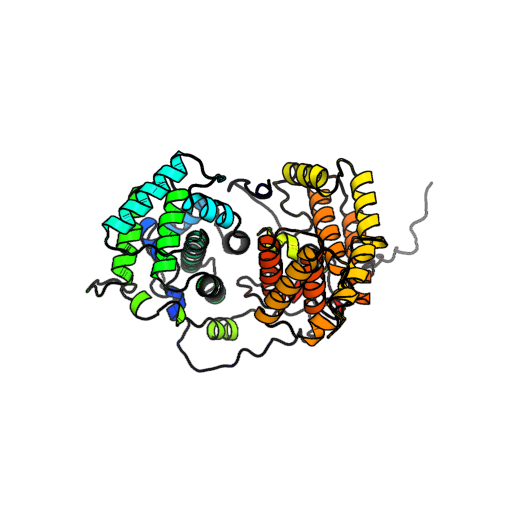 1.00 86.38 336 GLU A O 1
ATOM 2598 N N . ARG A 1 337 ? 29.629 -6.531 -6.671 1.00 81.94 337 ARG A N 1
ATOM 2599 C CA . ARG A 1 337 ? 30.630 -6.129 -5.668 1.00 81.94 337 ARG A CA 1
ATOM 2600 C C . ARG A 1 337 ? 30.099 -6.123 -4.234 1.00 81.94 337 ARG A C 1
ATOM 2602 O O . ARG A 1 337 ? 30.894 -6.112 -3.296 1.00 81.94 337 ARG A O 1
ATOM 2609 N N . PHE A 1 338 ? 28.781 -6.078 -4.042 1.00 79.81 338 PHE A N 1
ATOM 2610 C CA . PHE A 1 338 ? 28.147 -6.076 -2.720 1.00 79.81 338 PHE A CA 1
ATOM 2611 C C . PHE A 1 338 ? 27.546 -7.438 -2.339 1.00 79.81 338 PHE A C 1
ATOM 2613 O O . PHE A 1 338 ? 27.502 -7.746 -1.149 1.00 79.81 338 PHE A O 1
ATOM 2620 N N . GLY A 1 339 ? 27.136 -8.250 -3.320 1.00 65.12 339 GLY A N 1
ATOM 2621 C CA . GLY A 1 339 ? 26.635 -9.618 -3.145 1.00 65.12 339 GLY A CA 1
ATOM 2622 C C . GLY A 1 339 ? 27.729 -10.681 -2.981 1.00 65.12 339 GLY A C 1
ATOM 2623 O O . GLY A 1 339 ? 27.440 -11.792 -2.548 1.00 65.12 339 GLY A O 1
ATOM 2624 N N . GLY A 1 340 ? 28.992 -10.357 -3.278 1.00 58.91 340 GLY A N 1
ATOM 2625 C CA . GLY A 1 340 ? 30.125 -11.239 -2.997 1.00 58.91 340 GLY A CA 1
ATOM 2626 C C . GLY A 1 340 ? 30.314 -11.488 -1.495 1.00 58.91 340 GLY A C 1
ATOM 2627 O O . GLY A 1 340 ? 30.666 -10.575 -0.741 1.00 58.91 340 GLY A O 1
ATOM 2628 N N . ALA A 1 341 ? 30.127 -12.736 -1.059 1.00 47.44 341 ALA A N 1
ATOM 2629 C CA . ALA A 1 341 ? 30.446 -13.158 0.300 1.00 47.44 341 ALA A CA 1
ATOM 2630 C C . ALA A 1 341 ? 31.953 -12.985 0.577 1.00 47.44 341 ALA A C 1
ATOM 2632 O O . ALA A 1 341 ? 32.786 -13.522 -0.147 1.00 47.44 341 ALA A O 1
ATOM 2633 N N . ALA A 1 342 ? 32.289 -12.243 1.638 1.00 45.09 342 ALA A N 1
ATOM 2634 C CA . ALA A 1 342 ? 33.659 -12.025 2.120 1.00 45.09 342 ALA A CA 1
ATOM 2635 C C . ALA A 1 342 ? 34.662 -11.420 1.103 1.00 45.09 342 ALA A C 1
ATOM 2637 O O . ALA A 1 342 ? 35.842 -11.761 1.117 1.00 45.09 342 ALA A O 1
ATOM 2638 N N . GLY A 1 343 ? 34.223 -10.476 0.262 1.00 44.59 343 GLY A N 1
ATOM 2639 C CA . GLY A 1 343 ? 35.147 -9.596 -0.469 1.00 44.59 343 GLY A CA 1
ATOM 2640 C C . GLY A 1 343 ? 35.873 -8.606 0.457 1.00 44.59 343 GLY A C 1
ATOM 2641 O O . GLY A 1 343 ? 35.271 -8.087 1.400 1.00 44.59 343 GLY A O 1
ATOM 2642 N N . ASP A 1 344 ? 37.150 -8.329 0.170 1.00 44.22 344 ASP A N 1
ATOM 2643 C CA . ASP A 1 344 ? 38.012 -7.443 0.967 1.00 44.22 344 ASP A CA 1
ATOM 2644 C C . ASP A 1 344 ? 37.397 -6.038 1.159 1.00 44.22 344 ASP A C 1
ATOM 2646 O O . ASP A 1 344 ? 36.987 -5.421 0.164 1.00 44.22 344 ASP A O 1
ATOM 2650 N N . PRO A 1 345 ? 37.374 -5.469 2.386 1.00 50.28 345 PRO A N 1
ATOM 2651 C CA . PRO A 1 345 ? 36.803 -4.142 2.637 1.00 50.28 345 PRO A CA 1
ATOM 2652 C C . PRO A 1 345 ? 37.415 -3.029 1.774 1.00 50.28 345 PRO A C 1
ATOM 2654 O O . PRO A 1 345 ? 36.713 -2.090 1.400 1.00 50.28 345 PRO A O 1
ATOM 2657 N N . GLU A 1 346 ? 38.698 -3.146 1.419 1.00 46.44 346 GLU A N 1
ATOM 2658 C CA . GLU A 1 346 ? 39.415 -2.166 0.591 1.00 46.44 346 GLU A CA 1
ATOM 2659 C C . GLU A 1 346 ? 39.015 -2.203 -0.896 1.00 46.44 346 GLU A C 1
ATOM 2661 O O . GLU A 1 346 ? 39.087 -1.182 -1.579 1.00 46.44 346 GLU A O 1
ATOM 2666 N N . GLN A 1 347 ? 38.532 -3.339 -1.415 1.00 48.09 347 GLN A N 1
ATOM 2667 C CA . GLN A 1 347 ? 38.138 -3.466 -2.829 1.00 48.09 347 GLN A CA 1
ATOM 2668 C C . GLN A 1 347 ? 36.688 -3.018 -3.093 1.00 48.09 347 GLN A C 1
ATOM 2670 O O . GLN A 1 347 ? 36.279 -2.797 -4.242 1.00 48.09 347 GLN A O 1
ATOM 2675 N N . ALA A 1 348 ? 35.909 -2.784 -2.033 1.00 50.72 348 ALA A N 1
ATOM 2676 C CA . ALA A 1 348 ? 34.535 -2.292 -2.081 1.00 50.72 348 ALA A CA 1
ATOM 2677 C C . ALA A 1 348 ? 34.432 -0.769 -2.339 1.00 50.72 348 ALA A C 1
ATOM 2679 O O . ALA A 1 348 ? 33.608 -0.086 -1.732 1.00 50.72 348 ALA A O 1
ATOM 2680 N N . ALA A 1 349 ? 35.219 -0.234 -3.282 1.00 47.75 349 ALA A N 1
ATOM 2681 C CA . ALA A 1 349 ? 35.146 1.143 -3.789 1.00 47.75 349 ALA A CA 1
ATOM 2682 C C . ALA A 1 349 ? 33.832 1.448 -4.555 1.00 47.75 349 ALA A C 1
ATOM 2684 O O . ALA A 1 349 ? 33.818 1.689 -5.766 1.00 47.75 349 ALA A O 1
ATOM 2685 N N . GLY A 1 350 ? 32.709 1.395 -3.845 1.00 58.53 350 GLY A N 1
ATOM 2686 C CA . GLY A 1 350 ? 31.506 2.180 -4.093 1.00 58.53 350 GLY A CA 1
ATOM 2687 C C . GLY A 1 350 ? 31.304 3.145 -2.914 1.00 58.53 350 GLY A C 1
ATOM 2688 O O . GLY A 1 350 ? 31.944 2.980 -1.876 1.00 58.53 350 GLY A O 1
ATOM 2689 N N . PRO A 1 351 ? 30.428 4.159 -3.015 1.00 68.69 351 PRO A N 1
ATOM 2690 C CA . PRO A 1 351 ? 30.171 5.052 -1.889 1.00 68.69 351 PRO A CA 1
ATOM 2691 C C . PRO A 1 351 ? 29.667 4.249 -0.681 1.00 68.69 351 PRO A C 1
ATOM 2693 O O . PRO A 1 351 ? 28.669 3.539 -0.809 1.00 68.69 351 PRO A O 1
ATOM 2696 N N . VAL A 1 352 ? 30.303 4.392 0.489 1.00 77.56 352 VAL A N 1
ATOM 2697 C CA . VAL A 1 352 ? 29.949 3.666 1.734 1.00 77.56 352 VAL A CA 1
ATOM 2698 C C . VAL A 1 352 ? 28.441 3.741 2.026 1.00 77.56 352 VAL A C 1
ATOM 2700 O O . VAL A 1 352 ? 27.808 2.750 2.381 1.00 77.56 352 VAL A O 1
ATOM 2703 N N . VAL A 1 353 ? 27.830 4.898 1.755 1.00 83.06 353 VAL A N 1
ATOM 2704 C CA . VAL A 1 353 ? 26.386 5.162 1.890 1.00 83.06 353 VAL A CA 1
ATOM 2705 C C . VAL A 1 353 ? 25.507 4.243 1.021 1.00 83.06 353 VAL A C 1
ATOM 2707 O O . VAL A 1 353 ? 24.391 3.913 1.418 1.00 83.06 353 VAL A O 1
ATOM 2710 N N . ARG A 1 354 ? 25.968 3.809 -0.162 1.00 86.12 354 ARG A N 1
ATOM 2711 C CA . ARG A 1 354 ? 25.241 2.837 -1.004 1.00 86.12 354 ARG A CA 1
ATOM 2712 C C . ARG A 1 354 ? 25.345 1.421 -0.449 1.00 86.12 354 ARG A C 1
ATOM 2714 O O . ARG A 1 354 ? 24.345 0.713 -0.471 1.00 86.12 354 ARG A O 1
ATOM 2721 N N . ARG A 1 355 ? 26.501 1.031 0.104 1.00 87.88 355 ARG A N 1
ATOM 2722 C CA . ARG A 1 355 ? 26.651 -0.271 0.776 1.00 87.88 355 ARG A CA 1
ATOM 2723 C C . ARG A 1 355 ? 25.740 -0.366 2.002 1.00 87.88 355 ARG A C 1
ATOM 2725 O O . ARG A 1 355 ? 24.996 -1.329 2.126 1.00 87.88 355 ARG A O 1
ATOM 2732 N N . VAL A 1 356 ? 25.691 0.682 2.828 1.00 89.88 356 VAL A N 1
ATOM 2733 C CA . VAL A 1 356 ? 24.777 0.751 3.985 1.00 89.88 356 VAL A CA 1
ATOM 2734 C C . VAL A 1 356 ? 23.308 0.598 3.565 1.00 89.88 356 VAL A C 1
ATOM 2736 O O . VAL A 1 356 ? 22.583 -0.173 4.194 1.00 89.88 356 VAL A O 1
ATOM 2739 N N . ARG A 1 357 ? 22.872 1.278 2.492 1.00 91.56 357 ARG A N 1
ATOM 2740 C CA . ARG A 1 357 ? 21.509 1.139 1.940 1.00 91.56 357 ARG A CA 1
ATOM 2741 C C . ARG A 1 357 ? 21.232 -0.263 1.394 1.00 91.56 357 ARG A C 1
ATOM 2743 O O . ARG A 1 357 ? 20.169 -0.817 1.661 1.00 91.56 357 ARG A O 1
ATOM 2750 N N . PHE A 1 358 ? 22.188 -0.858 0.684 1.00 92.69 358 PHE A N 1
ATOM 2751 C CA . PHE A 1 358 ? 22.099 -2.238 0.204 1.00 92.69 358 PHE A CA 1
ATOM 2752 C C . PHE A 1 358 ? 21.927 -3.230 1.364 1.00 92.69 358 PHE A C 1
ATOM 2754 O O . PHE A 1 358 ? 20.978 -4.011 1.377 1.00 92.69 358 PHE A O 1
ATOM 2761 N N . ASP A 1 359 ? 22.769 -3.134 2.397 1.00 92.19 359 ASP A N 1
ATOM 2762 C CA . ASP A 1 359 ? 22.689 -3.999 3.577 1.00 92.19 359 ASP A CA 1
ATOM 2763 C C . ASP A 1 359 ? 21.379 -3.775 4.368 1.00 92.19 359 ASP A C 1
ATOM 2765 O O . ASP A 1 359 ? 20.844 -4.705 4.974 1.00 92.19 359 ASP A O 1
ATOM 2769 N N . GLN A 1 360 ? 20.831 -2.549 4.377 1.00 94.06 360 GLN A N 1
ATOM 2770 C CA . GLN A 1 360 ? 19.500 -2.255 4.929 1.00 94.06 360 GLN A CA 1
ATOM 2771 C C . GLN A 1 360 ? 18.392 -2.961 4.138 1.00 94.06 360 GLN A C 1
ATOM 2773 O O . GLN A 1 360 ? 17.562 -3.634 4.753 1.00 94.06 360 GLN A O 1
ATOM 2778 N N . ALA A 1 361 ? 18.405 -2.872 2.805 1.00 95.25 361 ALA A N 1
ATOM 2779 C CA . ALA A 1 361 ? 17.438 -3.547 1.941 1.00 95.25 361 ALA A CA 1
ATOM 2780 C C . AL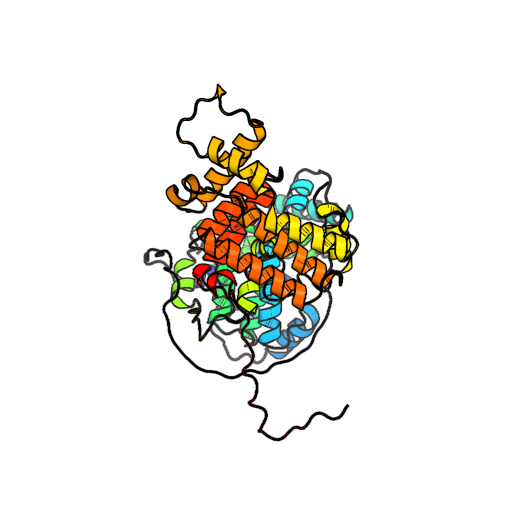A A 1 361 ? 17.520 -5.074 2.075 1.00 95.25 361 ALA A C 1
ATOM 2782 O O . ALA A 1 361 ? 16.498 -5.707 2.328 1.00 95.25 361 ALA A O 1
ATOM 2783 N N . ARG A 1 362 ? 18.726 -5.659 2.041 1.00 95.44 362 ARG A N 1
ATOM 2784 C CA . ARG A 1 362 ? 18.950 -7.095 2.281 1.00 95.44 362 ARG A CA 1
ATOM 2785 C C . ARG A 1 362 ? 18.387 -7.543 3.632 1.00 95.44 362 ARG A C 1
ATOM 2787 O O . ARG A 1 362 ? 17.653 -8.525 3.692 1.00 95.44 362 ARG A O 1
ATOM 2794 N N . ARG A 1 363 ? 18.647 -6.802 4.719 1.00 95.56 363 ARG A N 1
ATOM 2795 C CA . ARG A 1 363 ? 18.061 -7.100 6.044 1.00 95.56 363 ARG A CA 1
ATOM 2796 C C . ARG A 1 363 ? 16.534 -6.990 6.065 1.00 95.56 363 ARG A C 1
ATOM 2798 O O . ARG A 1 363 ? 15.894 -7.779 6.753 1.00 95.56 363 ARG A O 1
ATOM 2805 N N . ALA A 1 364 ? 15.947 -6.032 5.349 1.00 95.56 364 ALA A N 1
ATOM 2806 C CA . ALA A 1 364 ? 14.494 -5.897 5.268 1.00 95.56 364 ALA A CA 1
ATOM 2807 C C . ALA A 1 364 ? 13.848 -7.023 4.449 1.00 95.56 364 ALA A C 1
ATOM 2809 O O . ALA A 1 364 ? 12.820 -7.541 4.876 1.00 95.56 364 ALA A O 1
ATOM 2810 N N . LEU A 1 365 ? 14.475 -7.451 3.347 1.00 95.56 365 LEU A N 1
ATOM 2811 C CA . LEU A 1 365 ? 14.028 -8.597 2.552 1.00 95.56 365 LEU A CA 1
ATOM 2812 C C . LEU A 1 365 ? 14.078 -9.898 3.372 1.00 95.56 365 LEU A C 1
ATOM 2814 O O . LEU A 1 365 ? 13.078 -10.604 3.473 1.00 95.56 365 LEU A O 1
ATOM 2818 N N . LEU A 1 366 ? 15.194 -10.159 4.063 1.00 95.00 366 LEU A N 1
ATOM 2819 C CA . LEU A 1 366 ? 15.321 -11.293 4.990 1.00 95.00 366 LEU A CA 1
ATOM 2820 C C . LEU A 1 366 ? 14.265 -11.244 6.109 1.00 95.00 366 LEU A C 1
ATOM 2822 O O . LEU A 1 366 ? 13.657 -12.259 6.438 1.00 95.00 366 LEU A O 1
ATOM 2826 N N . LYS A 1 367 ? 13.990 -10.058 6.675 1.00 93.56 367 LYS A N 1
ATOM 2827 C CA . LYS A 1 367 ? 12.940 -9.873 7.694 1.00 93.56 367 LYS A CA 1
ATOM 2828 C C . LYS A 1 367 ? 11.523 -10.080 7.137 1.00 93.56 367 LYS A C 1
ATOM 2830 O O . LYS A 1 367 ? 10.650 -10.509 7.887 1.00 93.56 367 LYS A O 1
ATOM 2835 N N . ALA A 1 368 ? 11.292 -9.795 5.856 1.00 89.75 368 ALA A N 1
ATOM 2836 C CA . ALA A 1 368 ? 10.046 -10.113 5.159 1.00 89.75 368 ALA A CA 1
ATOM 2837 C C . ALA A 1 368 ? 9.900 -11.619 4.847 1.00 89.75 368 ALA A C 1
ATOM 2839 O O . ALA A 1 368 ? 8.834 -12.059 4.424 1.00 89.75 368 ALA A O 1
ATOM 2840 N N . GLY A 1 369 ? 10.940 -12.421 5.109 1.00 92.00 369 GLY A N 1
ATOM 2841 C CA . GLY A 1 369 ? 10.945 -13.861 4.872 1.00 92.00 369 GLY A CA 1
ATOM 2842 C C . GLY A 1 369 ? 11.299 -14.239 3.436 1.00 92.00 369 GLY A C 1
ATOM 2843 O O . GLY A 1 369 ? 10.914 -15.322 2.998 1.00 92.00 369 GLY A O 1
ATOM 2844 N N . HIS A 1 370 ? 11.988 -13.368 2.695 1.00 92.69 370 HIS A N 1
ATOM 2845 C CA . HIS A 1 370 ? 12.594 -13.753 1.423 1.00 92.69 370 HIS A CA 1
ATOM 2846 C C . HIS A 1 370 ? 13.769 -14.701 1.650 1.00 92.69 370 HIS A C 1
ATOM 2848 O O . HIS A 1 370 ? 14.513 -14.577 2.628 1.00 92.69 370 HIS A O 1
ATOM 2854 N N . ASP A 1 371 ? 13.908 -15.651 0.735 1.00 90.56 371 ASP A N 1
ATOM 2855 C CA . ASP A 1 371 ? 14.950 -16.666 0.770 1.00 90.56 371 ASP A CA 1
ATOM 2856 C C . ASP A 1 371 ? 16.362 -16.042 0.622 1.00 90.56 371 ASP A C 1
ATOM 2858 O O . ASP A 1 371 ? 16.566 -15.226 -0.282 1.00 90.56 371 ASP A O 1
ATOM 2862 N N . PRO A 1 372 ? 17.342 -16.377 1.490 1.00 91.50 372 PRO A N 1
ATOM 2863 C CA . PRO A 1 372 ? 18.688 -15.811 1.414 1.00 91.50 372 PRO A CA 1
ATOM 2864 C C . PRO A 1 372 ? 19.413 -16.104 0.097 1.00 91.50 372 PRO A C 1
ATOM 2866 O O . PRO A 1 372 ? 20.075 -15.205 -0.421 1.00 91.50 372 PRO A O 1
ATOM 2869 N N . GLU A 1 373 ? 19.273 -17.317 -0.452 1.00 90.62 373 GLU A N 1
ATOM 2870 C CA . GLU A 1 373 ? 19.930 -17.712 -1.707 1.00 90.62 373 GLU A CA 1
ATOM 2871 C C . GLU A 1 373 ? 19.393 -16.850 -2.858 1.00 90.62 373 GLU A C 1
ATOM 2873 O O . GLU A 1 373 ? 20.161 -16.175 -3.538 1.00 90.62 373 GLU A O 1
ATOM 2878 N N . SER A 1 374 ? 18.069 -16.710 -2.958 1.00 90.94 374 SER A N 1
ATOM 2879 C CA . SER A 1 374 ? 17.387 -15.836 -3.925 1.00 90.94 374 SER A CA 1
ATOM 2880 C C . SER A 1 374 ? 17.809 -14.357 -3.850 1.00 90.94 374 SER A C 1
ATOM 2882 O O . SER A 1 374 ? 17.724 -13.641 -4.851 1.00 90.94 374 SER A O 1
ATOM 2884 N N . ILE A 1 375 ? 18.257 -13.868 -2.684 1.00 93.31 375 ILE A N 1
ATOM 2885 C CA . ILE A 1 375 ? 18.792 -12.504 -2.533 1.00 93.31 375 ILE A CA 1
ATOM 2886 C C . ILE A 1 375 ? 20.255 -12.425 -2.990 1.00 93.31 375 ILE A C 1
ATOM 2888 O O . ILE A 1 375 ? 20.621 -11.488 -3.702 1.00 93.31 375 ILE A O 1
ATOM 2892 N N . ASP A 1 376 ? 21.088 -13.385 -2.590 1.00 88.25 376 ASP A N 1
ATOM 2893 C CA . ASP A 1 376 ? 22.536 -13.377 -2.846 1.00 88.25 376 ASP A CA 1
ATOM 2894 C C . ASP A 1 376 ? 22.894 -13.822 -4.286 1.00 88.25 376 ASP A C 1
ATOM 2896 O O . ASP A 1 376 ? 23.943 -13.451 -4.833 1.00 88.25 376 ASP A O 1
ATOM 2900 N N . GLU A 1 377 ? 21.995 -14.560 -4.942 1.00 89.81 377 GLU A N 1
ATOM 2901 C CA . GLU A 1 377 ? 22.060 -14.926 -6.361 1.00 89.81 377 GLU A CA 1
ATOM 2902 C C . GLU A 1 377 ? 21.510 -13.850 -7.306 1.00 89.81 377 GLU A C 1
ATOM 2904 O O . GLU A 1 377 ? 21.696 -13.958 -8.518 1.00 89.81 377 GLU A O 1
ATOM 2909 N N . CYS A 1 378 ? 20.890 -12.778 -6.801 1.00 93.81 378 CYS A N 1
ATOM 2910 C CA . CYS A 1 378 ? 20.406 -11.683 -7.640 1.00 93.81 378 CYS A CA 1
ATOM 2911 C C . CYS A 1 378 ? 21.574 -11.054 -8.431 1.00 93.81 378 CYS A C 1
ATOM 2913 O O . CYS A 1 378 ? 22.422 -10.367 -7.860 1.00 93.81 378 CYS A O 1
ATOM 2915 N N . ARG A 1 379 ? 21.625 -11.282 -9.756 1.00 90.81 379 ARG A N 1
ATOM 2916 C CA . ARG A 1 379 ? 22.689 -10.770 -10.651 1.00 90.81 379 ARG A CA 1
ATOM 2917 C C . ARG A 1 379 ? 22.332 -9.505 -11.426 1.00 90.81 379 ARG A C 1
ATOM 2919 O O . ARG A 1 379 ? 23.234 -8.854 -11.936 1.00 90.81 379 ARG A O 1
ATOM 2926 N N . THR A 1 380 ? 21.054 -9.131 -11.512 1.00 95.56 380 THR A N 1
ATOM 2927 C CA . THR A 1 380 ? 20.637 -7.935 -12.259 1.00 95.56 380 THR A CA 1
ATOM 2928 C C . THR A 1 380 ? 19.542 -7.140 -11.561 1.00 95.56 380 THR A C 1
ATOM 2930 O O . THR A 1 380 ? 18.633 -7.696 -10.941 1.00 95.56 380 THR A O 1
ATOM 2933 N N . LEU A 1 381 ? 19.602 -5.817 -11.706 1.00 96.62 381 LEU A N 1
ATOM 2934 C CA . LEU A 1 381 ? 18.589 -4.859 -11.268 1.00 96.62 381 LEU A CA 1
ATOM 2935 C C . LEU A 1 381 ? 17.614 -4.493 -12.394 1.00 96.62 381 LEU A C 1
ATOM 2937 O O . LEU A 1 381 ? 16.932 -3.473 -12.324 1.00 96.62 381 LEU A O 1
ATOM 2941 N N . LEU A 1 382 ? 17.520 -5.327 -13.434 1.00 98.12 382 LEU A N 1
ATOM 2942 C CA . LEU A 1 382 ? 16.599 -5.141 -14.551 1.00 98.12 382 LEU A CA 1
ATOM 2943 C C . LEU A 1 382 ? 15.154 -4.855 -14.107 1.00 98.12 382 LEU A C 1
ATOM 2945 O O . LEU A 1 382 ? 14.534 -3.939 -14.644 1.00 98.12 382 LEU A O 1
ATOM 2949 N N . ALA A 1 383 ? 14.627 -5.560 -13.099 1.00 98.44 383 ALA A N 1
ATOM 2950 C CA . ALA A 1 383 ? 13.256 -5.346 -12.632 1.00 98.44 383 ALA A CA 1
ATOM 2951 C C . ALA A 1 383 ? 13.018 -3.912 -12.125 1.00 98.44 383 ALA A C 1
ATOM 2953 O O . ALA A 1 383 ? 11.942 -3.356 -12.333 1.00 98.44 383 ALA A O 1
ATOM 2954 N N . TYR A 1 384 ? 14.028 -3.275 -11.518 1.00 98.25 384 TYR A N 1
ATOM 2955 C CA . TYR A 1 384 ? 13.950 -1.880 -11.073 1.00 98.25 384 TYR A CA 1
ATOM 2956 C C . TYR A 1 384 ? 13.754 -0.900 -12.241 1.00 98.25 384 TYR A C 1
ATOM 2958 O O . TYR A 1 384 ? 13.007 0.075 -12.117 1.00 98.25 384 TYR A O 1
ATOM 2966 N N . ASP A 1 385 ? 14.393 -1.154 -13.386 1.00 98.44 385 ASP A N 1
ATOM 2967 C CA . ASP A 1 385 ? 14.184 -0.353 -14.594 1.00 98.44 385 ASP A CA 1
ATOM 2968 C C . ASP A 1 385 ? 12.842 -0.680 -15.269 1.00 98.44 385 ASP A C 1
ATOM 2970 O O . ASP A 1 385 ? 12.151 0.247 -15.695 1.00 98.44 385 ASP A O 1
ATOM 2974 N N . LEU A 1 386 ? 12.434 -1.957 -15.306 1.00 98.69 386 LEU A N 1
ATOM 2975 C CA . LEU A 1 386 ? 11.147 -2.390 -15.872 1.00 98.69 386 LEU A CA 1
ATOM 2976 C C . LEU A 1 386 ? 9.946 -1.822 -15.097 1.00 98.69 386 LEU A C 1
ATOM 2978 O O . LEU A 1 386 ? 9.043 -1.265 -15.722 1.00 98.69 386 LEU A O 1
ATOM 2982 N N . GLU A 1 387 ? 9.950 -1.872 -13.759 1.00 98.12 387 GLU A N 1
ATOM 2983 C CA . GLU A 1 387 ? 8.890 -1.266 -12.937 1.00 98.12 387 GLU A CA 1
ATOM 2984 C C . GLU A 1 387 ? 8.774 0.234 -13.180 1.00 98.12 387 GLU A C 1
ATOM 2986 O O . GLU A 1 387 ? 7.674 0.754 -13.375 1.00 98.12 387 GLU A O 1
ATOM 2991 N N . ARG A 1 388 ? 9.911 0.940 -13.204 1.00 97.69 388 ARG A N 1
ATOM 2992 C CA . ARG A 1 388 ? 9.928 2.379 -13.471 1.00 97.69 388 ARG A CA 1
ATOM 2993 C C . ARG A 1 388 ? 9.408 2.691 -14.864 1.00 97.69 388 ARG A C 1
ATOM 2995 O O . ARG A 1 388 ? 8.608 3.615 -14.993 1.00 97.69 388 ARG A O 1
ATOM 3002 N N . ALA A 1 389 ? 9.837 1.937 -15.875 1.00 98.50 389 ALA A N 1
ATOM 3003 C CA . ALA A 1 389 ? 9.405 2.113 -17.255 1.00 98.50 389 ALA A CA 1
ATOM 3004 C C . ALA A 1 389 ? 7.896 1.903 -17.391 1.00 98.50 389 ALA A C 1
ATOM 3006 O O . ALA A 1 389 ? 7.214 2.763 -17.937 1.00 98.50 389 ALA A O 1
ATOM 3007 N N . ALA A 1 390 ? 7.358 0.819 -16.832 1.00 98.38 390 ALA A N 1
ATOM 3008 C CA . ALA A 1 390 ? 5.930 0.533 -16.857 1.00 98.38 390 ALA A CA 1
ATOM 3009 C C . ALA A 1 390 ? 5.103 1.578 -16.100 1.00 98.38 390 ALA A C 1
ATOM 3011 O O . ALA A 1 390 ? 4.108 2.069 -16.631 1.00 98.38 390 ALA A O 1
ATOM 3012 N N . PHE A 1 391 ? 5.526 1.959 -14.892 1.00 97.94 391 PHE A N 1
ATOM 3013 C CA . PHE A 1 391 ? 4.864 2.992 -14.098 1.00 97.94 391 PHE A CA 1
ATOM 3014 C C . PHE A 1 391 ? 4.794 4.318 -14.870 1.00 97.94 391 PHE A C 1
ATOM 3016 O O . PHE A 1 391 ? 3.704 4.831 -15.116 1.00 97.94 391 PHE A O 1
ATOM 3023 N N . GLY A 1 392 ? 5.933 4.826 -15.354 1.00 97.62 392 GLY A N 1
ATOM 3024 C CA . GLY A 1 392 ? 5.971 6.075 -16.116 1.00 97.62 392 GLY A CA 1
ATOM 3025 C C . GLY A 1 392 ? 5.267 5.997 -17.476 1.00 97.62 392 GLY A C 1
ATOM 3026 O O . GLY A 1 392 ? 4.638 6.971 -17.872 1.00 97.62 392 GLY A O 1
ATOM 3027 N N . ALA A 1 393 ? 5.263 4.844 -18.156 1.00 98.31 393 ALA A N 1
ATOM 3028 C CA . ALA A 1 393 ? 4.482 4.648 -19.383 1.00 98.31 393 ALA A CA 1
ATOM 3029 C C . ALA A 1 393 ? 2.968 4.766 -19.124 1.00 98.31 393 ALA A C 1
ATOM 3031 O O . ALA A 1 393 ? 2.239 5.368 -19.913 1.00 98.31 393 ALA A O 1
ATOM 3032 N N . ARG A 1 394 ? 2.491 4.220 -17.998 1.00 97.94 394 ARG A N 1
ATOM 3033 C CA . ARG A 1 394 ? 1.078 4.272 -17.587 1.00 97.94 394 ARG A CA 1
ATOM 3034 C C . ARG A 1 394 ? 0.664 5.668 -17.107 1.00 97.94 394 ARG A C 1
ATOM 3036 O O . ARG A 1 394 ? -0.462 6.084 -17.384 1.00 97.94 394 ARG A O 1
ATOM 3043 N N . LEU A 1 395 ? 1.573 6.414 -16.470 1.00 97.31 395 LEU A N 1
ATOM 3044 C CA . LEU A 1 395 ? 1.392 7.849 -16.204 1.00 97.31 395 LEU A CA 1
ATOM 3045 C C . LEU A 1 395 ? 1.369 8.665 -17.504 1.00 97.31 395 LEU A C 1
ATOM 3047 O O . LEU A 1 395 ? 0.507 9.523 -17.667 1.00 97.31 395 LEU A O 1
ATOM 3051 N N . ALA A 1 396 ? 2.257 8.377 -18.460 1.00 98.00 396 ALA A N 1
ATOM 3052 C CA . ALA A 1 396 ? 2.300 9.067 -19.750 1.00 98.00 396 ALA A CA 1
ATOM 3053 C C . ALA A 1 396 ? 1.029 8.827 -20.575 1.00 98.00 396 ALA A C 1
ATOM 3055 O O . ALA A 1 396 ? 0.510 9.761 -21.182 1.00 98.00 396 ALA A O 1
ATOM 3056 N N . TYR A 1 397 ? 0.474 7.614 -20.530 1.00 97.88 397 TYR A N 1
ATOM 3057 C CA . TYR A 1 397 ? -0.839 7.312 -21.097 1.00 97.88 397 TYR A CA 1
ATOM 3058 C C . TYR A 1 397 ? -1.961 8.100 -20.399 1.00 97.88 397 TYR A C 1
ATOM 3060 O O . TYR A 1 397 ? -2.755 8.752 -21.074 1.00 97.88 397 TYR A O 1
ATOM 3068 N N . SER A 1 398 ? -1.977 8.156 -19.059 1.00 96.06 398 SER A N 1
ATOM 3069 C CA . SER A 1 398 ? -2.913 9.023 -18.317 1.00 96.06 398 SER A CA 1
ATOM 3070 C C . SER A 1 398 ? -2.769 10.513 -18.659 1.00 96.06 398 SER A C 1
ATOM 3072 O O . SER A 1 398 ? -3.754 11.243 -18.600 1.00 96.06 398 SER A O 1
ATOM 3074 N N . ALA A 1 399 ? -1.560 10.970 -18.980 1.00 96.00 399 ALA A N 1
ATOM 3075 C CA . ALA A 1 399 ? -1.247 12.351 -19.336 1.00 96.00 399 ALA A CA 1
ATOM 3076 C C . ALA A 1 399 ? -1.550 12.703 -20.809 1.00 96.00 399 ALA A C 1
ATOM 3078 O O . ALA A 1 399 ? -1.454 13.877 -21.190 1.00 96.00 399 ALA A O 1
ATOM 3079 N N . GLY A 1 400 ? -1.884 11.712 -21.646 1.00 96.62 400 GLY A N 1
ATOM 3080 C CA . GLY A 1 400 ? -2.049 11.868 -23.096 1.00 96.62 400 GLY A CA 1
ATOM 3081 C C . GLY A 1 400 ? -0.734 11.993 -23.882 1.00 96.62 400 GLY A C 1
ATOM 3082 O O . GLY A 1 400 ? -0.753 12.424 -25.030 1.00 96.62 400 GLY A O 1
ATOM 3083 N N . LEU A 1 401 ? 0.405 11.637 -23.276 1.00 97.50 401 LEU A N 1
ATOM 3084 C CA . LEU A 1 401 ? 1.744 11.674 -23.886 1.00 97.50 401 LEU A CA 1
ATOM 3085 C C . LEU A 1 401 ? 2.161 10.334 -24.524 1.00 97.50 401 LEU A C 1
ATOM 3087 O O . LEU A 1 401 ? 3.160 10.276 -25.236 1.00 97.50 401 LEU A O 1
ATOM 3091 N N . LEU A 1 402 ? 1.403 9.261 -24.291 1.00 97.38 402 LEU A N 1
ATOM 3092 C CA . LEU A 1 402 ? 1.603 7.936 -24.882 1.00 97.38 402 LEU A CA 1
ATOM 3093 C C . LEU A 1 402 ? 0.241 7.357 -25.288 1.00 97.38 402 LEU A C 1
ATOM 3095 O O . LEU A 1 402 ? -0.733 7.538 -24.563 1.00 97.38 402 LEU A O 1
ATOM 3099 N N . ASP A 1 403 ? 0.155 6.663 -26.425 1.00 96.19 403 ASP A N 1
ATOM 3100 C CA . ASP A 1 403 ? -1.080 5.984 -26.848 1.00 96.19 403 ASP A CA 1
ATOM 3101 C C . ASP A 1 403 ? -1.163 4.527 -26.348 1.00 96.19 403 ASP A C 1
ATOM 3103 O O . ASP A 1 403 ? -0.179 3.947 -25.876 1.00 96.19 403 ASP A O 1
ATOM 3107 N N . GLU A 1 404 ? -2.366 3.944 -26.422 1.00 95.81 404 GLU A N 1
ATOM 3108 C CA . GLU A 1 404 ? -2.650 2.595 -25.912 1.00 95.81 404 GLU A CA 1
ATOM 3109 C C . GLU A 1 404 ? -1.779 1.520 -26.592 1.00 95.81 404 GLU A C 1
ATOM 3111 O O . GLU A 1 404 ? -1.263 0.626 -25.914 1.00 95.81 404 GLU A O 1
ATOM 3116 N N . ASP A 1 405 ? -1.572 1.603 -27.908 1.00 94.12 405 ASP A N 1
ATOM 3117 C CA . ASP A 1 405 ? -0.805 0.601 -28.653 1.00 94.12 405 ASP A CA 1
ATOM 3118 C C . ASP A 1 405 ? 0.682 0.646 -28.292 1.00 94.12 405 ASP A C 1
ATOM 3120 O O . ASP A 1 405 ? 1.300 -0.401 -28.074 1.00 94.12 405 ASP A O 1
ATOM 3124 N N . HIS A 1 406 ? 1.266 1.842 -28.163 1.00 94.44 406 HIS A N 1
ATOM 3125 C CA . HIS A 1 406 ? 2.651 1.998 -27.715 1.00 94.44 406 HIS A CA 1
ATOM 3126 C C . HIS A 1 406 ? 2.835 1.491 -26.281 1.00 94.44 406 HIS A C 1
ATOM 3128 O O . HIS A 1 406 ? 3.805 0.779 -26.010 1.00 94.44 406 HIS A O 1
ATOM 3134 N N . LEU A 1 407 ? 1.876 1.749 -25.386 1.00 96.88 407 LEU A N 1
ATOM 3135 C CA . LEU A 1 407 ? 1.912 1.223 -24.023 1.00 96.88 407 LEU A CA 1
ATOM 3136 C C . LEU A 1 407 ? 1.823 -0.316 -23.988 1.00 96.88 407 LEU A C 1
ATOM 3138 O O . LEU A 1 407 ? 2.650 -0.961 -23.340 1.00 96.88 407 LEU A O 1
ATOM 3142 N N . TRP A 1 408 ? 0.900 -0.946 -24.725 1.00 95.50 408 TRP A N 1
ATOM 3143 C CA . TRP A 1 408 ? 0.834 -2.415 -24.787 1.00 95.50 408 TRP A CA 1
ATOM 3144 C C . TRP A 1 408 ? 2.028 -3.055 -25.505 1.00 95.50 408 TRP A C 1
ATOM 3146 O O . TRP A 1 408 ? 2.362 -4.205 -25.209 1.00 95.50 408 TRP A O 1
ATOM 3156 N N . ASN A 1 409 ? 2.662 -2.367 -26.460 1.00 93.50 409 ASN A N 1
ATOM 3157 C CA . ASN A 1 409 ? 3.934 -2.798 -27.050 1.00 93.50 409 ASN A CA 1
ATOM 3158 C C . ASN A 1 409 ? 5.052 -2.777 -25.994 1.00 93.50 409 ASN A C 1
ATOM 3160 O O . ASN A 1 409 ? 5.730 -3.791 -25.809 1.00 93.50 409 ASN A O 1
ATOM 3164 N N . ALA A 1 410 ? 5.190 -1.674 -25.253 1.00 96.12 410 ALA A N 1
ATOM 3165 C CA . ALA A 1 410 ? 6.195 -1.513 -24.204 1.00 96.12 410 ALA A CA 1
ATOM 3166 C C . ALA A 1 410 ? 6.037 -2.566 -23.091 1.00 96.12 410 ALA A C 1
ATOM 3168 O O . ALA A 1 410 ? 6.990 -3.280 -22.784 1.00 96.12 410 ALA A O 1
ATOM 3169 N N . LEU A 1 411 ? 4.820 -2.761 -22.567 1.00 97.19 411 LEU A N 1
ATOM 3170 C CA . LEU A 1 411 ? 4.532 -3.768 -21.536 1.00 97.19 411 LEU A CA 1
ATOM 3171 C C . LEU A 1 411 ? 4.826 -5.211 -22.003 1.00 97.19 411 LEU A C 1
ATOM 3173 O O . LEU A 1 411 ? 5.301 -6.033 -21.218 1.00 97.19 411 LEU A O 1
ATOM 3177 N N . ARG A 1 412 ? 4.611 -5.539 -23.287 1.00 94.81 412 ARG A N 1
ATOM 3178 C CA . ARG A 1 412 ? 5.009 -6.846 -23.855 1.00 94.81 412 ARG A CA 1
ATOM 3179 C C . ARG A 1 412 ? 6.517 -6.985 -24.025 1.00 94.81 412 ARG A C 1
ATOM 3181 O O . ARG A 1 412 ? 7.043 -8.085 -23.864 1.00 94.81 412 ARG A O 1
ATOM 3188 N N . HIS A 1 413 ? 7.221 -5.901 -24.340 1.00 95.50 413 HIS A N 1
ATOM 3189 C CA . HIS A 1 413 ? 8.680 -5.910 -24.373 1.00 95.50 413 HIS A CA 1
ATOM 3190 C C . HIS A 1 413 ? 9.251 -6.156 -22.965 1.00 95.50 413 HIS A C 1
ATOM 3192 O O . HIS A 1 413 ? 10.093 -7.037 -22.794 1.00 95.50 413 HIS A O 1
ATOM 3198 N N . MET A 1 414 ? 8.697 -5.490 -21.944 1.00 97.75 414 MET A N 1
ATOM 3199 C CA . MET A 1 414 ? 9.014 -5.734 -20.529 1.00 97.75 414 MET A CA 1
ATOM 3200 C C . MET A 1 414 ? 8.735 -7.189 -20.126 1.00 97.75 414 MET A C 1
ATOM 3202 O O . MET A 1 414 ? 9.591 -7.818 -19.513 1.00 97.75 414 MET A O 1
ATOM 3206 N N . ALA A 1 415 ? 7.605 -7.773 -20.551 1.00 97.19 415 ALA A N 1
ATOM 3207 C CA . ALA A 1 415 ? 7.296 -9.188 -20.314 1.00 97.19 415 ALA A CA 1
ATOM 3208 C C . ALA A 1 415 ? 8.347 -10.144 -20.890 1.00 97.19 415 ALA A C 1
ATOM 3210 O O . ALA A 1 415 ? 8.703 -11.126 -20.241 1.00 97.19 415 ALA A O 1
ATOM 3211 N N . ARG A 1 416 ? 8.859 -9.862 -22.095 1.00 96.75 416 ARG A N 1
ATOM 3212 C CA . ARG A 1 416 ? 9.920 -10.663 -22.726 1.00 96.75 416 ARG A CA 1
ATOM 3213 C C . ARG A 1 416 ? 11.234 -10.565 -21.961 1.00 96.75 416 ARG A C 1
ATOM 3215 O O . ARG A 1 416 ? 11.870 -11.591 -21.755 1.00 96.75 416 ARG A O 1
ATOM 3222 N N . GLN A 1 417 ? 11.614 -9.360 -21.535 1.00 97.44 417 GLN A N 1
ATOM 3223 C CA . GLN A 1 417 ? 12.830 -9.148 -20.751 1.00 97.44 417 GLN A CA 1
ATOM 3224 C C . GLN A 1 417 ? 12.729 -9.792 -19.359 1.00 97.44 417 GLN A C 1
ATOM 3226 O O . GLN A 1 417 ? 13.612 -10.552 -18.975 1.00 97.44 417 GLN A O 1
ATOM 3231 N N . ALA A 1 418 ? 11.627 -9.569 -18.635 1.00 97.81 418 ALA A N 1
ATOM 3232 C CA . ALA A 1 418 ? 11.407 -10.146 -17.310 1.00 97.81 418 ALA A CA 1
ATOM 3233 C C . ALA A 1 418 ? 11.432 -11.681 -17.343 1.00 97.81 418 ALA A C 1
ATOM 3235 O O . ALA A 1 418 ? 12.152 -12.294 -16.564 1.00 97.81 418 ALA A O 1
ATOM 3236 N N . ARG A 1 419 ? 10.720 -12.307 -18.293 1.00 96.38 419 ARG A N 1
ATOM 3237 C CA . ARG A 1 419 ? 10.697 -13.772 -18.466 1.00 96.38 419 ARG A CA 1
ATOM 3238 C C . ARG A 1 419 ? 12.031 -14.392 -18.890 1.00 96.38 419 ARG A C 1
ATOM 3240 O O . ARG A 1 419 ? 12.151 -15.611 -18.844 1.00 96.38 419 ARG A O 1
ATOM 3247 N N . ALA A 1 420 ? 12.987 -13.591 -19.356 1.00 96.12 420 ALA A N 1
ATOM 3248 C CA . ALA A 1 420 ? 14.334 -14.048 -19.690 1.00 96.12 420 ALA A CA 1
ATOM 3249 C C . ALA A 1 420 ? 15.322 -13.905 -18.517 1.00 96.12 420 ALA A C 1
ATOM 3251 O O . ALA A 1 420 ? 16.401 -14.486 -18.576 1.00 96.12 420 ALA A O 1
ATOM 3252 N N . ALA A 1 421 ? 14.969 -13.132 -17.483 1.00 96.12 421 ALA A N 1
ATOM 3253 C CA . ALA A 1 421 ? 15.850 -12.786 -16.366 1.00 96.12 421 ALA A CA 1
ATOM 3254 C C . ALA A 1 421 ? 15.362 -13.284 -14.993 1.00 96.12 421 ALA A C 1
ATOM 3256 O O . ALA A 1 421 ? 16.160 -13.327 -14.061 1.00 96.12 421 ALA A O 1
ATOM 3257 N N . PHE A 1 422 ? 14.077 -13.631 -14.858 1.00 96.31 422 PHE A N 1
ATOM 3258 C CA . PHE A 1 422 ? 13.453 -14.030 -13.595 1.00 96.31 422 PHE A CA 1
ATOM 3259 C C . PHE A 1 422 ? 12.486 -15.203 -13.800 1.00 96.31 422 PHE A C 1
ATOM 3261 O O . PHE A 1 422 ? 11.662 -15.191 -14.717 1.00 96.31 422 PHE A O 1
ATOM 3268 N N . ASP A 1 423 ? 12.525 -16.175 -12.892 1.00 93.31 423 ASP A N 1
ATOM 3269 C CA . ASP A 1 423 ? 11.603 -17.312 -12.838 1.00 93.31 423 ASP A CA 1
ATOM 3270 C C . ASP A 1 423 ? 10.247 -16.920 -12.226 1.00 93.31 423 ASP A C 1
ATOM 3272 O O . ASP A 1 423 ? 9.193 -17.450 -12.595 1.00 93.31 423 ASP A O 1
ATOM 3276 N N . CYS A 1 424 ? 10.259 -15.992 -11.262 1.00 95.50 424 CYS A N 1
ATOM 3277 C CA . CYS A 1 424 ? 9.095 -15.654 -10.446 1.00 95.50 424 CYS A CA 1
ATOM 3278 C C . CYS A 1 424 ? 9.070 -14.186 -9.981 1.00 95.50 424 CYS A C 1
ATOM 3280 O O . CYS A 1 424 ? 10.070 -13.467 -10.007 1.00 95.50 424 CYS A O 1
ATOM 3282 N N . TRP A 1 425 ? 7.902 -13.751 -9.495 1.00 97.31 425 TRP A N 1
ATOM 3283 C CA . TRP A 1 425 ? 7.703 -12.403 -8.954 1.00 97.31 425 TRP A CA 1
ATOM 3284 C C . TRP A 1 425 ? 8.522 -12.107 -7.686 1.00 97.31 425 TRP A C 1
ATOM 3286 O O . TRP A 1 425 ? 8.784 -10.943 -7.398 1.00 97.31 425 TRP A O 1
ATOM 3296 N N . GLU A 1 426 ? 8.968 -13.124 -6.942 1.00 96.81 426 GLU A N 1
ATOM 3297 C CA . GLU A 1 426 ? 9.812 -12.927 -5.755 1.00 96.81 426 GLU A CA 1
ATOM 3298 C C . GLU A 1 426 ? 11.231 -12.468 -6.133 1.00 96.81 426 GLU A C 1
ATOM 3300 O O . GLU A 1 426 ? 11.694 -11.448 -5.623 1.00 96.81 426 GLU A O 1
ATOM 3305 N N . GLN A 1 427 ? 11.882 -13.132 -7.096 1.00 97.56 427 GLN A N 1
ATOM 3306 C CA . GLN A 1 427 ? 13.163 -12.670 -7.655 1.00 97.56 427 GLN A CA 1
ATOM 3307 C C . GLN A 1 427 ? 13.031 -11.262 -8.270 1.00 97.56 427 GLN A C 1
ATOM 3309 O O . GLN A 1 427 ? 13.895 -10.404 -8.078 1.00 97.56 427 GLN A O 1
ATOM 3314 N N . TYR A 1 428 ? 11.915 -10.997 -8.959 1.00 98.44 428 TYR A N 1
ATOM 3315 C CA . TYR A 1 428 ? 11.603 -9.680 -9.516 1.00 98.44 428 TYR A CA 1
ATOM 3316 C C . TYR A 1 428 ? 11.509 -8.602 -8.416 1.00 98.44 428 TYR A C 1
ATOM 3318 O O . TYR A 1 428 ? 12.145 -7.553 -8.524 1.00 98.44 428 TYR A O 1
ATOM 3326 N N . LEU A 1 429 ? 10.802 -8.867 -7.309 1.00 98.38 429 LEU A N 1
ATOM 3327 C CA . LEU A 1 429 ? 10.712 -7.961 -6.156 1.00 98.38 429 LEU A CA 1
ATOM 3328 C C . LEU A 1 429 ? 12.072 -7.697 -5.494 1.00 98.38 429 LEU A C 1
ATOM 3330 O O . LEU A 1 429 ? 12.366 -6.552 -5.138 1.00 98.38 429 LEU A O 1
ATOM 3334 N N . ILE A 1 430 ? 12.901 -8.731 -5.336 1.00 98.00 430 ILE A N 1
ATOM 3335 C CA . ILE A 1 430 ? 14.270 -8.609 -4.814 1.00 98.00 430 ILE A CA 1
ATOM 3336 C C . ILE A 1 430 ? 15.076 -7.654 -5.707 1.00 98.00 430 ILE A C 1
ATOM 3338 O O . ILE A 1 430 ? 15.633 -6.671 -5.212 1.00 98.00 430 ILE A O 1
ATOM 3342 N N . SER A 1 431 ? 15.049 -7.872 -7.025 1.00 98.25 431 SER A N 1
ATOM 3343 C CA . SER A 1 431 ? 15.718 -7.029 -8.023 1.00 98.25 431 SER A CA 1
ATOM 3344 C C . SER A 1 431 ? 15.239 -5.564 -7.976 1.00 98.25 431 SER A C 1
ATOM 3346 O O . SER A 1 431 ? 16.070 -4.651 -7.942 1.00 98.25 431 SER A O 1
ATOM 3348 N N . VAL A 1 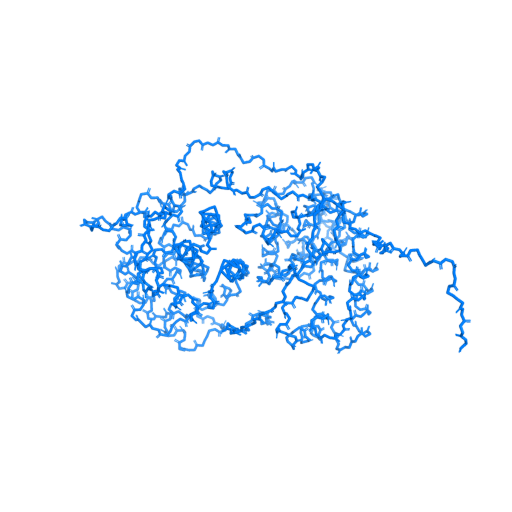432 ? 13.927 -5.300 -7.849 1.00 98.25 432 VAL A N 1
ATOM 3349 C CA . VAL A 1 432 ? 13.414 -3.924 -7.657 1.00 98.25 432 VAL A CA 1
ATOM 3350 C C . VAL A 1 432 ? 13.918 -3.307 -6.349 1.00 98.25 432 VAL A C 1
ATOM 3352 O O . VAL A 1 432 ? 14.355 -2.155 -6.331 1.00 98.25 432 VAL A O 1
ATOM 3355 N N . SER A 1 433 ? 13.865 -4.062 -5.251 1.00 97.81 433 SER A N 1
ATOM 3356 C CA . SER A 1 433 ? 14.168 -3.569 -3.902 1.00 97.81 433 SER A CA 1
ATOM 3357 C C . SER A 1 433 ? 15.647 -3.210 -3.733 1.00 97.81 433 SER A C 1
ATOM 3359 O O . SER A 1 433 ? 15.975 -2.155 -3.182 1.00 97.81 433 SER A O 1
ATOM 3361 N N . LEU A 1 434 ? 16.549 -4.049 -4.254 1.00 96.38 434 LEU A N 1
ATOM 3362 C CA . LEU A 1 434 ? 17.988 -3.777 -4.274 1.00 96.38 434 LEU A CA 1
ATOM 3363 C C . LEU A 1 434 ? 18.328 -2.631 -5.245 1.00 96.38 434 LEU A C 1
ATOM 3365 O O . LEU A 1 434 ? 19.140 -1.765 -4.913 1.00 96.38 434 LEU A O 1
ATOM 3369 N N . GLY A 1 435 ? 17.650 -2.563 -6.398 1.00 95.94 435 GLY A N 1
ATOM 3370 C CA . GLY A 1 435 ? 17.773 -1.463 -7.359 1.00 95.94 435 GLY A CA 1
ATOM 3371 C C . GLY A 1 435 ? 17.400 -0.110 -6.761 1.00 95.94 435 GLY A C 1
ATOM 3372 O O . GLY A 1 435 ? 18.175 0.845 -6.860 1.00 95.94 435 GLY A O 1
ATOM 3373 N N . HIS A 1 436 ? 16.273 -0.042 -6.046 1.00 95.81 436 HIS A N 1
ATOM 3374 C CA . HIS A 1 436 ? 15.855 1.160 -5.322 1.00 95.81 436 HIS A CA 1
ATOM 3375 C C . HIS A 1 436 ? 16.883 1.573 -4.267 1.00 95.81 436 HIS A C 1
ATOM 3377 O O . HIS A 1 436 ? 17.236 2.747 -4.199 1.00 95.81 436 HIS A O 1
ATOM 3383 N N . ALA A 1 437 ? 17.409 0.632 -3.480 1.00 94.62 437 ALA A N 1
ATOM 3384 C CA . ALA A 1 437 ? 18.379 0.926 -2.425 1.00 94.62 437 ALA A CA 1
ATOM 3385 C C . ALA A 1 437 ? 19.712 1.491 -2.956 1.00 94.62 437 ALA A C 1
ATOM 3387 O O . ALA A 1 437 ? 20.318 2.365 -2.328 1.00 94.62 437 ALA A O 1
ATOM 3388 N N . LEU A 1 438 ? 20.169 1.021 -4.121 1.00 92.19 438 LEU A N 1
ATOM 3389 C CA . LEU A 1 438 ? 21.393 1.512 -4.761 1.00 92.19 438 LEU A CA 1
ATOM 3390 C C . LEU A 1 438 ? 21.192 2.831 -5.523 1.00 92.19 438 LEU A C 1
ATOM 3392 O O . LEU A 1 438 ? 22.125 3.639 -5.597 1.00 92.19 438 LEU A O 1
ATOM 3396 N N . ALA A 1 439 ? 19.995 3.062 -6.069 1.00 91.31 439 ALA A N 1
ATOM 3397 C CA . ALA A 1 439 ? 19.661 4.265 -6.828 1.00 91.31 439 ALA A CA 1
ATOM 3398 C C . ALA A 1 439 ? 19.221 5.448 -5.946 1.00 91.31 439 ALA A C 1
ATOM 3400 O O . ALA A 1 439 ? 19.666 6.572 -6.177 1.00 91.31 439 ALA A O 1
ATOM 3401 N N . ASN A 1 440 ? 18.386 5.204 -4.931 1.00 88.75 440 ASN A N 1
ATOM 3402 C CA . ASN A 1 440 ? 17.622 6.228 -4.213 1.00 88.75 440 ASN A CA 1
ATOM 3403 C C . ASN A 1 440 ? 18.001 6.309 -2.731 1.00 88.75 440 ASN A C 1
ATOM 3405 O O . ASN A 1 440 ? 18.391 5.321 -2.108 1.00 88.75 440 ASN A O 1
ATOM 3409 N N . GLU A 1 441 ? 17.897 7.506 -2.158 1.00 85.94 441 GLU A N 1
ATOM 3410 C CA . GLU A 1 441 ? 18.253 7.773 -0.754 1.00 85.94 441 GLU A CA 1
ATOM 3411 C C . GLU A 1 441 ? 17.069 7.608 0.209 1.00 85.94 441 GLU A C 1
ATOM 3413 O O . GLU A 1 441 ? 17.275 7.430 1.408 1.00 85.94 441 GLU A O 1
ATOM 3418 N N . ASP A 1 442 ? 15.835 7.604 -0.308 1.00 86.19 442 ASP A N 1
ATOM 3419 C CA . ASP A 1 442 ? 14.622 7.411 0.489 1.00 86.19 442 ASP A CA 1
ATOM 3420 C C . ASP A 1 442 ? 14.449 5.937 0.907 1.00 86.19 442 ASP A C 1
ATOM 3422 O O . ASP A 1 442 ? 13.948 5.087 0.159 1.00 86.19 442 ASP A O 1
ATOM 3426 N N . TRP A 1 443 ? 14.858 5.651 2.144 1.00 87.12 443 TRP A N 1
ATOM 3427 C CA . TRP A 1 443 ? 14.659 4.364 2.807 1.00 87.12 443 TRP A CA 1
ATOM 3428 C C . TRP A 1 443 ? 13.191 4.077 3.164 1.00 87.12 443 TRP A C 1
ATOM 3430 O O . TRP A 1 443 ? 12.779 2.916 3.177 1.00 87.12 443 TRP A O 1
ATOM 3440 N N . GLU A 1 444 ? 12.370 5.100 3.414 1.00 85.12 444 GLU A N 1
ATOM 3441 C CA . GLU A 1 444 ? 10.944 4.908 3.696 1.00 85.12 444 GLU A CA 1
ATOM 3442 C C . GLU A 1 444 ? 10.205 4.433 2.438 1.00 85.12 444 GLU A C 1
ATOM 3444 O O . GLU A 1 444 ? 9.407 3.499 2.518 1.00 85.12 444 GLU A O 1
ATOM 3449 N N . ALA A 1 445 ? 10.542 4.981 1.264 1.00 86.94 445 ALA A N 1
ATOM 3450 C CA . ALA A 1 445 ? 10.092 4.442 -0.021 1.00 86.94 445 ALA A CA 1
ATOM 3451 C C . ALA A 1 445 ? 10.556 2.991 -0.235 1.00 86.94 445 ALA A C 1
ATOM 3453 O O . ALA A 1 445 ? 9.756 2.154 -0.646 1.00 86.94 445 ALA A O 1
ATOM 3454 N N . GLY A 1 446 ? 11.803 2.659 0.121 1.00 91.06 446 GLY A N 1
ATOM 3455 C CA . GLY A 1 446 ? 12.314 1.284 0.042 1.00 91.06 446 GLY A CA 1
ATOM 3456 C C . GLY A 1 446 ? 11.510 0.297 0.899 1.00 91.06 446 GLY A C 1
ATOM 3457 O O . GLY A 1 446 ? 11.141 -0.780 0.432 1.00 91.06 446 GLY A O 1
ATOM 3458 N N . LYS A 1 447 ? 11.152 0.687 2.129 1.00 90.62 447 LYS A N 1
ATOM 3459 C CA . LYS A 1 447 ? 10.268 -0.111 2.996 1.00 90.62 447 LYS A CA 1
ATOM 3460 C C . LYS A 1 447 ? 8.847 -0.239 2.440 1.00 90.62 447 LYS A C 1
ATOM 3462 O O . LYS A 1 447 ? 8.281 -1.328 2.525 1.00 90.62 447 LYS A O 1
ATOM 3467 N N . ARG A 1 448 ? 8.272 0.833 1.871 1.00 89.94 448 ARG A N 1
ATOM 3468 C CA . ARG A 1 448 ? 6.949 0.780 1.216 1.00 89.94 448 ARG A CA 1
ATOM 3469 C C . ARG A 1 448 ? 6.958 -0.162 0.012 1.00 89.94 448 ARG A C 1
ATOM 3471 O O . ARG A 1 448 ? 6.028 -0.954 -0.112 1.00 89.94 448 ARG A O 1
ATOM 3478 N N . LEU A 1 449 ? 8.008 -0.151 -0.813 1.00 94.31 449 LEU A N 1
ATOM 3479 C CA . LEU A 1 449 ? 8.168 -1.092 -1.930 1.00 94.31 449 LEU A CA 1
ATOM 3480 C C . LEU A 1 449 ? 8.197 -2.547 -1.442 1.00 94.31 449 LEU A C 1
ATOM 3482 O O . LEU A 1 449 ? 7.379 -3.338 -1.896 1.00 94.31 449 LEU A O 1
ATOM 3486 N N . ILE A 1 450 ? 9.046 -2.894 -0.465 1.00 95.06 450 ILE A N 1
ATOM 3487 C CA . ILE A 1 450 ? 9.108 -4.271 0.068 1.00 95.06 450 ILE A CA 1
ATOM 3488 C C . ILE A 1 450 ? 7.746 -4.708 0.636 1.00 95.06 450 ILE A C 1
ATOM 3490 O O . ILE A 1 450 ? 7.277 -5.800 0.325 1.00 95.06 450 ILE A O 1
ATOM 3494 N N . ARG A 1 451 ? 7.066 -3.849 1.415 1.00 92.06 451 ARG A N 1
ATOM 3495 C CA . ARG A 1 451 ? 5.726 -4.154 1.955 1.00 92.06 451 ARG A CA 1
ATOM 3496 C C . ARG A 1 451 ? 4.700 -4.392 0.838 1.00 92.06 451 ARG A C 1
ATOM 3498 O O . ARG A 1 451 ? 3.991 -5.390 0.873 1.00 92.06 451 ARG A O 1
ATOM 3505 N N . SER A 1 452 ? 4.676 -3.517 -0.167 1.00 92.75 452 SER A N 1
ATOM 3506 C CA . SER A 1 452 ? 3.776 -3.621 -1.328 1.00 92.75 452 SER A CA 1
ATOM 3507 C C . SER A 1 452 ? 4.032 -4.879 -2.143 1.00 92.75 452 SER A C 1
ATOM 3509 O O . SER A 1 452 ? 3.097 -5.513 -2.611 1.00 92.75 452 SER A O 1
ATOM 3511 N N . GLY A 1 453 ? 5.297 -5.272 -2.282 1.00 95.06 453 GLY A N 1
ATOM 3512 C CA . GLY A 1 453 ? 5.675 -6.510 -2.946 1.00 95.06 453 GLY A CA 1
ATOM 3513 C C . GLY A 1 453 ? 5.171 -7.741 -2.207 1.00 95.06 453 GLY A C 1
ATOM 3514 O O . GLY A 1 453 ? 4.632 -8.640 -2.839 1.00 95.06 453 GLY A O 1
ATOM 3515 N N . MET A 1 454 ? 5.263 -7.761 -0.874 1.00 91.94 454 MET A N 1
ATOM 3516 C CA . MET A 1 454 ? 4.691 -8.845 -0.066 1.00 91.94 454 MET A CA 1
ATOM 3517 C C . MET A 1 454 ? 3.170 -8.952 -0.211 1.00 91.94 454 MET A C 1
ATOM 3519 O O . MET A 1 454 ? 2.642 -10.059 -0.199 1.00 91.94 454 MET A O 1
ATOM 3523 N N . GLU A 1 455 ? 2.468 -7.831 -0.371 1.00 89.25 455 GLU A N 1
ATOM 3524 C CA . GLU A 1 455 ? 1.019 -7.822 -0.607 1.00 89.25 455 GLU A CA 1
ATOM 3525 C C . GLU A 1 455 ? 0.654 -8.235 -2.033 1.00 89.25 455 GLU A C 1
ATOM 3527 O O . GLU A 1 455 ? -0.299 -8.984 -2.232 1.00 89.25 455 GLU A O 1
ATOM 3532 N N . LEU A 1 456 ? 1.451 -7.835 -3.025 1.00 92.69 456 LEU A N 1
ATOM 3533 C CA . LEU A 1 456 ? 1.284 -8.320 -4.389 1.00 92.69 456 LEU A CA 1
ATOM 3534 C C . LEU A 1 456 ? 1.582 -9.826 -4.502 1.00 92.69 456 LEU A C 1
ATOM 3536 O O . LEU A 1 456 ? 0.910 -10.503 -5.274 1.00 92.69 456 LEU A O 1
ATOM 3540 N N . LEU A 1 457 ? 2.534 -10.369 -3.738 1.00 91.81 457 LEU A N 1
ATOM 3541 C CA . LEU A 1 457 ? 2.832 -11.807 -3.697 1.00 91.81 457 LEU A CA 1
ATOM 3542 C C . LEU A 1 457 ? 1.761 -12.603 -2.930 1.00 91.81 457 LEU A C 1
ATOM 3544 O O . LEU A 1 457 ? 1.070 -13.430 -3.517 1.00 91.81 457 LEU A O 1
ATOM 3548 N N . ASP A 1 458 ? 1.601 -12.331 -1.633 1.00 84.94 458 ASP A N 1
ATOM 3549 C CA . ASP A 1 458 ? 0.888 -13.182 -0.662 1.00 84.94 458 ASP A CA 1
ATOM 3550 C C . ASP A 1 458 ? -0.129 -12.381 0.192 1.00 84.94 458 ASP A C 1
ATOM 3552 O O . ASP A 1 458 ? -0.483 -12.786 1.307 1.00 84.94 458 ASP A O 1
ATOM 3556 N N . GLY A 1 459 ? -0.559 -11.206 -0.282 1.00 84.69 459 GLY A N 1
ATOM 3557 C CA . GLY A 1 459 ? -1.514 -10.344 0.414 1.00 84.69 459 GLY A CA 1
ATOM 3558 C C . GLY A 1 459 ? -2.947 -10.870 0.372 1.00 84.69 459 GLY A C 1
ATOM 3559 O O . GLY A 1 459 ? -3.382 -11.443 -0.629 1.00 84.69 459 GLY A O 1
ATOM 3560 N N . ILE A 1 460 ? -3.685 -10.618 1.458 1.00 86.62 460 ILE A N 1
ATOM 3561 C CA . ILE A 1 460 ? -5.118 -10.916 1.561 1.00 86.62 460 ILE A CA 1
ATOM 3562 C C . ILE A 1 460 ? -5.859 -10.113 0.490 1.00 86.62 460 ILE A C 1
ATOM 3564 O O . ILE A 1 460 ? -5.748 -8.887 0.458 1.00 86.62 460 ILE A O 1
ATOM 3568 N N . THR A 1 461 ? -6.658 -10.795 -0.332 1.00 85.06 461 THR A N 1
ATOM 3569 C CA . THR A 1 461 ? -7.547 -10.178 -1.330 1.00 85.06 461 THR A CA 1
ATOM 3570 C C . THR A 1 461 ? -9.011 -10.304 -0.875 1.00 85.06 461 THR A C 1
ATOM 3572 O O . THR A 1 461 ? -9.625 -11.357 -1.090 1.00 85.06 461 THR A O 1
ATOM 3575 N N . PRO A 1 462 ? -9.619 -9.259 -0.268 1.00 89.12 462 PRO A N 1
ATOM 3576 C CA . PRO A 1 462 ? -11.000 -9.332 0.214 1.00 89.12 462 PRO A CA 1
ATOM 3577 C C . PRO A 1 462 ? -12.049 -9.453 -0.889 1.00 89.12 462 PRO A C 1
ATOM 3579 O O . PRO A 1 462 ? -13.134 -9.966 -0.635 1.00 89.12 462 PRO A O 1
ATOM 3582 N N . PHE A 1 463 ? -11.735 -9.005 -2.107 1.00 90.94 463 PHE A N 1
ATOM 3583 C CA . PHE A 1 463 ? -12.677 -8.945 -3.222 1.00 90.94 463 PHE A CA 1
ATOM 3584 C C . PHE A 1 463 ? -12.100 -9.664 -4.444 1.00 90.94 463 PHE A C 1
ATOM 3586 O O . PHE A 1 463 ? -11.174 -9.168 -5.081 1.00 90.94 463 PHE A O 1
ATOM 3593 N N . ALA A 1 464 ? -12.674 -10.813 -4.816 1.00 85.50 464 ALA A N 1
ATOM 3594 C CA . ALA A 1 464 ? -12.202 -11.632 -5.941 1.00 85.50 464 ALA A CA 1
ATOM 3595 C C . ALA A 1 464 ? -12.189 -10.912 -7.306 1.00 85.50 464 ALA A C 1
ATOM 3597 O O . ALA A 1 464 ? -11.520 -11.359 -8.233 1.00 85.50 464 ALA A O 1
ATOM 3598 N N . GLU A 1 465 ? -12.932 -9.809 -7.445 1.00 85.50 465 GLU A N 1
ATOM 3599 C CA . GLU A 1 465 ? -12.931 -8.965 -8.647 1.00 85.50 465 GLU A CA 1
ATOM 3600 C C . GLU A 1 465 ? -11.712 -8.027 -8.755 1.00 85.50 465 GLU A C 1
ATOM 3602 O O . GLU A 1 465 ? -11.491 -7.459 -9.824 1.00 85.50 465 GLU A O 1
ATOM 3607 N N . PHE A 1 466 ? -10.895 -7.915 -7.699 1.00 87.25 466 PHE A N 1
ATOM 3608 C CA . PHE A 1 466 ? -9.657 -7.127 -7.655 1.00 87.25 466 PHE A CA 1
ATOM 3609 C C . PHE A 1 466 ? -8.454 -7.972 -7.181 1.00 87.25 466 PHE A C 1
ATOM 3611 O O . PHE A 1 466 ? -7.835 -7.640 -6.169 1.00 87.25 466 PHE A O 1
ATOM 3618 N N . PRO A 1 467 ? -8.109 -9.076 -7.875 1.00 85.44 467 PRO A N 1
ATOM 3619 C CA . PRO A 1 467 ? -6.957 -9.893 -7.505 1.00 85.44 467 PRO A CA 1
ATOM 3620 C C . PRO A 1 467 ? -5.656 -9.100 -7.661 1.00 85.44 467 PRO A C 1
ATOM 3622 O O . PRO A 1 467 ? -5.533 -8.274 -8.572 1.00 85.44 467 PRO A O 1
ATOM 3625 N N . SER A 1 468 ? -4.649 -9.398 -6.833 1.00 87.62 468 SER A N 1
ATOM 3626 C CA . SER A 1 468 ? -3.294 -8.904 -7.095 1.00 87.62 468 SER A CA 1
ATOM 3627 C C . SER A 1 468 ? -2.862 -9.317 -8.510 1.00 87.62 468 SER A C 1
ATOM 3629 O O . SER A 1 468 ? -2.962 -10.500 -8.856 1.00 87.62 468 SER A O 1
ATOM 3631 N N . PRO A 1 469 ? -2.323 -8.403 -9.337 1.00 88.94 469 PRO A N 1
ATOM 3632 C CA . PRO A 1 469 ? -1.877 -8.748 -10.682 1.00 88.94 469 PRO A CA 1
ATOM 3633 C C . PRO A 1 469 ? -0.682 -9.719 -10.687 1.00 88.94 469 PRO A C 1
ATOM 3635 O O . PRO A 1 469 ? -0.471 -10.407 -11.685 1.00 88.94 469 PRO A O 1
ATOM 3638 N N . TRP A 1 470 ? 0.075 -9.821 -9.586 1.00 92.44 470 TRP A N 1
ATOM 3639 C CA . TRP A 1 470 ? 1.161 -10.799 -9.432 1.00 92.44 470 TRP A CA 1
ATOM 3640 C C . TRP A 1 470 ? 0.642 -12.191 -9.028 1.00 92.44 470 TRP A C 1
ATOM 3642 O O . TRP A 1 470 ? 1.196 -13.199 -9.469 1.00 92.44 470 TRP A O 1
ATOM 3652 N N . GLN A 1 471 ? -0.454 -12.265 -8.261 1.00 87.44 471 GLN A N 1
ATOM 3653 C CA . GLN A 1 471 ? -1.156 -13.524 -7.964 1.00 87.44 471 GLN A CA 1
ATOM 3654 C C . GLN A 1 471 ? -1.965 -14.026 -9.171 1.00 87.44 471 GLN A C 1
ATOM 3656 O O . GLN A 1 471 ? -2.012 -15.226 -9.431 1.00 87.44 471 GLN A O 1
ATOM 3661 N N . ALA A 1 472 ? -2.573 -13.112 -9.936 1.00 87.25 472 ALA A N 1
ATOM 3662 C CA . ALA A 1 472 ? -3.433 -13.423 -11.079 1.00 87.25 472 ALA A CA 1
ATOM 3663 C C . ALA A 1 472 ? -2.698 -14.084 -12.260 1.00 87.25 472 ALA A C 1
ATOM 3665 O O . ALA A 1 472 ? -3.325 -14.766 -13.071 1.00 87.25 472 ALA A O 1
ATOM 3666 N N . CYS A 1 473 ? -1.383 -13.877 -12.391 1.00 89.44 473 CYS A N 1
ATOM 3667 C CA . CYS A 1 473 ? -0.567 -14.527 -13.411 1.00 89.44 473 CYS A CA 1
ATOM 3668 C C . CYS A 1 473 ? 0.893 -14.662 -12.947 1.00 89.44 473 CYS A C 1
ATOM 3670 O O . CYS A 1 473 ? 1.564 -13.643 -12.772 1.00 89.44 473 CYS A O 1
ATOM 3672 N N . PRO A 1 474 ? 1.443 -15.886 -12.837 1.00 91.50 474 PRO A N 1
ATOM 3673 C CA . PRO A 1 474 ? 2.876 -16.099 -12.665 1.0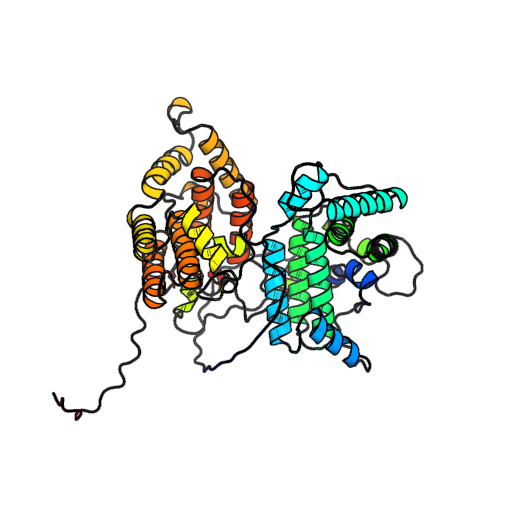0 91.50 474 PRO A CA 1
ATOM 3674 C C . PRO A 1 474 ? 3.692 -15.418 -13.771 1.00 91.50 474 PRO A C 1
ATOM 3676 O O . PRO A 1 474 ? 3.321 -15.474 -14.947 1.00 91.50 474 PRO A O 1
ATOM 3679 N N . LEU A 1 475 ? 4.836 -14.832 -13.403 1.00 93.56 475 LEU A N 1
ATOM 3680 C CA . LEU A 1 475 ? 5.745 -14.112 -14.306 1.00 93.56 475 LEU A CA 1
ATOM 3681 C C . LEU A 1 475 ? 6.088 -14.938 -15.562 1.00 93.56 475 LEU A C 1
ATOM 3683 O O . LEU A 1 475 ? 5.933 -14.460 -16.687 1.00 93.56 475 LEU A O 1
ATOM 3687 N N . ALA A 1 476 ? 6.445 -16.215 -15.382 1.00 91.19 476 ALA A N 1
ATOM 3688 C CA . ALA A 1 476 ? 6.772 -17.150 -16.461 1.00 91.19 476 ALA A CA 1
ATOM 3689 C C . ALA A 1 476 ? 5.646 -17.370 -17.499 1.00 91.19 476 ALA A C 1
ATOM 3691 O O . ALA A 1 476 ? 5.926 -17.804 -18.619 1.00 91.19 476 ALA A O 1
ATOM 3692 N N . LEU A 1 477 ? 4.386 -17.065 -17.161 1.00 91.12 477 LEU A N 1
ATOM 3693 C CA . LEU A 1 477 ? 3.221 -17.231 -18.039 1.00 91.12 477 LEU A CA 1
ATOM 3694 C C . LEU A 1 477 ? 2.789 -15.936 -18.750 1.00 91.12 477 LEU A C 1
ATOM 3696 O O . LEU A 1 477 ? 1.914 -15.995 -19.612 1.00 91.12 477 LEU A O 1
ATOM 3700 N N . LEU A 1 478 ? 3.405 -14.782 -18.459 1.00 92.06 478 LEU A N 1
ATOM 3701 C CA . LEU A 1 478 ? 3.011 -13.500 -19.058 1.00 92.06 478 LEU A CA 1
ATOM 3702 C C . LEU A 1 478 ? 3.020 -13.528 -20.603 1.00 92.06 478 LEU A C 1
ATOM 3704 O O . LEU A 1 478 ? 3.943 -14.095 -21.205 1.00 92.06 478 LEU A O 1
ATOM 3708 N N . PRO A 1 479 ? 2.038 -12.893 -21.273 1.00 89.75 479 PRO A N 1
ATOM 3709 C CA . PRO A 1 479 ? 1.901 -12.947 -22.724 1.00 89.75 479 PRO A CA 1
ATOM 3710 C C . PRO A 1 479 ? 2.991 -12.125 -23.433 1.00 89.75 479 PRO A C 1
ATOM 3712 O O . PRO A 1 479 ? 3.111 -10.917 -23.247 1.00 89.75 479 PRO A O 1
ATOM 3715 N N . ILE A 1 480 ? 3.769 -12.790 -24.293 1.00 84.81 480 ILE A N 1
ATOM 3716 C CA . ILE A 1 480 ? 4.926 -12.215 -25.018 1.00 84.81 480 ILE A CA 1
ATOM 3717 C C . ILE A 1 480 ? 4.708 -12.025 -26.530 1.00 84.81 480 ILE A C 1
ATOM 3719 O O . ILE A 1 480 ? 5.602 -11.550 -27.238 1.00 84.81 480 ILE A O 1
ATOM 3723 N N . LEU A 1 481 ? 3.535 -12.415 -27.031 1.00 72.88 481 LEU A N 1
ATOM 3724 C CA . LEU A 1 481 ? 3.117 -12.318 -28.432 1.00 72.88 481 LEU A CA 1
ATOM 3725 C C . LEU A 1 481 ? 1.756 -11.620 -28.518 1.00 72.88 481 LEU A C 1
ATOM 3727 O O . LEU A 1 481 ? 1.021 -11.548 -27.534 1.00 72.88 481 LEU A O 1
ATOM 3731 N N . HIS A 1 482 ? 1.415 -11.111 -29.702 1.00 56.19 482 HIS A N 1
ATOM 3732 C CA . HIS A 1 482 ? 0.059 -10.639 -29.964 1.00 56.19 482 HIS A CA 1
ATOM 3733 C C . HIS A 1 482 ? -0.912 -11.830 -29.936 1.00 56.19 482 HIS A C 1
ATOM 3735 O O . HIS A 1 482 ? -0.667 -12.801 -30.658 1.00 56.19 482 HIS A O 1
ATOM 3741 N N . PRO A 1 483 ? -2.045 -11.759 -29.215 1.00 49.53 483 PRO A N 1
ATOM 3742 C CA . PRO A 1 483 ? -3.214 -12.516 -29.621 1.00 49.53 483 PRO A CA 1
ATOM 3743 C C . PRO A 1 483 ? -3.665 -11.926 -30.960 1.00 49.53 483 PRO A C 1
ATOM 3745 O O . PRO A 1 483 ? -4.284 -10.864 -31.011 1.00 49.53 483 PRO A O 1
ATOM 3748 N N . VAL A 1 484 ? -3.297 -12.584 -32.059 1.00 40.22 484 VAL A N 1
ATOM 3749 C CA . VAL A 1 484 ? -3.889 -12.288 -33.364 1.00 40.22 484 VAL A CA 1
ATOM 3750 C C . VAL A 1 484 ? -5.366 -12.627 -33.220 1.00 40.22 484 VAL A C 1
ATOM 3752 O O . VAL A 1 484 ? -5.709 -13.794 -33.027 1.00 40.22 484 VAL A O 1
ATOM 3755 N N . ALA A 1 485 ? -6.235 -11.612 -33.249 1.00 37.44 485 ALA A N 1
ATOM 3756 C CA . ALA A 1 485 ? -7.668 -11.848 -33.359 1.00 37.44 485 ALA A CA 1
ATOM 3757 C C . ALA A 1 485 ? -7.869 -12.788 -34.555 1.00 37.44 485 ALA A C 1
ATOM 3759 O O . ALA A 1 485 ? -7.283 -12.505 -35.607 1.00 37.44 485 ALA A O 1
ATOM 3760 N N . PRO A 1 486 ? -8.608 -13.907 -34.416 1.00 36.97 486 PRO A N 1
ATOM 3761 C CA . PRO A 1 486 ? -8.784 -14.832 -35.522 1.00 36.97 486 PRO A CA 1
ATOM 3762 C C . PRO A 1 486 ? -9.332 -14.026 -36.689 1.00 36.97 486 PRO A C 1
ATOM 3764 O O . PRO A 1 486 ? -10.414 -13.444 -36.586 1.00 36.97 486 PRO A O 1
ATOM 3767 N N . VAL A 1 487 ? -8.538 -13.927 -37.759 1.00 37.34 487 VAL A N 1
ATOM 3768 C CA . VAL A 1 487 ? -8.951 -13.238 -38.976 1.00 37.34 487 VAL A CA 1
ATOM 3769 C C . VAL A 1 487 ? -10.211 -13.959 -39.407 1.00 37.34 487 VAL A C 1
ATOM 3771 O O . VAL A 1 487 ? -10.136 -15.120 -39.805 1.00 37.34 487 VAL A O 1
ATOM 3774 N N . ALA A 1 488 ? -11.364 -13.303 -39.255 1.00 40.16 488 ALA A N 1
ATOM 3775 C CA . ALA A 1 488 ? -12.618 -13.833 -39.751 1.00 40.16 488 ALA A CA 1
ATOM 3776 C C . ALA A 1 488 ? -12.373 -14.124 -41.228 1.00 40.16 488 ALA A C 1
ATOM 3778 O O . ALA A 1 488 ? -12.078 -13.192 -41.981 1.00 40.16 488 ALA A O 1
ATOM 3779 N N . CYS A 1 489 ? -12.357 -15.410 -41.593 1.00 35.84 489 CYS A N 1
ATOM 3780 C CA . CYS A 1 489 ? -11.943 -15.841 -42.918 1.00 35.84 489 CYS A CA 1
ATOM 3781 C C . CYS A 1 489 ? -12.809 -15.100 -43.930 1.00 35.84 489 CYS A C 1
ATOM 3783 O O . CYS A 1 489 ? -13.996 -15.405 -44.055 1.00 35.84 489 CYS A O 1
ATOM 3785 N N . ARG A 1 490 ? -12.231 -14.100 -44.612 1.00 39.19 490 ARG A N 1
ATOM 3786 C CA . ARG A 1 490 ? -12.935 -13.392 -45.677 1.00 39.19 490 ARG A CA 1
ATOM 3787 C C . ARG A 1 490 ? -13.370 -14.454 -46.669 1.00 39.19 490 ARG A C 1
ATOM 3789 O O . ARG A 1 490 ? -12.536 -15.230 -47.141 1.00 39.19 490 ARG A O 1
ATOM 3796 N N . ALA A 1 491 ? -14.671 -14.512 -46.936 1.00 46.06 491 ALA A N 1
ATOM 3797 C CA . ALA A 1 491 ? -15.184 -15.406 -47.953 1.00 46.06 491 ALA A CA 1
ATOM 3798 C C . ALA A 1 491 ? -14.458 -15.096 -49.278 1.00 46.06 491 ALA A C 1
ATOM 3800 O O . ALA A 1 491 ? -14.202 -13.922 -49.569 1.00 46.06 491 ALA A O 1
ATOM 3801 N N . PRO A 1 492 ? -14.083 -16.112 -50.072 1.00 35.97 492 PRO A N 1
ATOM 3802 C CA . PRO A 1 492 ? -13.416 -15.884 -51.347 1.00 35.97 492 PRO A CA 1
ATOM 3803 C C . PRO A 1 492 ? -14.385 -15.171 -52.302 1.00 35.97 492 PRO A C 1
ATOM 3805 O O . PRO A 1 492 ? -15.265 -15.803 -52.881 1.00 35.97 492 PRO A O 1
ATOM 3808 N N . GLY A 1 493 ? -14.249 -13.847 -52.438 1.00 48.12 493 GLY A N 1
ATOM 3809 C CA . GLY A 1 493 ? -15.154 -13.041 -53.263 1.00 48.12 493 GLY A CA 1
ATOM 3810 C C . GLY A 1 493 ? -14.959 -11.521 -53.218 1.00 48.12 493 GLY A C 1
ATOM 3811 O O . GLY A 1 493 ? -15.249 -10.869 -54.218 1.00 48.12 493 GLY A O 1
ATOM 3812 N N . ASP A 1 494 ? -14.438 -10.945 -52.127 1.00 36.22 494 ASP A N 1
ATOM 3813 C CA . ASP A 1 494 ? -14.305 -9.481 -52.006 1.00 36.22 494 ASP A CA 1
ATOM 3814 C C . ASP A 1 494 ? -13.186 -8.913 -52.898 1.00 36.22 494 ASP A C 1
ATOM 3816 O O . ASP A 1 494 ? -12.018 -8.803 -52.515 1.00 36.22 494 ASP A O 1
ATOM 3820 N N . SER A 1 495 ? -13.569 -8.541 -54.119 1.00 37.88 495 SER A N 1
ATOM 3821 C CA . SER A 1 495 ? -12.724 -7.880 -55.111 1.00 37.88 495 SER A CA 1
ATOM 3822 C C . SER A 1 495 ? -12.331 -6.465 -54.682 1.00 37.88 495 SER A C 1
ATOM 3824 O O . SER A 1 495 ? -13.195 -5.664 -54.318 1.00 37.88 495 SER A O 1
ATOM 3826 N N . TYR A 1 496 ? -11.056 -6.114 -54.843 1.00 41.00 496 TYR A N 1
ATOM 3827 C CA . TYR A 1 496 ? -10.597 -4.731 -54.719 1.00 41.00 496 TYR A CA 1
ATOM 3828 C C . TYR A 1 496 ? -11.254 -3.847 -55.789 1.00 41.00 496 TYR A C 1
ATOM 3830 O O . TYR A 1 496 ? -11.164 -4.139 -56.982 1.00 41.00 496 TYR A O 1
ATOM 3838 N N . ARG A 1 497 ? -11.850 -2.727 -55.368 1.00 37.97 497 ARG A N 1
ATOM 3839 C CA . ARG A 1 497 ? -12.011 -1.543 -56.220 1.00 37.97 497 ARG A CA 1
ATOM 3840 C C . ARG A 1 497 ? -11.073 -0.448 -55.719 1.00 37.97 497 ARG A C 1
ATOM 3842 O O . ARG A 1 497 ? -10.879 -0.314 -54.513 1.00 37.97 497 ARG A O 1
ATOM 3849 N N . THR A 1 498 ? -10.470 0.219 -56.696 1.00 42.38 498 THR A N 1
ATOM 3850 C CA . THR A 1 498 ? -9.449 1.276 -56.617 1.00 42.38 498 THR A CA 1
ATOM 3851 C C . THR A 1 498 ? -9.906 2.505 -55.853 1.00 42.38 498 THR A C 1
ATOM 3853 O O . THR A 1 498 ? -11.049 2.931 -56.143 1.00 42.38 498 THR A O 1
#

Sequence (498 aa):
MIGWILSGLTAIRALGMRVGLRGDVRIHGPRARRRRSVVSAGPEPLLCFGLLMAAGNGPVSSSLLREPSEGATPLVDELAECWGIRDARTARSTLQGMLLEAHGQQLDGDFKRLQRNESSAFDGEQRLRWQRAKQAWLKAGLVLPGELSMAAHEYECIAWLARRCHACGYLTEAEAWLALAWVAEAAIRTFADWQAYAASFVLGQATLLRDGQQTALAIRAFKELVGSGKGAEASAGLWQKYPLAGIRVAEVVLQWEHVIEMTGLPSRQTLLAFGALIATSGGARADTLALAPHEHELNRLWLAEHWRATDRDQVVQRLDWLLNDGSRGKLDAMLERFGGAAGDPEQAAGPVVRRVRFDQARRALLKAGHDPESIDECRTLLAYDLERAAFGARLAYSAGLLDEDHLWNALRHMARQARAAFDCWEQYLISVSLGHALANEDWEAGKRLIRSGMELLDGITPFAEFPSPWQACPLALLPILHPVAPVACRAPGDSYRT

Radius of gyration: 24.65 Å; chains: 1; bounding box: 76×51×90 Å